Protein AF-A0A2V8GVE0-F1 (afdb_monomer_lite)

pLDDT: mean 89.44, std 14.19, range [32.19, 98.56]

Sequence (382 aa):
MRHPCCCCRKPTWKSSVTTFFLVCSLIFLTRPDLVVMVLPLAAVVIGSDREPARKLARSIAVGALPALAWTVFSLYYYGFPVPNTVYAKLGAGVPFGERIVQGGRYLLDSLGRDFVTLPAIVIGVALALRASLIEMALTGGSLLYIASVVSAGGDFMSGRFLSAPLVAAAVVIARSELTTRQVKVAAVTLGVLALPTLPATLFSSPGYSDSRIGDNGIADERAYYFQRYGLVAPRNELAQPDWIVRRRDVSIVCGNLGFTGIVSGPGAHLIDECALSDPLLAHLPAERTRQWRIGHFTRQLPTDYERSVAQGENVLTDPRTHSYYESIRTVTRGPLNSLERLREVARLNLGLVTTPDRNMYYATKVPRSSAVDPGPSHSTNR

Structure (mmCIF, N/CA/C/O backbone):
data_AF-A0A2V8GVE0-F1
#
_entry.id   AF-A0A2V8GVE0-F1
#
loop_
_atom_site.group_PDB
_atom_site.id
_atom_site.type_symbol
_atom_site.label_atom_id
_atom_site.label_alt_id
_atom_site.label_comp_id
_atom_site.label_asym_id
_atom_site.label_entity_id
_atom_site.label_seq_id
_atom_site.pdbx_PDB_ins_code
_atom_site.Cartn_x
_atom_site.Cartn_y
_atom_site.Cartn_z
_atom_site.occupancy
_atom_site.B_iso_or_equiv
_atom_site.auth_seq_id
_atom_site.auth_comp_id
_atom_site.auth_asym_id
_atom_site.auth_atom_id
_atom_site.pdbx_PDB_model_num
ATOM 1 N N . MET A 1 1 ? -51.377 0.306 37.338 1.00 36.53 1 MET A N 1
ATOM 2 C CA . MET A 1 1 ? -51.103 0.067 35.905 1.00 36.53 1 MET A CA 1
ATOM 3 C C . MET A 1 1 ? -49.604 -0.147 35.747 1.00 36.53 1 MET A C 1
ATOM 5 O O . MET A 1 1 ? -48.846 0.775 36.005 1.00 36.53 1 MET A O 1
ATOM 9 N N . ARG A 1 2 ? -49.168 -1.384 35.476 1.00 32.19 2 ARG A N 1
ATOM 10 C CA . ARG A 1 2 ? -47.751 -1.732 35.277 1.00 32.19 2 ARG A CA 1
ATOM 11 C C . ARG A 1 2 ? -47.460 -1.685 33.776 1.00 32.19 2 ARG A C 1
ATOM 13 O O . ARG A 1 2 ? -48.111 -2.400 33.022 1.00 32.19 2 ARG A O 1
ATOM 20 N N . HIS A 1 3 ? -46.524 -0.836 33.359 1.00 32.78 3 HIS A N 1
ATOM 21 C CA . HIS A 1 3 ? -46.003 -0.827 31.992 1.00 32.78 3 HIS A CA 1
ATOM 22 C C . HIS A 1 3 ? -45.251 -2.140 31.711 1.00 32.78 3 HIS A C 1
ATOM 24 O O . HIS A 1 3 ? -44.452 -2.556 32.554 1.00 32.78 3 HIS A O 1
ATOM 30 N N . PRO A 1 4 ? -45.487 -2.813 30.571 1.00 39.53 4 PRO A N 1
ATOM 31 C CA . PRO A 1 4 ? -44.789 -4.044 30.244 1.00 39.53 4 PRO A CA 1
ATOM 32 C C . PRO A 1 4 ? -43.372 -3.752 29.743 1.00 39.53 4 PRO A C 1
ATOM 34 O O . PRO A 1 4 ? -43.135 -2.836 28.956 1.00 39.53 4 PRO A O 1
ATOM 37 N N . CYS A 1 5 ? -42.436 -4.564 30.230 1.00 35.91 5 CYS A N 1
ATOM 38 C CA . CYS A 1 5 ? -41.020 -4.559 29.900 1.00 35.91 5 CYS A CA 1
ATOM 39 C C . CYS A 1 5 ? -40.764 -4.643 28.388 1.00 35.91 5 CYS A C 1
ATOM 41 O O . CYS A 1 5 ? -41.299 -5.513 27.698 1.00 35.91 5 CYS A O 1
ATOM 43 N N . CYS A 1 6 ? -39.856 -3.793 27.902 1.00 36.03 6 CYS A N 1
ATOM 44 C CA . CYS A 1 6 ? -39.221 -3.937 26.598 1.00 36.03 6 CYS A CA 1
ATOM 45 C C . CYS A 1 6 ? -38.568 -5.324 26.494 1.00 36.03 6 CYS A C 1
ATOM 47 O O . CYS A 1 6 ? -37.608 -5.630 27.200 1.00 36.03 6 CYS A O 1
ATOM 49 N N . CYS A 1 7 ? -39.084 -6.163 25.597 1.00 36.25 7 CYS A N 1
ATOM 50 C CA . CYS A 1 7 ? -38.412 -7.380 25.162 1.00 36.25 7 CYS A CA 1
ATOM 51 C C . CYS A 1 7 ? -37.050 -7.017 24.556 1.00 36.25 7 CYS A C 1
ATOM 53 O O . CYS A 1 7 ? -36.975 -6.550 23.419 1.00 36.25 7 CYS A O 1
ATOM 55 N N . CYS A 1 8 ? -35.967 -7.285 25.287 1.00 38.78 8 CYS A N 1
ATOM 56 C CA . CYS A 1 8 ? -34.626 -7.385 24.725 1.00 38.78 8 CYS A CA 1
ATOM 57 C C . CYS A 1 8 ? -34.619 -8.498 23.667 1.00 38.78 8 CYS A C 1
ATOM 59 O O . CYS A 1 8 ? -34.442 -9.677 23.984 1.00 38.78 8 CYS A O 1
ATOM 61 N N . ARG A 1 9 ? -34.815 -8.137 22.393 1.00 36.81 9 ARG A N 1
ATOM 62 C CA . ARG A 1 9 ? -34.467 -9.015 21.272 1.00 36.81 9 ARG A CA 1
ATOM 63 C C . ARG A 1 9 ? -32.974 -9.307 21.387 1.00 36.81 9 ARG A C 1
ATOM 65 O O . ARG A 1 9 ? -32.152 -8.424 21.163 1.00 36.81 9 ARG A O 1
ATOM 72 N N . LYS A 1 10 ? -32.622 -10.542 21.758 1.00 35.25 10 LYS A N 1
ATOM 73 C CA . LYS A 1 10 ? -31.241 -11.026 21.673 1.00 35.25 10 LYS A CA 1
ATOM 74 C C . LYS A 1 10 ? -30.776 -10.814 20.224 1.00 35.25 10 LYS A C 1
ATOM 76 O O . LYS A 1 10 ? -31.458 -11.313 19.325 1.00 35.25 10 LYS A O 1
ATOM 81 N N . PRO A 1 11 ? -29.677 -10.084 19.967 1.00 42.09 11 PRO A N 1
ATOM 82 C CA . PRO A 1 11 ? -29.168 -9.949 18.612 1.00 42.09 11 PRO A CA 1
ATOM 83 C C . PRO A 1 11 ? -28.873 -11.352 18.077 1.00 42.09 11 PRO A C 1
ATOM 85 O O . PRO A 1 11 ? -28.279 -12.184 18.761 1.00 42.09 11 PRO A O 1
ATOM 88 N N . THR A 1 12 ? -29.358 -11.670 16.883 1.00 42.50 12 THR A N 1
ATOM 89 C CA . THR A 1 12 ? -29.126 -12.972 16.255 1.00 42.50 12 THR A CA 1
ATOM 90 C C . THR A 1 12 ? -27.696 -13.015 15.713 1.00 42.50 12 THR A C 1
ATOM 92 O O . THR A 1 12 ? -27.452 -12.701 14.550 1.00 42.50 12 THR A O 1
ATOM 95 N N . TRP A 1 13 ? -26.746 -13.420 16.560 1.00 48.47 13 TRP A N 1
ATOM 96 C CA . TRP A 1 13 ? -25.298 -13.508 16.292 1.00 48.47 13 TRP A CA 1
ATOM 97 C C . TRP A 1 13 ? -24.895 -14.376 15.079 1.00 48.47 13 TRP A C 1
ATOM 99 O O . TRP A 1 13 ? -23.768 -14.312 14.604 1.00 48.47 13 TRP A O 1
ATOM 109 N N . LYS A 1 14 ? -25.807 -15.168 14.498 1.00 47.47 14 LYS A N 1
ATOM 110 C CA . LYS A 1 14 ? -25.500 -16.015 13.327 1.00 47.47 14 LYS A CA 1
ATOM 111 C C . LYS A 1 14 ? -25.126 -15.209 12.075 1.00 47.47 14 LYS A C 1
ATOM 113 O O . LYS A 1 14 ? -24.325 -15.684 11.279 1.00 47.47 14 LYS A O 1
ATOM 118 N N . SER A 1 15 ? -25.684 -14.005 11.910 1.00 60.50 15 SER A N 1
ATOM 119 C CA . SER A 1 15 ? -25.342 -13.107 10.797 1.00 60.50 15 SER A CA 1
ATOM 120 C C . SER A 1 15 ? -24.114 -12.242 11.089 1.00 60.50 15 SER A C 1
ATOM 122 O O . SER A 1 15 ? -23.591 -11.637 10.163 1.00 60.50 15 SER A O 1
ATOM 124 N N . SER A 1 16 ? -23.637 -12.146 12.335 1.00 82.38 16 SER A N 1
ATOM 125 C CA . SER A 1 16 ? -22.609 -11.158 12.683 1.00 82.38 16 SER A CA 1
ATOM 126 C C . SER A 1 16 ? -21.197 -11.603 12.308 1.00 82.38 16 SER A C 1
ATOM 128 O O . SER A 1 16 ? -20.428 -10.773 11.839 1.00 82.38 16 SER A O 1
ATOM 130 N N . VAL A 1 17 ? -20.855 -12.891 12.447 1.00 93.19 17 VAL A N 1
ATOM 131 C CA . VAL A 1 17 ? -19.498 -13.385 12.134 1.00 93.19 17 VAL A CA 1
ATOM 132 C C . VAL A 1 17 ? -19.235 -13.387 10.629 1.00 93.19 17 VAL A C 1
ATOM 134 O O . VAL A 1 17 ? -18.231 -12.840 10.185 1.00 93.19 17 VAL A O 1
ATOM 137 N N . THR A 1 18 ? -20.148 -13.938 9.824 1.00 95.88 18 THR A N 1
ATOM 138 C CA . THR A 1 18 ? -20.007 -13.911 8.358 1.00 95.88 18 THR A CA 1
ATOM 139 C C . THR A 1 18 ? -19.933 -12.477 7.841 1.00 95.88 18 THR A C 1
ATOM 141 O O . THR A 1 18 ? -19.058 -12.171 7.037 1.00 95.88 18 THR A O 1
ATOM 144 N N . THR A 1 19 ? -20.793 -11.579 8.338 1.00 95.88 19 THR A N 1
ATOM 145 C CA . THR A 1 19 ? -20.747 -10.156 7.970 1.00 95.88 19 THR A CA 1
ATOM 146 C C . THR A 1 19 ? -19.445 -9.495 8.416 1.00 95.88 19 THR A C 1
ATOM 148 O O . THR A 1 19 ? -18.876 -8.723 7.653 1.00 95.88 19 THR A O 1
ATOM 151 N N . PHE A 1 20 ? -18.925 -9.815 9.603 1.00 96.00 20 PHE A N 1
ATOM 152 C CA . PHE A 1 20 ? -17.635 -9.301 10.063 1.00 96.00 20 PHE A CA 1
ATOM 153 C C . PHE A 1 20 ? -16.496 -9.699 9.111 1.00 96.00 20 PHE A C 1
ATOM 155 O O . PHE A 1 20 ? -15.770 -8.832 8.632 1.00 96.00 20 PHE A O 1
ATOM 162 N N . PHE A 1 21 ? -16.380 -10.983 8.759 1.00 97.62 21 PHE A N 1
ATOM 163 C CA . PHE A 1 21 ? -15.340 -11.441 7.829 1.00 97.62 21 PHE A CA 1
ATOM 164 C C . PHE A 1 21 ? -15.564 -10.960 6.393 1.00 97.62 21 PHE A C 1
ATOM 166 O O . PHE A 1 21 ? -14.591 -10.728 5.679 1.00 97.62 21 PHE A O 1
ATOM 173 N N . LEU A 1 22 ? -16.815 -10.727 5.986 1.00 97.62 22 LEU A N 1
ATOM 174 C CA . LEU A 1 22 ? -17.121 -10.033 4.739 1.00 97.62 22 LEU A CA 1
ATOM 175 C C . LEU A 1 22 ? -16.559 -8.607 4.752 1.00 97.62 22 LEU A C 1
ATOM 177 O O . LEU A 1 22 ? -15.901 -8.206 3.796 1.00 97.62 22 LEU A O 1
ATOM 181 N N . VAL A 1 23 ? -16.747 -7.858 5.842 1.00 96.94 23 VAL A N 1
ATOM 182 C CA . VAL A 1 23 ? -16.157 -6.520 5.999 1.00 96.94 23 VAL A CA 1
ATOM 183 C C . VAL A 1 23 ? -14.628 -6.591 5.996 1.00 96.94 23 VAL A C 1
ATOM 185 O O . VAL A 1 23 ? -14.002 -5.792 5.306 1.00 96.94 23 VAL A O 1
ATOM 188 N N . CYS A 1 24 ? -14.010 -7.568 6.670 1.00 97.56 24 CYS A N 1
ATOM 189 C CA . CYS A 1 24 ? -12.560 -7.782 6.589 1.00 97.56 24 CYS A CA 1
ATOM 190 C C . CYS A 1 24 ? -12.086 -8.027 5.148 1.00 97.56 24 CYS A C 1
ATOM 192 O O . CYS A 1 24 ? -11.068 -7.469 4.740 1.00 97.56 24 CYS A O 1
ATOM 194 N N . SER A 1 25 ? -12.833 -8.800 4.355 1.00 98.00 25 SER A N 1
ATOM 195 C CA . SER A 1 25 ? -12.536 -8.987 2.931 1.00 98.00 25 SER A CA 1
ATOM 196 C C . SER A 1 25 ? -12.637 -7.687 2.143 1.00 98.00 25 SER A C 1
ATOM 198 O O . SER A 1 25 ? -11.761 -7.397 1.338 1.00 98.00 25 SER A O 1
ATOM 200 N N . LEU A 1 26 ? -13.666 -6.870 2.381 1.00 97.44 26 LEU A N 1
ATOM 201 C CA . LEU A 1 26 ? -13.810 -5.568 1.720 1.00 97.44 26 LEU A CA 1
ATOM 202 C C . LEU A 1 26 ? -12.691 -4.589 2.118 1.00 97.44 26 LEU A C 1
ATOM 204 O O . LEU A 1 26 ? -12.216 -3.817 1.283 1.00 97.44 26 LEU A O 1
ATOM 208 N N . ILE A 1 27 ? -12.219 -4.653 3.367 1.00 97.00 27 ILE A N 1
ATOM 209 C CA . ILE A 1 27 ? -11.027 -3.921 3.816 1.00 97.00 27 ILE A CA 1
ATOM 210 C C . ILE A 1 27 ? -9.805 -4.390 3.026 1.00 97.00 27 ILE A C 1
ATOM 212 O O . ILE A 1 27 ? -9.098 -3.560 2.466 1.00 97.00 27 ILE A O 1
ATOM 216 N N . PHE A 1 28 ? -9.595 -5.702 2.891 1.00 96.69 28 PHE A N 1
ATOM 217 C CA . PHE A 1 28 ? -8.491 -6.236 2.092 1.00 96.69 28 PHE A CA 1
ATOM 218 C C . PHE A 1 28 ? -8.541 -5.766 0.629 1.00 96.69 28 PHE A C 1
ATOM 220 O O . PHE A 1 28 ? -7.516 -5.371 0.084 1.00 96.69 28 PHE A O 1
ATOM 227 N N . LEU A 1 29 ? -9.723 -5.745 0.005 1.00 96.00 29 LEU A N 1
ATOM 228 C CA . LEU A 1 29 ? -9.881 -5.312 -1.390 1.00 96.00 29 LEU A CA 1
ATOM 229 C C . LEU A 1 29 ? -9.614 -3.816 -1.611 1.00 96.00 29 LEU A C 1
ATOM 231 O O . LEU A 1 29 ? -9.273 -3.416 -2.721 1.00 96.00 29 LEU A O 1
ATOM 235 N N . THR A 1 30 ? -9.770 -2.985 -0.581 1.00 94.75 30 THR A N 1
ATOM 236 C CA . THR A 1 30 ? -9.532 -1.535 -0.676 1.00 94.75 30 THR A CA 1
ATOM 237 C C . THR A 1 30 ? -8.115 -1.157 -0.244 1.00 94.75 30 THR A C 1
ATOM 239 O O . THR A 1 30 ? -7.458 -0.338 -0.893 1.00 94.75 30 THR A O 1
ATOM 242 N N . ARG A 1 31 ? -7.637 -1.760 0.848 1.00 92.88 31 ARG A N 1
ATOM 243 C CA . ARG A 1 31 ? -6.337 -1.533 1.486 1.00 92.88 31 ARG A CA 1
ATOM 244 C C . ARG A 1 31 ? -5.851 -2.833 2.150 1.00 92.88 31 ARG A C 1
ATOM 246 O O . ARG A 1 31 ? -6.129 -3.054 3.331 1.00 92.88 31 ARG A O 1
ATOM 253 N N . PRO A 1 32 ? -5.107 -3.693 1.426 1.00 93.56 32 PRO A N 1
ATOM 254 C CA . PRO A 1 32 ? -4.607 -4.964 1.960 1.00 93.56 32 PRO A CA 1
ATOM 255 C C . PRO A 1 32 ? -3.796 -4.825 3.257 1.00 93.56 32 PRO A C 1
ATOM 257 O O . PRO A 1 32 ? -3.831 -5.702 4.115 1.00 93.56 32 PRO A O 1
ATOM 260 N N . ASP A 1 33 ? -3.089 -3.711 3.425 1.00 93.00 33 ASP A N 1
ATOM 261 C CA . ASP A 1 33 ? -2.290 -3.378 4.604 1.00 93.00 33 ASP A CA 1
ATOM 262 C C . ASP A 1 33 ? -3.129 -3.174 5.879 1.00 93.00 33 ASP A C 1
ATOM 264 O O . ASP A 1 33 ? -2.677 -3.528 6.970 1.00 93.00 33 ASP A O 1
ATOM 268 N N . LEU A 1 34 ? -4.382 -2.714 5.758 1.00 96.38 34 LEU A N 1
ATOM 269 C CA . LEU A 1 34 ? -5.298 -2.563 6.897 1.00 96.38 34 LEU A CA 1
ATOM 270 C C . LEU A 1 34 ? -5.754 -3.901 7.484 1.00 96.38 34 LEU A C 1
ATOM 272 O O . LEU A 1 34 ? -6.307 -3.918 8.585 1.00 96.38 34 LEU A O 1
ATOM 276 N N . VAL A 1 35 ? -5.478 -5.029 6.819 1.00 95.94 35 VAL A N 1
ATOM 277 C CA . VAL A 1 35 ? -5.663 -6.351 7.430 1.00 95.94 35 VAL A CA 1
ATOM 278 C C . VAL A 1 35 ? -4.898 -6.428 8.751 1.00 95.94 35 VAL A C 1
ATOM 280 O O . VAL A 1 35 ? -5.469 -6.872 9.742 1.00 95.94 35 VAL A O 1
ATOM 283 N N . VAL A 1 36 ? -3.670 -5.892 8.811 1.00 96.88 36 VAL A N 1
ATOM 284 C CA . VAL A 1 36 ? -2.852 -5.838 10.039 1.00 96.88 36 VAL A CA 1
ATOM 285 C C . VAL A 1 36 ? -3.597 -5.148 11.183 1.00 96.88 36 VAL A C 1
ATOM 287 O O . VAL A 1 36 ? -3.546 -5.606 12.323 1.00 96.88 36 VAL A O 1
ATOM 290 N N . MET A 1 37 ? -4.334 -4.083 10.871 1.00 97.50 37 MET A N 1
ATOM 291 C CA . MET A 1 37 ? -5.102 -3.320 11.849 1.00 97.50 37 MET A CA 1
ATOM 292 C C . MET A 1 37 ? -6.318 -4.090 12.375 1.00 97.50 37 MET A C 1
ATOM 294 O O . MET A 1 37 ? -6.649 -3.985 13.551 1.00 97.50 37 MET A O 1
ATOM 298 N N . VAL A 1 38 ? -6.996 -4.876 11.538 1.00 97.00 38 VAL A N 1
ATOM 299 C CA . VAL A 1 38 ? -8.190 -5.626 11.970 1.00 97.00 38 VAL A CA 1
ATOM 300 C C . VAL A 1 38 ? -7.871 -6.988 12.587 1.00 97.00 38 VAL A C 1
ATOM 302 O O . VAL A 1 38 ? -8.754 -7.577 13.209 1.00 97.00 38 VAL A O 1
ATOM 305 N N . LEU A 1 39 ? -6.630 -7.481 12.471 1.00 96.88 39 LEU A N 1
ATOM 306 C CA . LEU A 1 39 ? -6.217 -8.792 12.991 1.00 96.88 39 LEU A CA 1
ATOM 307 C C . LEU A 1 39 ? -6.560 -9.002 14.478 1.00 96.88 39 LEU A C 1
ATOM 309 O O . LEU A 1 39 ? -7.178 -10.026 14.782 1.00 96.88 39 LEU A O 1
ATOM 313 N N . PRO A 1 40 ? -6.243 -8.083 15.417 1.00 97.94 40 PRO A N 1
ATOM 314 C CA . PRO A 1 40 ? -6.566 -8.312 16.826 1.00 97.94 40 PRO A CA 1
ATOM 315 C C . PRO A 1 40 ? -8.072 -8.369 17.088 1.00 97.94 40 PRO A C 1
ATOM 317 O O . PRO A 1 40 ? -8.536 -9.200 17.867 1.00 97.94 40 PRO A O 1
ATOM 320 N N . LEU A 1 41 ? -8.856 -7.536 16.397 1.00 96.50 41 LEU A N 1
ATOM 321 C CA . LEU A 1 41 ? -10.313 -7.568 16.503 1.00 96.50 41 LEU A CA 1
ATOM 322 C C . LEU A 1 41 ? -10.883 -8.875 15.939 1.00 96.50 41 LEU A C 1
ATOM 324 O O . LEU A 1 41 ? -11.760 -9.475 16.556 1.00 96.50 41 LEU A O 1
ATOM 328 N N . ALA A 1 42 ? -10.352 -9.361 14.815 1.00 97.00 42 ALA A N 1
ATOM 329 C CA . ALA A 1 42 ? -10.733 -10.653 14.254 1.00 97.00 42 ALA A CA 1
ATOM 330 C C . ALA A 1 42 ? -10.420 -11.808 15.217 1.00 97.00 42 ALA A C 1
ATOM 332 O O . ALA A 1 42 ? -11.256 -12.693 15.396 1.00 97.00 42 ALA A O 1
ATOM 333 N N . ALA A 1 43 ? -9.268 -11.770 15.895 1.00 97.19 43 ALA A N 1
ATOM 334 C CA . ALA A 1 43 ? -8.914 -12.749 16.918 1.00 97.19 43 ALA A CA 1
ATOM 335 C C . ALA A 1 43 ? -9.900 -12.732 18.100 1.00 97.19 43 ALA A C 1
ATOM 337 O O . ALA A 1 43 ? -10.329 -13.794 18.549 1.00 97.19 43 ALA A O 1
ATOM 338 N N . VAL A 1 44 ? -10.323 -11.548 18.561 1.00 96.12 44 VAL A N 1
ATOM 339 C CA . VAL A 1 44 ? -11.350 -11.416 19.611 1.00 96.12 44 VAL A CA 1
ATOM 340 C C . VAL A 1 44 ? -12.700 -11.961 19.150 1.00 96.12 44 VAL A C 1
ATOM 342 O O . VAL A 1 44 ? -13.346 -12.680 19.911 1.00 96.12 44 VAL A O 1
ATOM 345 N N . VAL A 1 45 ? -13.126 -11.669 17.916 1.00 94.31 45 VAL A N 1
ATOM 346 C CA . VAL A 1 45 ? -14.384 -12.192 17.354 1.00 94.31 45 VAL A CA 1
ATOM 347 C C . VAL A 1 45 ? -14.355 -13.720 17.278 1.00 94.31 45 VAL A C 1
ATOM 349 O O . VAL A 1 45 ? -15.307 -14.359 17.716 1.00 94.31 45 VAL A O 1
ATOM 352 N N . ILE A 1 46 ? -13.256 -14.309 16.794 1.00 94.88 46 ILE A N 1
ATOM 353 C CA . ILE A 1 46 ? -13.066 -15.768 16.737 1.00 94.88 46 ILE A CA 1
ATOM 354 C C . ILE A 1 46 ? -13.069 -16.372 18.145 1.00 94.88 46 ILE A C 1
ATOM 356 O O . ILE A 1 46 ? -13.779 -17.341 18.389 1.00 94.88 46 ILE A O 1
ATOM 360 N N . GLY A 1 47 ? -12.303 -15.800 19.079 1.00 94.06 47 GLY A N 1
ATOM 361 C CA . GLY A 1 47 ? -12.174 -16.319 20.445 1.00 94.06 47 GLY A CA 1
ATOM 362 C C . GLY A 1 47 ? -13.425 -16.138 21.310 1.00 94.06 47 GLY A C 1
ATOM 363 O O . GLY A 1 47 ? -13.598 -16.846 22.300 1.00 94.06 47 GLY A O 1
ATOM 364 N N . SER A 1 48 ? -14.304 -15.203 20.942 1.00 90.88 48 SER A N 1
ATOM 365 C CA . SER A 1 48 ? -15.576 -14.962 21.636 1.00 90.88 48 SER A CA 1
ATOM 366 C C . SER A 1 48 ? -16.726 -15.805 21.083 1.00 90.88 48 SER A C 1
ATOM 368 O O 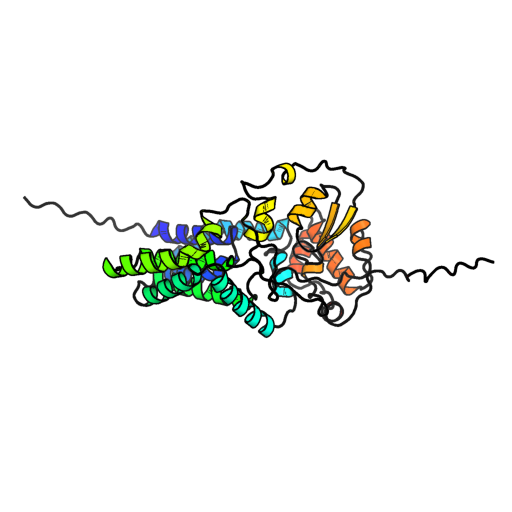. SER A 1 48 ? -17.742 -15.958 21.768 1.00 90.88 48 SER A O 1
ATOM 370 N N . ASP A 1 49 ? -16.587 -16.347 19.871 1.00 89.94 49 ASP A N 1
ATOM 371 C CA . ASP A 1 49 ? -17.604 -17.184 19.243 1.00 89.94 49 ASP A CA 1
ATOM 372 C C . ASP A 1 49 ? -17.733 -18.532 19.971 1.00 89.94 49 ASP A C 1
ATOM 374 O O . ASP A 1 49 ? -16.750 -19.164 20.357 1.00 89.94 49 ASP A O 1
ATOM 378 N N . ARG A 1 50 ? -18.975 -18.958 20.210 1.00 91.56 50 ARG A N 1
ATOM 379 C CA . ARG A 1 50 ? -19.294 -20.189 20.959 1.00 91.56 50 ARG A CA 1
ATOM 380 C C . ARG A 1 50 ? -19.912 -21.271 20.080 1.00 91.56 50 ARG A C 1
ATOM 382 O O . ARG A 1 50 ? -20.391 -22.279 20.597 1.00 91.56 50 ARG A O 1
ATOM 389 N N . GLU A 1 51 ? -19.961 -21.056 18.770 1.00 90.56 51 GLU A N 1
ATOM 390 C CA . GLU A 1 51 ? -20.509 -22.029 17.834 1.00 90.56 51 GLU A CA 1
ATOM 391 C C . GLU A 1 51 ? -19.496 -23.157 17.564 1.00 90.56 51 GLU A C 1
ATOM 393 O O . GLU A 1 51 ? -18.294 -23.006 17.790 1.00 90.56 51 GLU A O 1
ATOM 398 N N . PRO A 1 52 ? -19.948 -24.318 17.058 1.00 93.56 52 PRO A N 1
ATOM 399 C CA . PRO A 1 52 ? -19.042 -25.399 16.689 1.00 93.56 52 PRO A CA 1
ATOM 400 C C . PRO A 1 52 ? -17.988 -24.937 15.673 1.00 93.56 52 PRO A C 1
ATOM 402 O O . PRO A 1 52 ? -18.325 -24.270 14.691 1.00 93.56 52 PRO A O 1
ATOM 405 N N . ALA A 1 53 ? -16.736 -25.385 15.831 1.00 94.06 53 ALA A N 1
ATOM 406 C CA . ALA A 1 53 ? -15.602 -24.965 14.997 1.00 94.06 53 ALA A CA 1
ATOM 407 C C . ALA A 1 53 ? -15.869 -25.083 13.484 1.00 94.06 53 ALA A C 1
ATOM 409 O O . ALA A 1 53 ? -15.513 -24.198 12.711 1.00 94.06 53 ALA A O 1
ATOM 410 N N . ARG A 1 54 ? -16.576 -26.137 13.050 1.00 95.19 54 ARG A N 1
ATOM 411 C CA . ARG A 1 54 ? -16.972 -26.325 11.643 1.00 95.19 54 ARG A CA 1
ATOM 412 C C . ARG A 1 54 ? -17.873 -25.200 11.126 1.00 95.19 54 ARG A C 1
ATOM 414 O O . ARG A 1 54 ? -17.755 -24.794 9.972 1.00 95.19 54 ARG A O 1
ATOM 421 N N . LYS A 1 55 ? -18.794 -24.715 11.958 1.00 93.94 55 LYS A N 1
ATOM 422 C CA . LYS A 1 55 ? -19.716 -23.634 11.603 1.00 93.94 55 LYS A CA 1
ATOM 423 C C . LYS A 1 55 ? -18.991 -22.292 11.575 1.00 93.94 55 LYS A C 1
ATOM 425 O O . LYS A 1 55 ? -19.175 -21.556 10.611 1.00 93.94 55 LYS A O 1
ATOM 430 N N . LEU A 1 56 ? -18.127 -22.023 12.553 1.00 94.31 56 LEU A N 1
ATOM 431 C CA . LEU A 1 56 ? -17.261 -20.841 12.563 1.00 94.31 56 LEU A CA 1
ATOM 432 C C . LEU A 1 56 ? -16.357 -20.796 11.321 1.00 94.31 56 LEU A C 1
ATOM 434 O O . LEU A 1 56 ? -16.359 -19.804 10.596 1.00 94.31 56 LEU A O 1
ATOM 438 N N . ALA A 1 57 ? -15.671 -21.900 11.011 1.00 95.62 57 ALA A N 1
ATOM 439 C CA . ALA A 1 57 ? -14.828 -22.020 9.823 1.00 95.62 57 ALA A CA 1
ATOM 440 C C . ALA A 1 57 ? -15.613 -21.766 8.529 1.00 95.62 57 ALA A C 1
ATOM 442 O O . ALA A 1 57 ? -15.132 -21.058 7.647 1.00 95.62 57 ALA A O 1
ATOM 443 N N . ARG A 1 58 ? -16.849 -22.277 8.427 1.00 96.12 58 ARG A N 1
ATOM 444 C CA . ARG A 1 58 ? -17.729 -21.992 7.286 1.00 96.12 58 ARG A CA 1
ATOM 445 C C . ARG A 1 58 ? -18.075 -20.504 7.192 1.00 96.12 58 ARG A C 1
ATOM 447 O O . ARG A 1 58 ? -18.022 -19.959 6.097 1.00 96.12 58 ARG A O 1
ATOM 454 N N . SER A 1 59 ? -18.416 -19.850 8.301 1.00 95.81 59 SER A N 1
ATOM 455 C CA . SER A 1 59 ? -18.723 -18.412 8.317 1.00 95.81 59 SER A CA 1
ATOM 456 C C . SER A 1 59 ? -17.525 -17.563 7.887 1.00 95.81 59 SER A C 1
ATOM 458 O O . SER A 1 59 ? -17.687 -16.659 7.069 1.00 95.81 59 SER A O 1
ATOM 460 N N . ILE A 1 60 ? -16.324 -17.891 8.378 1.00 96.62 60 ILE A N 1
ATOM 461 C CA . ILE A 1 60 ? -15.069 -17.241 7.973 1.00 96.62 60 ILE A CA 1
ATOM 462 C C . ILE A 1 60 ? -14.822 -17.463 6.481 1.00 96.62 60 ILE A C 1
ATOM 464 O O . ILE A 1 60 ? -14.607 -16.499 5.758 1.00 96.62 60 ILE A O 1
ATOM 468 N N . ALA A 1 61 ? -14.905 -18.710 6.005 1.00 96.44 61 ALA A N 1
ATOM 469 C CA . ALA A 1 61 ? -14.665 -19.046 4.605 1.00 96.44 61 ALA A CA 1
ATOM 470 C C . ALA A 1 61 ? -15.634 -18.319 3.662 1.00 96.44 61 ALA A C 1
ATOM 472 O O . ALA A 1 61 ? -15.207 -17.783 2.645 1.00 96.44 61 ALA A O 1
ATOM 473 N N . VAL A 1 62 ? -16.922 -18.251 4.019 1.00 97.44 62 VAL A N 1
ATOM 474 C CA . VAL A 1 62 ? -17.936 -17.523 3.241 1.00 97.44 62 VAL A CA 1
ATOM 475 C C . VAL A 1 62 ? -17.668 -16.015 3.261 1.00 97.44 62 VAL A C 1
ATOM 477 O O . VAL A 1 62 ? -17.718 -15.381 2.211 1.00 97.44 62 VAL A O 1
ATOM 480 N N . GLY A 1 63 ? -17.341 -15.436 4.420 1.00 97.12 63 GLY A N 1
ATOM 481 C CA . GLY A 1 63 ? -16.974 -14.019 4.520 1.00 97.12 63 GLY A CA 1
ATOM 482 C C . GLY A 1 63 ? -15.680 -13.675 3.770 1.00 97.12 63 GLY A C 1
ATOM 483 O O . GLY A 1 63 ? -15.563 -12.585 3.218 1.00 97.12 63 GLY A O 1
ATOM 484 N N . ALA A 1 64 ? -14.734 -14.615 3.687 1.00 97.69 64 ALA A N 1
ATOM 485 C CA . ALA A 1 64 ? -13.454 -14.481 2.991 1.00 97.69 64 ALA A CA 1
ATOM 486 C C . ALA A 1 64 ? -13.561 -14.556 1.455 1.00 97.69 64 ALA A C 1
ATOM 488 O O . ALA A 1 64 ? -12.593 -14.235 0.763 1.00 97.69 64 ALA A O 1
ATOM 489 N N . LEU A 1 65 ? -14.710 -14.973 0.903 1.00 98.00 65 LEU A N 1
ATOM 490 C CA . LEU A 1 65 ? -14.866 -15.226 -0.535 1.00 98.00 65 LEU A CA 1
ATOM 491 C C . LEU A 1 65 ? -14.431 -14.058 -1.433 1.00 98.00 65 LEU A C 1
ATOM 493 O O . LEU A 1 65 ? -13.726 -14.337 -2.400 1.00 98.00 65 LEU A O 1
ATOM 497 N N . PRO A 1 66 ? -14.760 -12.777 -1.157 1.00 98.19 66 PRO A N 1
ATOM 498 C CA . PRO A 1 66 ? -14.316 -11.685 -2.023 1.00 98.19 66 PRO A CA 1
ATOM 499 C C . PRO A 1 66 ? -12.791 -11.532 -2.063 1.00 98.19 66 PRO A C 1
ATOM 501 O O . PRO A 1 66 ? -12.226 -11.337 -3.136 1.00 98.19 66 PRO A O 1
ATOM 504 N N . ALA A 1 67 ? -12.115 -11.672 -0.916 1.00 97.69 67 ALA A N 1
ATOM 505 C CA . ALA A 1 67 ? -10.658 -11.608 -0.845 1.00 97.69 67 ALA A CA 1
ATOM 506 C C . ALA A 1 67 ? -10.012 -12.788 -1.587 1.00 97.69 67 ALA A C 1
ATOM 508 O O . ALA A 1 67 ? -9.113 -12.587 -2.398 1.00 97.69 67 ALA A O 1
ATOM 509 N N . LEU A 1 68 ? -10.522 -14.008 -1.374 1.00 97.44 68 LEU A N 1
ATOM 510 C CA . LEU A 1 68 ? -10.042 -15.211 -2.060 1.00 97.44 68 LEU A CA 1
ATOM 511 C C . LEU A 1 68 ? -10.246 -15.123 -3.577 1.00 97.44 68 LEU A C 1
ATOM 513 O O . LEU A 1 68 ? -9.327 -15.425 -4.335 1.00 97.44 68 LEU A O 1
ATOM 517 N N . ALA A 1 69 ? -11.422 -14.674 -4.022 1.00 98.12 69 ALA A N 1
ATOM 518 C CA . ALA A 1 69 ? -11.729 -14.492 -5.436 1.00 98.12 69 ALA A CA 1
ATOM 519 C C . ALA A 1 69 ? -10.783 -13.477 -6.088 1.00 98.12 69 ALA A C 1
ATOM 521 O O . ALA A 1 69 ? -10.270 -13.737 -7.175 1.00 98.12 69 ALA A O 1
ATOM 522 N N . TRP A 1 70 ? -10.490 -12.363 -5.408 1.00 97.94 70 TRP A N 1
ATOM 523 C CA . TRP A 1 70 ? -9.512 -11.387 -5.883 1.00 97.94 70 TRP A CA 1
ATOM 524 C C . TRP A 1 70 ? -8.094 -11.952 -5.944 1.00 97.94 70 TRP A C 1
ATOM 526 O O . TRP A 1 70 ? -7.407 -11.735 -6.935 1.00 97.94 70 TRP A O 1
ATOM 536 N N . THR A 1 71 ? -7.645 -12.708 -4.940 1.00 97.12 71 THR A N 1
ATOM 537 C CA . THR A 1 71 ? -6.306 -13.319 -4.963 1.00 97.12 71 THR A CA 1
ATOM 538 C C . THR A 1 71 ? -6.173 -14.353 -6.082 1.00 97.12 71 THR A C 1
ATOM 540 O O . THR A 1 71 ? -5.161 -14.361 -6.782 1.00 97.12 71 THR A O 1
ATOM 543 N N . VAL A 1 72 ? -7.198 -15.184 -6.305 1.00 97.62 72 VAL A N 1
ATOM 544 C CA . VAL A 1 72 ? -7.240 -16.128 -7.436 1.00 97.62 72 VAL A CA 1
ATOM 545 C C . VAL A 1 72 ? -7.228 -15.374 -8.764 1.00 97.62 72 VAL A C 1
ATOM 547 O O . VAL A 1 72 ? -6.440 -15.708 -9.648 1.00 97.62 72 VAL A O 1
ATOM 550 N N . PHE A 1 73 ? -8.043 -14.324 -8.893 1.00 98.00 73 PHE A N 1
ATOM 551 C CA . PHE A 1 73 ? -8.039 -13.460 -10.070 1.00 98.00 73 PHE A CA 1
ATOM 552 C C . PHE A 1 73 ? -6.671 -12.805 -10.288 1.00 98.00 73 PHE A C 1
ATOM 554 O O . PHE A 1 73 ? -6.183 -12.800 -11.410 1.00 98.00 73 PHE A O 1
ATOM 561 N N . SER A 1 74 ? -6.018 -12.307 -9.238 1.00 97.38 74 SER A N 1
ATOM 562 C CA . SER A 1 74 ? -4.705 -11.664 -9.325 1.00 97.38 74 SER A CA 1
ATOM 563 C C . SER A 1 74 ? -3.629 -12.638 -9.801 1.00 97.38 74 SER A C 1
ATOM 565 O O . SER A 1 74 ? -2.857 -12.315 -10.703 1.00 97.38 74 SER A O 1
ATOM 567 N N . LEU A 1 75 ? -3.618 -13.862 -9.264 1.00 97.12 75 LEU A N 1
ATOM 568 C CA . LEU A 1 75 ? -2.732 -14.930 -9.730 1.00 97.12 75 LEU A CA 1
ATOM 569 C C . LEU A 1 75 ? -2.995 -15.286 -11.194 1.00 97.12 75 LEU A C 1
ATOM 571 O O . LEU A 1 75 ? -2.057 -15.438 -11.969 1.00 97.12 75 LEU A O 1
ATOM 575 N N . TYR A 1 76 ? -4.261 -15.387 -11.592 1.00 97.94 76 TYR A N 1
ATOM 576 C CA . TYR A 1 76 ? -4.622 -15.697 -12.970 1.00 97.94 76 TYR A CA 1
ATOM 577 C C . TYR A 1 76 ? -4.267 -14.556 -13.938 1.00 97.94 76 TYR A C 1
ATOM 579 O O . TYR A 1 76 ? -3.642 -14.791 -14.969 1.00 97.94 76 TYR A O 1
ATOM 587 N N . TYR A 1 77 ? -4.631 -13.316 -13.615 1.00 97.75 77 TYR A N 1
ATOM 588 C CA . TYR A 1 77 ? -4.533 -12.165 -14.511 1.00 97.75 77 TYR A CA 1
ATOM 589 C C . TYR A 1 77 ? -3.146 -11.513 -14.483 1.00 97.75 77 TYR A C 1
ATOM 591 O O . TYR A 1 77 ? -2.527 -11.355 -15.531 1.00 97.75 77 TYR A O 1
ATOM 599 N N . TYR A 1 78 ? -2.619 -11.197 -13.298 1.00 96.75 78 TYR A N 1
ATOM 600 C CA . TYR A 1 78 ? -1.308 -10.555 -13.139 1.00 96.75 78 TYR A CA 1
ATOM 601 C C . TYR A 1 78 ? -0.158 -11.555 -12.978 1.00 96.75 78 TYR A C 1
ATOM 603 O O . TYR A 1 78 ? 0.996 -11.186 -13.171 1.00 96.75 78 TYR A O 1
ATOM 611 N N . GLY A 1 79 ? -0.451 -12.809 -12.622 1.00 97.19 79 GLY A N 1
ATOM 612 C CA . GLY A 1 79 ? 0.574 -13.825 -12.373 1.00 97.19 79 GLY A CA 1
ATOM 613 C C . GLY A 1 79 ? 1.173 -13.799 -10.969 1.00 97.19 79 GLY A C 1
ATOM 614 O O . GLY A 1 79 ? 2.058 -14.596 -10.679 1.00 97.19 79 GLY A O 1
ATOM 615 N N . PHE A 1 80 ? 0.697 -12.915 -10.089 1.00 96.69 80 PHE A N 1
ATOM 616 C CA . PHE A 1 80 ? 1.198 -12.758 -8.722 1.00 96.69 80 PHE A CA 1
ATOM 617 C C . PHE A 1 80 ? 0.038 -12.541 -7.735 1.00 96.69 80 PHE A C 1
ATOM 619 O O . PHE A 1 80 ? -0.976 -11.936 -8.096 1.00 96.69 80 PHE A O 1
ATOM 626 N N . PRO A 1 81 ? 0.151 -13.021 -6.483 1.00 95.12 81 PRO A N 1
ATOM 627 C CA . PRO A 1 81 ? -0.919 -12.936 -5.488 1.00 95.12 81 PRO A CA 1
ATOM 628 C C . PRO A 1 81 ? -1.005 -11.561 -4.818 1.00 95.12 81 PRO A C 1
ATOM 630 O O . PRO A 1 81 ? -2.017 -11.250 -4.191 1.00 95.12 81 PRO A O 1
ATOM 633 N N . VAL A 1 82 ? 0.057 -10.755 -4.920 1.00 93.62 82 VAL A N 1
ATOM 634 C CA . VAL A 1 82 ? 0.152 -9.417 -4.332 1.00 93.62 82 VAL A CA 1
ATOM 635 C C . VAL A 1 82 ? 0.588 -8.391 -5.384 1.00 93.62 82 VAL A C 1
ATOM 637 O O . VAL A 1 82 ? 1.236 -8.762 -6.364 1.00 93.62 82 VAL A O 1
ATOM 640 N N . PRO A 1 83 ? 0.252 -7.099 -5.203 1.00 93.19 83 PRO A N 1
ATOM 641 C CA . PRO A 1 83 ? 0.605 -6.054 -6.162 1.00 93.19 83 PRO A CA 1
ATOM 642 C C . PRO A 1 83 ? 2.120 -5.892 -6.349 1.00 93.19 83 PRO A C 1
ATOM 644 O O . PRO A 1 83 ? 2.882 -6.008 -5.388 1.00 93.19 83 PRO A O 1
ATOM 647 N N . ASN A 1 84 ? 2.542 -5.495 -7.557 1.00 94.62 84 ASN A N 1
ATOM 648 C CA . ASN A 1 84 ? 3.950 -5.258 -7.918 1.00 94.62 84 ASN A CA 1
ATOM 649 C C . ASN A 1 84 ? 4.683 -4.315 -6.938 1.00 94.62 84 ASN A C 1
ATOM 651 O O . ASN A 1 84 ? 5.849 -4.504 -6.595 1.00 94.62 84 ASN A O 1
ATOM 655 N N . THR A 1 85 ? 3.955 -3.332 -6.403 1.00 93.38 85 THR A N 1
ATOM 656 C CA . THR A 1 85 ? 4.469 -2.354 -5.438 1.00 93.38 85 THR A CA 1
ATOM 657 C C . THR A 1 85 ? 4.946 -2.973 -4.123 1.00 93.38 85 THR A C 1
ATOM 659 O O . THR A 1 85 ? 5.791 -2.371 -3.462 1.00 93.38 85 THR A O 1
ATOM 662 N N . VAL A 1 86 ? 4.464 -4.163 -3.739 1.00 93.50 86 VAL A N 1
ATOM 663 C CA . VAL A 1 86 ? 4.972 -4.895 -2.567 1.00 93.50 86 VAL A CA 1
ATOM 664 C C . VAL A 1 86 ? 6.423 -5.304 -2.801 1.00 93.50 86 VAL A C 1
ATOM 666 O O . VAL A 1 86 ? 7.280 -5.006 -1.967 1.00 93.50 86 VAL A O 1
ATOM 669 N N . TYR A 1 87 ? 6.715 -5.907 -3.956 1.00 94.00 87 TYR A N 1
ATOM 670 C CA . TYR A 1 87 ? 8.073 -6.297 -4.341 1.00 94.00 87 TYR A CA 1
ATOM 671 C C . TYR A 1 87 ? 8.968 -5.063 -4.505 1.00 94.00 87 TYR A C 1
ATOM 673 O O . TYR A 1 87 ? 10.050 -5.002 -3.923 1.00 94.00 87 TYR A O 1
ATOM 681 N N . ALA A 1 88 ? 8.465 -4.018 -5.167 1.00 94.06 88 ALA A N 1
ATOM 682 C CA . ALA A 1 88 ? 9.214 -2.785 -5.383 1.00 94.06 88 ALA A CA 1
ATOM 683 C C . ALA A 1 88 ? 9.548 -2.027 -4.085 1.00 94.06 88 ALA A C 1
ATOM 685 O O . ALA A 1 88 ? 10.633 -1.457 -3.958 1.00 94.06 88 ALA A O 1
ATOM 686 N N . LYS A 1 89 ? 8.640 -1.990 -3.103 1.00 91.62 89 LYS A N 1
ATOM 687 C CA . LYS A 1 89 ? 8.869 -1.254 -1.850 1.00 91.62 89 LYS A CA 1
ATOM 688 C C . LYS A 1 89 ? 9.620 -2.085 -0.818 1.00 91.62 89 LYS A C 1
ATOM 690 O O . LYS A 1 89 ? 10.627 -1.627 -0.288 1.00 91.62 89 LYS A O 1
ATOM 695 N N . LEU A 1 90 ? 9.157 -3.303 -0.534 1.00 88.00 90 LEU A N 1
ATOM 696 C CA . LEU A 1 90 ? 9.749 -4.138 0.516 1.00 88.00 90 LEU A CA 1
ATOM 697 C C . LEU A 1 90 ? 11.020 -4.853 0.038 1.00 88.00 90 LEU A C 1
ATOM 699 O O . LEU A 1 90 ? 11.924 -5.102 0.833 1.00 88.00 90 LEU A O 1
ATOM 703 N N . GLY A 1 91 ? 11.125 -5.133 -1.264 1.00 88.19 91 GLY A N 1
ATOM 704 C CA . GLY A 1 91 ? 12.290 -5.753 -1.899 1.00 88.19 91 GLY A CA 1
ATOM 705 C C . GLY A 1 91 ? 13.409 -4.780 -2.280 1.00 88.19 91 GLY A C 1
ATOM 706 O O . GLY A 1 91 ? 14.427 -5.227 -2.815 1.00 88.19 91 GLY A O 1
ATOM 707 N N . ALA A 1 92 ? 13.264 -3.482 -1.979 1.00 90.25 92 ALA A N 1
ATOM 708 C CA . ALA A 1 92 ? 14.232 -2.435 -2.323 1.00 90.25 92 ALA A CA 1
ATOM 709 C C . ALA A 1 92 ? 15.626 -2.647 -1.700 1.00 90.25 92 ALA A C 1
ATOM 711 O O . ALA A 1 92 ? 16.605 -2.120 -2.211 1.00 90.25 92 ALA A O 1
ATOM 712 N N . GLY A 1 93 ? 15.741 -3.437 -0.628 1.00 89.38 93 GLY A N 1
ATOM 713 C CA . GLY A 1 93 ? 17.033 -3.752 -0.006 1.00 89.38 93 GLY A CA 1
ATOM 714 C C . GLY A 1 93 ? 17.569 -2.681 0.950 1.00 89.38 93 GLY A C 1
ATOM 715 O O . GLY A 1 93 ? 18.695 -2.811 1.416 1.00 89.38 93 GLY A O 1
ATOM 716 N N . VAL A 1 94 ? 16.770 -1.663 1.287 1.00 89.50 94 VAL A N 1
ATOM 717 C CA . VAL A 1 94 ? 17.126 -0.653 2.301 1.00 89.50 94 VAL A CA 1
ATOM 718 C C . VAL A 1 94 ? 17.295 -1.323 3.671 1.00 89.50 94 VAL A C 1
ATOM 720 O O . VAL A 1 94 ? 16.392 -2.068 4.070 1.00 89.50 94 VAL A O 1
ATOM 723 N N . PRO A 1 95 ? 18.382 -1.072 4.423 1.00 91.38 95 PRO A N 1
ATOM 724 C CA . PRO A 1 95 ? 18.595 -1.664 5.743 1.00 91.38 95 PRO A CA 1
ATOM 725 C C . PRO A 1 95 ? 17.452 -1.394 6.729 1.00 91.38 95 PRO A C 1
ATOM 727 O O . PRO A 1 95 ? 16.876 -0.309 6.766 1.00 91.38 95 PRO A O 1
ATOM 730 N N . PHE A 1 96 ? 17.131 -2.379 7.574 1.00 92.56 96 PHE A N 1
ATOM 731 C CA . PHE A 1 96 ? 16.008 -2.275 8.516 1.00 92.56 96 PHE A CA 1
ATOM 732 C C . PHE A 1 96 ? 16.140 -1.085 9.478 1.00 92.56 96 PHE A C 1
ATOM 734 O O . PHE A 1 96 ? 15.164 -0.371 9.690 1.00 92.56 96 PHE A O 1
ATOM 741 N N . GLY A 1 97 ? 17.342 -0.834 10.011 1.00 94.56 97 GLY A N 1
ATOM 742 C CA . GLY A 1 97 ? 17.590 0.293 10.918 1.00 94.56 97 GLY A CA 1
ATOM 743 C C . GLY A 1 97 ? 17.292 1.650 10.276 1.00 94.56 97 GLY A C 1
ATOM 744 O O . GLY A 1 97 ? 16.630 2.485 10.888 1.00 94.56 97 GLY A O 1
ATOM 745 N N . GLU A 1 98 ? 17.689 1.841 9.014 1.00 93.19 98 GLU A N 1
ATOM 746 C CA . GLU A 1 98 ? 17.382 3.059 8.255 1.00 93.19 98 GLU A CA 1
ATOM 747 C C . GLU A 1 98 ? 15.875 3.237 8.046 1.00 93.19 98 GLU A C 1
ATOM 749 O O . GLU A 1 98 ? 15.356 4.343 8.216 1.00 93.19 98 GLU A O 1
ATOM 754 N N . ARG A 1 99 ? 15.148 2.146 7.757 1.00 93.62 99 ARG A N 1
ATOM 755 C CA . ARG A 1 99 ? 13.683 2.188 7.647 1.00 93.62 99 ARG A CA 1
ATOM 756 C C . ARG A 1 99 ? 13.037 2.605 8.963 1.00 93.62 99 ARG A C 1
ATOM 758 O O . ARG A 1 99 ? 12.201 3.494 8.953 1.00 93.62 99 ARG A O 1
ATOM 765 N N . ILE A 1 100 ? 13.449 2.040 10.096 1.00 96.75 100 ILE A N 1
ATOM 766 C CA . ILE A 1 100 ? 12.883 2.410 11.403 1.00 96.75 100 ILE A CA 1
ATOM 767 C C . ILE A 1 100 ? 13.110 3.895 11.715 1.00 96.75 100 ILE A C 1
ATOM 769 O O . ILE A 1 100 ? 12.169 4.584 12.115 1.00 96.75 100 ILE A O 1
ATOM 773 N N . VAL A 1 101 ? 14.323 4.411 11.479 1.00 96.88 101 VAL A N 1
ATOM 774 C CA . VAL A 1 101 ? 14.630 5.842 11.660 1.00 96.88 101 VAL A CA 1
ATOM 775 C C . VAL A 1 101 ? 13.727 6.704 10.778 1.00 96.88 101 VAL A C 1
ATOM 777 O O . VAL A 1 101 ? 13.152 7.688 11.247 1.00 96.88 101 VAL A O 1
ATOM 780 N N . GLN A 1 102 ? 13.552 6.316 9.516 1.00 96.38 102 GLN A N 1
ATOM 781 C CA . GLN A 1 102 ? 12.680 7.022 8.587 1.00 96.38 102 GLN A CA 1
ATOM 782 C C . GLN A 1 102 ? 11.200 6.960 8.992 1.00 96.38 102 GLN A C 1
ATOM 784 O O . GLN A 1 102 ? 10.505 7.972 8.932 1.00 96.38 102 GLN A O 1
ATOM 789 N N . GLY A 1 103 ? 10.725 5.814 9.481 1.00 96.75 103 GLY A N 1
ATOM 790 C CA . GLY A 1 103 ? 9.377 5.664 10.024 1.00 96.75 103 GLY A CA 1
ATOM 791 C C . GLY A 1 103 ? 9.129 6.575 11.230 1.00 96.75 103 GLY A C 1
ATOM 792 O O . GLY A 1 103 ? 8.066 7.182 11.336 1.00 96.75 103 GLY A O 1
ATOM 793 N N . GLY A 1 104 ? 10.131 6.751 12.098 1.00 96.88 104 GLY A N 1
ATOM 794 C CA . GLY A 1 104 ? 10.085 7.731 13.187 1.00 96.88 104 GLY A CA 1
ATOM 795 C C . GLY A 1 104 ? 9.976 9.172 12.678 1.00 96.88 104 GLY A C 1
ATOM 796 O O . GLY A 1 104 ? 9.119 9.924 13.142 1.00 96.88 104 GLY A O 1
ATOM 797 N N . ARG A 1 105 ? 10.778 9.543 11.667 1.00 96.88 105 ARG A N 1
ATOM 798 C CA . ARG A 1 105 ? 10.679 10.858 11.0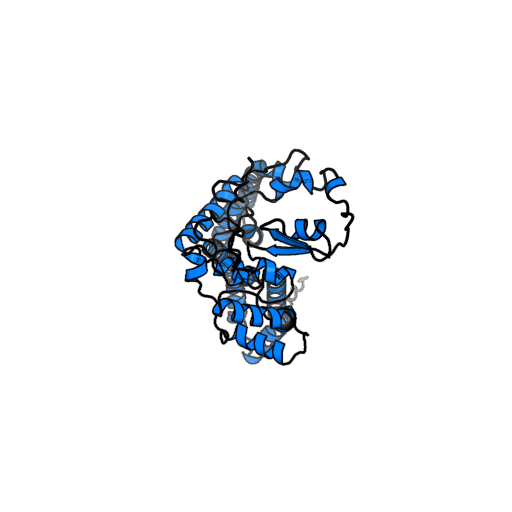01 1.00 96.88 105 ARG A CA 1
ATOM 799 C C . ARG A 1 105 ? 9.301 11.087 10.386 1.00 96.88 105 ARG A C 1
ATOM 801 O O . ARG A 1 105 ? 8.810 12.206 10.447 1.00 96.88 105 ARG A O 1
ATOM 808 N N . TYR A 1 106 ? 8.670 10.046 9.848 1.00 96.75 106 TYR A N 1
ATOM 809 C CA . TYR A 1 106 ? 7.313 10.113 9.309 1.00 96.75 106 TYR A CA 1
ATOM 810 C C . TYR A 1 106 ? 6.253 10.413 10.374 1.00 96.75 106 TYR A C 1
ATOM 812 O O . TYR A 1 106 ? 5.392 11.265 10.155 1.00 96.75 106 TYR A O 1
ATOM 820 N N . LEU A 1 107 ? 6.337 9.787 11.551 1.00 96.06 107 LEU A N 1
ATOM 821 C CA . LEU A 1 107 ? 5.439 10.127 12.659 1.00 96.06 107 LEU A CA 1
ATOM 822 C C . LEU A 1 107 ? 5.674 11.561 13.159 1.00 96.06 107 LEU A C 1
ATOM 824 O O . LEU A 1 107 ? 4.714 12.282 13.416 1.00 96.06 107 LEU A O 1
ATOM 828 N N . LEU A 1 108 ? 6.935 11.994 13.257 1.00 94.56 108 LEU A N 1
ATOM 829 C CA . LEU A 1 108 ? 7.275 13.356 13.680 1.00 94.56 108 LEU A CA 1
ATOM 830 C C . LEU A 1 108 ? 6.834 14.421 12.666 1.00 94.56 108 LEU A C 1
ATOM 832 O O . LEU A 1 108 ? 6.347 15.469 13.080 1.00 94.56 108 LEU A O 1
ATOM 836 N N . ASP A 1 109 ? 6.944 14.154 11.360 1.00 94.69 109 ASP A N 1
ATOM 837 C CA . ASP A 1 109 ? 6.455 15.063 10.312 1.00 94.69 109 ASP A CA 1
ATOM 838 C C . ASP A 1 109 ? 4.948 15.323 10.454 1.00 94.69 109 ASP A C 1
ATOM 840 O O . ASP A 1 109 ? 4.509 16.467 10.327 1.00 94.69 109 ASP A O 1
ATOM 844 N N . SER A 1 110 ? 4.166 14.305 10.839 1.00 91.44 110 SER A N 1
ATOM 845 C CA . SER A 1 110 ? 2.733 14.480 11.103 1.00 91.44 110 SER A CA 1
ATOM 846 C C . SER A 1 110 ? 2.463 15.521 12.188 1.00 91.44 110 SER A C 1
ATOM 848 O O . SER A 1 110 ? 1.503 16.270 12.048 1.00 91.44 110 SER A O 1
ATOM 850 N N . LEU A 1 111 ? 3.295 15.620 13.235 1.00 88.75 111 LEU A N 1
ATOM 851 C CA . LEU A 1 111 ? 3.129 16.648 14.271 1.00 88.75 111 LEU A CA 1
ATOM 852 C C . LEU A 1 111 ? 3.366 18.060 13.736 1.00 88.75 111 LEU A C 1
ATOM 854 O O . LEU A 1 111 ? 2.822 18.998 14.297 1.00 88.75 111 LEU A O 1
ATOM 858 N N . GLY A 1 112 ? 4.168 18.229 12.684 1.00 86.56 112 GLY A N 1
ATOM 859 C CA . GLY A 1 112 ? 4.442 19.542 12.096 1.00 86.56 112 GLY A CA 1
ATOM 860 C C . GLY A 1 112 ? 3.321 20.070 11.198 1.00 86.56 112 GLY A C 1
ATOM 861 O O . GLY A 1 112 ? 3.286 21.267 10.919 1.00 86.56 112 GLY A O 1
ATOM 862 N N . ARG A 1 113 ? 2.420 19.194 10.731 1.00 87.19 113 ARG A N 1
ATOM 863 C CA . ARG A 1 113 ? 1.383 19.518 9.730 1.00 87.19 113 ARG A CA 1
ATOM 864 C C . ARG A 1 113 ? -0.040 19.271 10.224 1.00 87.19 113 ARG A C 1
ATOM 866 O O . ARG A 1 113 ? -0.956 19.979 9.816 1.00 87.19 113 ARG A O 1
ATOM 873 N N . ASP A 1 114 ? -0.223 18.295 11.108 1.00 89.88 114 ASP A N 1
ATOM 874 C CA . ASP A 1 114 ? -1.501 17.935 11.711 1.00 89.88 114 ASP A CA 1
ATOM 875 C C . ASP A 1 114 ? -1.340 17.658 13.213 1.00 89.88 114 ASP A C 1
ATOM 877 O O . ASP A 1 114 ? -1.011 16.554 13.658 1.00 89.88 114 ASP A O 1
ATOM 881 N N . PHE A 1 115 ? -1.638 18.684 14.010 1.00 91.81 115 PHE A N 1
ATOM 882 C CA . PHE A 1 115 ? -1.574 18.620 15.467 1.00 91.81 115 PHE A CA 1
ATOM 883 C C . PHE A 1 115 ? -2.747 17.855 16.104 1.00 91.81 115 PHE A C 1
ATOM 885 O O . PHE A 1 115 ? -2.779 17.718 17.324 1.00 91.81 115 PHE A O 1
ATOM 892 N N . VAL A 1 116 ? -3.720 17.365 15.332 1.00 93.50 116 VAL A N 1
ATOM 893 C CA . VAL A 1 116 ? -4.902 16.657 15.849 1.00 93.50 116 VAL A CA 1
ATOM 894 C C . VAL A 1 116 ? -4.686 15.150 15.827 1.00 93.50 116 VAL A C 1
ATOM 896 O O . VAL A 1 116 ? -5.000 14.476 16.810 1.00 93.50 116 VAL A O 1
ATOM 899 N N . THR A 1 117 ? -4.134 14.617 14.734 1.00 94.88 117 THR A N 1
ATOM 900 C CA . THR A 1 117 ? -4.096 13.169 14.483 1.00 94.88 117 THR A CA 1
ATOM 901 C C . THR A 1 117 ? -3.426 12.375 15.605 1.00 94.88 117 THR A C 1
ATOM 903 O O . THR A 1 117 ? -4.042 11.478 16.187 1.00 94.88 117 THR A O 1
ATOM 906 N N . LEU A 1 118 ? -2.175 12.694 15.944 1.00 94.81 118 LEU A N 1
ATOM 907 C CA . LEU A 1 118 ? -1.434 11.934 16.955 1.00 94.81 118 LEU A CA 1
ATOM 908 C C . LEU A 1 118 ? -1.990 12.133 18.375 1.00 94.81 118 LEU A C 1
ATOM 910 O O . LEU A 1 118 ? -2.177 11.126 19.062 1.00 94.81 118 LEU A O 1
ATOM 914 N N . PRO A 1 119 ? -2.342 13.356 18.827 1.00 93.75 119 PRO A N 1
ATOM 915 C CA . PRO A 1 119 ? -3.021 13.530 20.110 1.00 93.75 119 PRO A CA 1
ATOM 916 C C . PRO A 1 119 ? -4.352 12.783 20.212 1.00 93.75 119 PRO A C 1
ATOM 918 O O . PRO A 1 119 ? -4.614 12.162 21.241 1.00 93.75 119 PRO A O 1
ATOM 921 N N . ALA A 1 120 ? -5.170 12.767 19.155 1.00 95.38 120 ALA A N 1
ATOM 922 C CA . ALA A 1 120 ? -6.411 11.996 19.140 1.00 95.38 120 ALA A CA 1
ATOM 923 C C . ALA A 1 120 ? -6.143 10.489 19.280 1.00 95.38 120 ALA A C 1
ATOM 925 O O . ALA A 1 120 ? -6.818 9.825 20.066 1.00 95.38 120 ALA A O 1
ATOM 926 N N . ILE A 1 121 ? -5.120 9.958 18.597 1.00 96.81 121 ILE A N 1
ATOM 927 C CA . ILE A 1 121 ? -4.686 8.560 18.754 1.00 96.81 121 ILE A CA 1
ATOM 928 C C . ILE A 1 121 ? -4.251 8.282 20.198 1.00 96.81 121 ILE A C 1
ATOM 930 O O . ILE A 1 121 ? -4.698 7.298 20.783 1.00 96.81 121 ILE A O 1
ATOM 934 N N . VAL A 1 122 ? -3.444 9.155 20.808 1.00 95.44 122 VAL A N 1
ATOM 935 C CA . VAL A 1 122 ? -2.995 9.003 22.205 1.00 95.44 122 VAL A CA 1
ATOM 936 C C . VAL A 1 122 ? -4.173 9.019 23.185 1.00 95.44 122 VAL A C 1
ATOM 938 O O . VAL A 1 122 ? -4.238 8.174 24.079 1.00 95.44 122 VAL A O 1
ATOM 941 N N . ILE A 1 123 ? -5.134 9.931 23.006 1.00 93.94 123 ILE A N 1
ATOM 942 C CA . ILE A 1 123 ? -6.356 9.980 23.823 1.00 93.94 123 ILE A CA 1
ATOM 943 C C . ILE A 1 123 ? -7.166 8.691 23.637 1.00 93.94 123 ILE A C 1
ATOM 945 O O . ILE A 1 123 ? -7.590 8.091 24.625 1.00 93.94 123 ILE A O 1
ATOM 949 N N . GLY A 1 124 ? -7.344 8.231 22.395 1.00 95.50 124 GLY A N 1
ATOM 950 C CA . GLY A 1 124 ? -8.025 6.973 22.090 1.00 95.50 124 GLY A CA 1
ATOM 951 C C . GLY A 1 124 ? -7.364 5.774 22.772 1.00 95.50 124 GLY A C 1
ATOM 952 O O . GLY A 1 124 ? -8.056 4.963 23.383 1.00 95.50 124 GLY A O 1
ATOM 953 N N . VAL A 1 125 ? -6.029 5.702 22.763 1.00 97.38 125 VAL A N 1
ATOM 954 C CA . VAL A 1 125 ? -5.268 4.670 23.485 1.00 97.38 125 VAL A CA 1
ATOM 955 C C . VAL A 1 125 ? -5.544 4.735 24.985 1.00 97.38 125 VAL A C 1
ATOM 957 O O . VAL A 1 125 ? -5.883 3.716 25.583 1.00 97.38 125 VAL A O 1
ATOM 960 N N . ALA A 1 126 ? -5.451 5.920 25.594 1.00 95.50 126 ALA A N 1
ATOM 961 C CA . ALA A 1 126 ? -5.671 6.094 27.028 1.00 95.50 126 ALA A CA 1
ATOM 962 C C . ALA A 1 126 ? -7.091 5.691 27.462 1.00 95.50 126 ALA A C 1
ATOM 964 O O . ALA A 1 126 ? -7.265 5.070 28.511 1.00 95.50 126 ALA A O 1
ATOM 965 N N . LEU A 1 127 ? -8.102 6.015 26.651 1.00 95.38 127 LEU A N 1
ATOM 966 C CA . LEU A 1 127 ? -9.492 5.637 26.909 1.00 95.38 127 LEU A CA 1
ATOM 967 C C . LEU A 1 127 ? -9.733 4.138 26.697 1.00 95.38 127 LEU A C 1
ATOM 969 O O . LEU A 1 127 ? -10.440 3.517 27.492 1.00 95.38 127 LEU A O 1
ATOM 973 N N . ALA A 1 128 ? -9.095 3.532 25.691 1.00 96.50 128 ALA A N 1
ATOM 974 C CA . ALA A 1 128 ? -9.228 2.105 25.406 1.00 96.50 128 ALA A CA 1
ATOM 975 C C . ALA A 1 128 ? -8.779 1.213 26.571 1.00 96.50 128 ALA A C 1
ATOM 977 O O . ALA A 1 128 ? -9.347 0.142 26.758 1.00 96.50 128 ALA A O 1
ATOM 978 N N . LEU A 1 129 ? -7.817 1.657 27.391 1.00 93.81 129 LEU A N 1
ATOM 979 C CA . LEU A 1 129 ? -7.339 0.911 28.567 1.00 93.81 129 LEU A CA 1
ATOM 980 C C . LEU A 1 129 ? -8.430 0.637 29.615 1.00 93.81 129 LEU A C 1
ATOM 982 O O . LEU A 1 129 ? -8.251 -0.226 30.471 1.00 93.81 129 LEU A O 1
ATOM 986 N N . ARG A 1 130 ? -9.536 1.385 29.576 1.00 93.25 130 ARG A N 1
ATOM 987 C CA . ARG A 1 130 ? -10.695 1.212 30.467 1.00 93.25 130 ARG A CA 1
ATOM 988 C C . ARG A 1 130 ? -11.961 0.807 29.710 1.00 93.25 130 ARG A C 1
ATOM 990 O O . ARG A 1 130 ? -13.037 0.794 30.298 1.00 93.25 130 ARG A O 1
ATOM 997 N N . ALA A 1 131 ? -11.841 0.534 28.414 1.00 93.31 131 ALA A N 1
ATOM 998 C CA . ALA A 1 131 ? -12.958 0.198 27.544 1.00 93.31 131 ALA A CA 1
ATOM 999 C C . ALA A 1 131 ? -13.164 -1.323 27.459 1.00 93.31 131 ALA A C 1
ATOM 1001 O O . ALA A 1 131 ? -12.506 -2.100 28.153 1.00 93.31 131 ALA A O 1
ATOM 1002 N N . SER A 1 132 ? -14.101 -1.766 26.616 1.00 93.94 132 SER A N 1
ATOM 1003 C CA . SER A 1 132 ? -14.315 -3.197 26.416 1.00 93.94 132 SER A CA 1
ATOM 1004 C C . SER A 1 132 ? -13.177 -3.824 25.602 1.00 93.94 132 SER A C 1
ATOM 1006 O O . SER A 1 132 ? -12.395 -3.140 24.936 1.00 93.94 132 SER A O 1
ATOM 1008 N N . LEU A 1 133 ? -13.121 -5.159 25.602 1.00 95.00 133 LEU A N 1
ATOM 1009 C CA . LEU A 1 133 ? -12.142 -5.922 24.827 1.00 95.00 133 LEU A CA 1
ATOM 1010 C C . LEU A 1 133 ? -12.177 -5.583 23.322 1.00 95.00 133 LEU A C 1
ATOM 1012 O O . LEU A 1 133 ? -11.152 -5.680 22.653 1.00 95.00 133 LEU A O 1
ATOM 1016 N N . ILE A 1 134 ? -13.329 -5.156 22.790 1.00 94.44 134 ILE A N 1
ATOM 1017 C CA . ILE A 1 134 ? -13.477 -4.750 21.385 1.00 94.44 134 ILE A CA 1
ATOM 1018 C C . ILE A 1 134 ? -12.712 -3.452 21.113 1.00 94.44 134 ILE A C 1
ATOM 1020 O O . ILE A 1 134 ? -11.915 -3.402 20.177 1.00 94.44 134 ILE A O 1
ATOM 1024 N N . GLU A 1 135 ? -12.922 -2.411 21.924 1.00 95.56 135 GLU A N 1
ATOM 1025 C CA . GLU A 1 135 ? -12.190 -1.148 21.799 1.00 95.56 135 GLU A CA 1
ATOM 1026 C C . GLU A 1 135 ? -10.691 -1.352 22.058 1.00 95.56 135 GLU A C 1
ATOM 1028 O O . GLU A 1 135 ? -9.867 -0.808 21.324 1.00 95.56 135 GLU A O 1
ATOM 1033 N N . MET A 1 136 ? -10.319 -2.197 23.028 1.00 97.00 136 MET A N 1
ATOM 1034 C CA . MET A 1 136 ? -8.919 -2.578 23.247 1.00 97.00 136 MET A CA 1
ATOM 1035 C C . MET A 1 136 ? -8.306 -3.263 22.023 1.00 97.00 136 MET A C 1
ATOM 1037 O O . MET A 1 136 ? -7.179 -2.942 21.652 1.00 97.00 136 MET A O 1
ATOM 1041 N N . ALA A 1 137 ? -9.024 -4.183 21.376 1.00 97.50 137 ALA A N 1
ATOM 1042 C CA . ALA A 1 137 ? -8.539 -4.878 20.187 1.00 97.50 137 ALA A CA 1
ATOM 1043 C C . ALA A 1 137 ? -8.427 -3.947 18.974 1.00 97.50 137 ALA A C 1
ATOM 1045 O O . ALA A 1 137 ? -7.451 -4.030 18.230 1.00 97.50 137 ALA A O 1
ATOM 1046 N N . LEU A 1 138 ? -9.377 -3.026 18.796 1.00 97.06 138 LEU A N 1
ATOM 1047 C CA . LEU A 1 138 ? -9.318 -2.002 17.752 1.00 97.06 138 LEU A CA 1
ATOM 1048 C C . LEU A 1 138 ? -8.111 -1.066 17.947 1.00 97.06 138 LEU A C 1
ATOM 1050 O O . LEU A 1 138 ? -7.372 -0.787 16.998 1.00 97.06 138 LEU A O 1
ATOM 1054 N N . THR A 1 139 ? -7.868 -0.626 19.182 1.00 98.12 139 THR A N 1
ATOM 1055 C CA . THR A 1 139 ? -6.691 0.176 19.541 1.00 98.12 139 THR A CA 1
ATOM 1056 C C . THR A 1 139 ? -5.399 -0.615 19.368 1.00 98.12 139 THR A C 1
ATOM 1058 O O . THR A 1 139 ? -4.460 -0.122 18.748 1.00 98.12 139 THR A O 1
ATOM 1061 N N . GLY A 1 140 ? -5.343 -1.857 19.855 1.00 98.38 140 GLY A N 1
ATOM 1062 C CA . GLY A 1 140 ? -4.181 -2.734 19.701 1.00 98.38 140 GLY A CA 1
ATOM 1063 C C . GLY A 1 140 ? -3.845 -2.990 18.231 1.00 98.38 140 GLY A C 1
ATOM 1064 O O . GLY A 1 140 ? -2.682 -2.937 17.841 1.00 98.38 140 GLY A O 1
ATOM 1065 N N . GLY A 1 141 ? -4.868 -3.164 17.394 1.00 98.44 141 GLY A N 1
ATOM 1066 C CA . GLY A 1 141 ? -4.738 -3.239 15.944 1.00 98.44 141 GLY A CA 1
ATOM 1067 C C . GLY A 1 141 ? -4.202 -1.957 15.317 1.00 98.44 141 GLY A C 1
ATOM 1068 O O . GLY A 1 141 ? -3.294 -2.007 14.491 1.00 98.44 141 GLY A O 1
ATOM 1069 N N . SER A 1 142 ? -4.696 -0.798 15.756 1.00 98.44 142 SER A N 1
ATOM 1070 C CA . SER A 1 142 ? -4.190 0.510 15.311 1.00 98.44 142 SER A CA 1
ATOM 1071 C C . SER A 1 142 ? -2.701 0.677 15.629 1.00 98.44 142 SER A C 1
ATOM 1073 O O . SER A 1 142 ? -1.934 1.110 14.772 1.00 98.44 142 SER A O 1
ATOM 1075 N N . LEU A 1 143 ? -2.273 0.281 16.831 1.00 98.50 143 LEU A N 1
ATOM 1076 C CA . LEU A 1 143 ? -0.868 0.326 17.245 1.00 98.50 143 LEU A CA 1
ATOM 1077 C C . LEU A 1 143 ? -0.000 -0.664 16.458 1.00 98.50 143 LEU A C 1
ATOM 1079 O O . LEU A 1 143 ? 1.097 -0.305 16.035 1.00 98.50 143 LEU A O 1
ATOM 1083 N N . LEU A 1 144 ? -0.497 -1.880 16.209 1.00 98.56 144 LEU A N 1
ATOM 1084 C CA . LEU A 1 144 ? 0.195 -2.876 15.387 1.00 98.56 144 LEU A CA 1
ATOM 1085 C C . LEU A 1 144 ? 0.389 -2.385 13.946 1.00 98.56 144 LEU A C 1
ATOM 1087 O O . LEU A 1 144 ? 1.450 -2.578 13.357 1.00 98.56 144 LEU A O 1
ATOM 1091 N N . TYR A 1 145 ? -0.618 -1.717 13.392 1.00 98.56 145 TYR A N 1
ATOM 1092 C CA . TYR A 1 145 ? -0.544 -1.120 12.066 1.00 98.56 145 TYR A CA 1
ATOM 1093 C C . TYR A 1 145 ? 0.400 0.091 12.018 1.00 98.56 145 TYR A C 1
ATOM 1095 O O . TYR A 1 145 ? 1.211 0.196 11.105 1.00 98.56 145 TYR A O 1
ATOM 1103 N N . ILE A 1 146 ? 0.405 0.965 13.029 1.00 98.44 146 ILE A N 1
ATOM 1104 C CA . ILE A 1 146 ? 1.420 2.031 13.122 1.00 98.44 146 ILE A CA 1
ATOM 1105 C C . ILE A 1 146 ? 2.830 1.424 13.197 1.00 98.44 146 ILE A C 1
ATOM 1107 O O . ILE A 1 146 ? 3.741 1.895 12.517 1.00 98.44 146 ILE A O 1
ATOM 1111 N N . ALA A 1 147 ? 3.015 0.344 13.960 1.00 98.19 147 ALA A N 1
ATOM 1112 C CA . ALA A 1 147 ? 4.293 -0.357 14.032 1.00 98.19 147 ALA A CA 1
ATOM 1113 C C . ALA A 1 147 ? 4.708 -0.963 12.678 1.00 98.19 147 ALA A C 1
ATOM 1115 O O . ALA A 1 147 ? 5.887 -0.901 12.321 1.00 98.19 147 ALA A O 1
ATOM 1116 N N . SER A 1 148 ? 3.767 -1.503 11.892 1.00 97.19 148 SER A N 1
ATOM 1117 C CA . SER A 1 148 ? 4.065 -2.006 10.543 1.00 97.19 148 SER A CA 1
ATOM 1118 C C . SER A 1 148 ? 4.408 -0.882 9.560 1.00 97.19 148 SER A C 1
ATOM 1120 O O . SER A 1 148 ? 5.313 -1.035 8.742 1.00 97.19 148 SER A O 1
ATOM 1122 N N . VAL A 1 149 ? 3.765 0.281 9.680 1.00 96.69 149 VAL A N 1
ATOM 1123 C CA . VAL A 1 149 ? 4.106 1.480 8.901 1.00 96.69 149 VAL A CA 1
ATOM 1124 C C . VAL A 1 149 ? 5.526 1.945 9.229 1.00 96.69 149 VAL A C 1
ATOM 1126 O O . VAL A 1 149 ? 6.315 2.194 8.317 1.00 96.69 149 VAL A O 1
ATOM 1129 N N . VAL A 1 150 ? 5.897 2.003 10.512 1.00 97.19 150 VAL A N 1
ATOM 1130 C CA . VAL A 1 150 ? 7.262 2.364 10.932 1.00 97.19 150 VAL A CA 1
ATOM 1131 C C . VAL A 1 150 ? 8.286 1.341 10.432 1.00 97.19 150 VAL A C 1
ATOM 1133 O O . VAL A 1 150 ? 9.338 1.732 9.931 1.00 97.19 150 VAL A O 1
ATOM 1136 N N . SER A 1 151 ? 7.976 0.042 10.485 1.00 95.62 151 SER A N 1
ATOM 1137 C CA . SER A 1 151 ? 8.880 -1.017 10.004 1.00 95.62 151 SER A CA 1
ATOM 1138 C C . SER A 1 151 ? 9.106 -0.993 8.484 1.00 95.62 151 SER A C 1
ATOM 1140 O O . SER A 1 151 ? 10.180 -1.381 8.002 1.00 95.62 151 SER A O 1
ATOM 1142 N N . ALA A 1 152 ? 8.127 -0.481 7.734 1.00 93.81 152 ALA A N 1
ATOM 1143 C CA . ALA A 1 152 ? 8.219 -0.221 6.300 1.00 93.81 152 ALA A CA 1
ATOM 1144 C C . ALA A 1 152 ? 8.939 1.099 5.955 1.00 93.81 152 ALA A C 1
ATOM 1146 O O . ALA A 1 152 ? 9.311 1.298 4.799 1.00 93.81 152 ALA A O 1
ATOM 1147 N N . GLY A 1 153 ? 9.172 1.977 6.937 1.00 93.94 153 GLY A N 1
ATOM 1148 C CA . GLY A 1 153 ? 9.801 3.286 6.753 1.00 93.94 153 GLY A CA 1
ATOM 1149 C C . GLY A 1 153 ? 8.842 4.458 6.553 1.00 93.94 153 GLY A C 1
ATOM 1150 O O . GLY A 1 153 ? 9.285 5.532 6.165 1.00 93.94 153 GLY A O 1
ATOM 1151 N N . GLY A 1 154 ? 7.548 4.291 6.834 1.00 95.12 154 GLY A N 1
ATOM 1152 C CA . GLY A 1 154 ? 6.538 5.339 6.673 1.00 95.12 154 GLY A CA 1
ATOM 1153 C C . GLY A 1 154 ? 6.027 5.486 5.236 1.00 95.12 154 GLY A C 1
ATOM 1154 O O . GLY A 1 154 ? 5.950 4.517 4.479 1.00 95.12 154 GLY A O 1
AT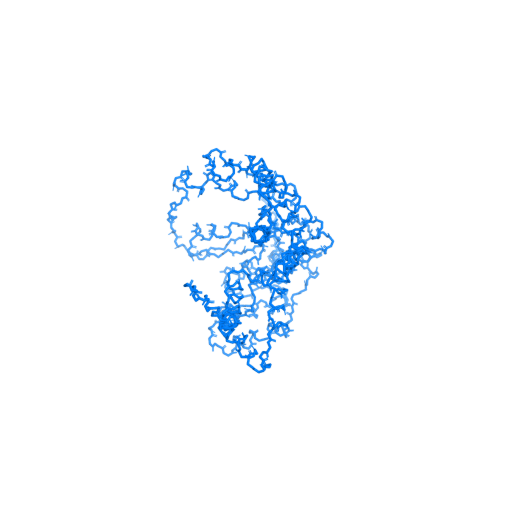OM 1155 N N . ASP A 1 155 ? 5.657 6.710 4.861 1.00 94.62 155 ASP A N 1
ATOM 1156 C CA . ASP A 1 155 ? 5.304 7.111 3.492 1.00 94.62 155 ASP A CA 1
ATOM 1157 C C . ASP A 1 155 ? 6.039 8.419 3.144 1.00 94.62 155 ASP A C 1
ATOM 1159 O O . ASP A 1 155 ? 6.525 9.132 4.021 1.00 94.62 155 ASP A O 1
ATOM 1163 N N . PHE A 1 156 ? 6.109 8.745 1.858 1.00 94.38 156 PHE A N 1
ATOM 1164 C CA . PHE A 1 156 ? 6.488 10.077 1.395 1.00 94.38 156 PHE A CA 1
ATOM 1165 C C . PHE A 1 156 ? 5.319 11.071 1.476 1.00 94.38 156 PHE A C 1
ATOM 1167 O O . PHE A 1 156 ? 5.558 12.276 1.499 1.00 94.38 156 PHE A O 1
ATOM 1174 N N . MET A 1 157 ? 4.073 10.577 1.518 1.00 95.31 157 MET A N 1
ATOM 1175 C CA . MET A 1 157 ? 2.864 11.385 1.701 1.00 95.31 157 MET A CA 1
ATOM 1176 C C . MET A 1 157 ? 2.594 11.602 3.194 1.00 95.31 157 MET A C 1
ATOM 1178 O O . MET A 1 157 ? 2.218 10.651 3.885 1.00 95.31 157 MET A O 1
ATOM 1182 N N . SER A 1 158 ? 2.743 12.831 3.690 1.00 94.06 158 SER A N 1
ATOM 1183 C CA . SER A 1 158 ? 2.551 13.140 5.114 1.00 94.06 158 SER A CA 1
ATOM 1184 C C . SER A 1 158 ? 1.195 12.665 5.657 1.00 94.06 158 SER A C 1
ATOM 1186 O O . SER A 1 158 ? 0.165 12.797 4.994 1.00 94.06 158 SER A O 1
ATOM 1188 N N . GLY A 1 159 ? 1.195 12.074 6.858 1.00 93.19 159 GLY A N 1
ATOM 1189 C CA . GLY A 1 159 ? -0.006 11.699 7.622 1.00 93.19 159 GLY A CA 1
ATOM 1190 C C . GLY A 1 159 ? -0.899 10.598 7.024 1.00 93.19 159 GLY A C 1
ATOM 1191 O O . GLY A 1 159 ? -1.742 10.050 7.735 1.00 93.19 159 GLY A O 1
ATOM 1192 N N . ARG A 1 160 ? -0.707 10.207 5.758 1.00 95.00 160 ARG A N 1
ATOM 1193 C CA . ARG A 1 160 ? -1.590 9.307 4.994 1.00 95.00 160 ARG A CA 1
ATOM 1194 C C . ARG A 1 160 ? -1.953 8.016 5.727 1.00 95.00 160 ARG A C 1
ATOM 1196 O O . ARG A 1 160 ? -3.116 7.623 5.768 1.00 95.00 160 ARG A O 1
ATOM 1203 N N . PHE A 1 161 ? -0.963 7.321 6.279 1.00 96.31 161 PHE A N 1
ATOM 1204 C CA . PHE A 1 161 ? -1.189 6.053 6.973 1.00 96.31 161 PHE A CA 1
ATOM 1205 C C . PHE A 1 161 ? -1.753 6.217 8.390 1.00 96.31 161 PHE A C 1
ATOM 1207 O O . PHE A 1 161 ? -2.162 5.229 8.986 1.00 96.31 161 PHE A O 1
ATOM 1214 N N . LEU A 1 162 ? -1.831 7.431 8.935 1.00 97.19 162 LEU A N 1
ATOM 1215 C CA . LEU A 1 162 ? -2.401 7.667 10.265 1.00 97.19 162 LEU A CA 1
ATOM 1216 C C . LEU A 1 162 ? -3.920 7.880 10.234 1.00 97.19 162 LEU A C 1
ATOM 1218 O O . LEU A 1 162 ? -4.560 7.800 11.280 1.00 97.19 162 LEU A O 1
ATOM 1222 N N . SER A 1 163 ? -4.521 8.067 9.055 1.00 95.38 163 SER A N 1
ATOM 1223 C CA . SER A 1 163 ? -5.962 8.318 8.924 1.00 95.38 163 SER A CA 1
ATOM 1224 C C . SER A 1 163 ? -6.831 7.170 9.452 1.00 95.38 163 SER A C 1
ATOM 1226 O O . SER A 1 163 ? -7.817 7.418 10.139 1.00 95.38 163 SER A O 1
ATOM 1228 N N . ALA A 1 164 ? -6.478 5.908 9.180 1.00 96.88 164 ALA A N 1
ATOM 1229 C CA . ALA A 1 164 ? -7.244 4.769 9.696 1.00 96.88 164 ALA A CA 1
ATOM 1230 C C . ALA A 1 164 ? -7.128 4.628 11.234 1.00 96.88 164 ALA A C 1
ATOM 1232 O O . ALA A 1 164 ? -8.171 4.556 11.890 1.00 96.88 164 ALA A O 1
ATOM 1233 N N . PRO A 1 165 ? -5.921 4.687 11.840 1.00 98.19 165 PRO A N 1
ATOM 1234 C CA . PRO A 1 165 ? -5.767 4.809 13.292 1.00 98.19 165 PRO A CA 1
ATOM 1235 C C . PRO A 1 165 ? -6.527 5.983 13.913 1.00 98.19 165 PRO A C 1
ATOM 1237 O O . PRO A 1 165 ? -7.121 5.819 14.976 1.00 98.19 165 PRO A O 1
ATOM 1240 N N . LEU A 1 166 ? -6.558 7.147 13.255 1.00 97.62 166 LEU A N 1
ATOM 1241 C CA . LEU A 1 166 ? -7.330 8.302 13.716 1.00 97.62 166 LEU A CA 1
ATOM 1242 C C . LEU A 1 166 ? -8.828 7.989 13.780 1.00 97.62 166 LEU A C 1
ATOM 1244 O O . LEU A 1 166 ? -9.473 8.292 14.781 1.00 97.62 166 LEU A O 1
ATOM 1248 N N . VAL A 1 167 ? -9.387 7.361 12.742 1.00 97.44 167 VAL A N 1
ATOM 1249 C CA . VAL A 1 167 ? -10.804 6.964 12.729 1.00 97.44 167 VAL A CA 1
ATOM 1250 C C . VAL A 1 167 ? -11.097 5.965 13.849 1.00 97.44 167 VAL A C 1
ATOM 1252 O O . VAL A 1 167 ? -12.089 6.119 14.559 1.00 97.44 167 VAL A O 1
ATOM 1255 N N . ALA A 1 168 ? -10.226 4.977 14.065 1.00 97.69 168 ALA A N 1
ATOM 1256 C CA . ALA A 1 168 ? -10.367 4.046 15.182 1.00 97.69 168 ALA A CA 1
ATOM 1257 C C . ALA A 1 168 ? -10.325 4.757 16.542 1.00 97.69 168 ALA A C 1
ATOM 1259 O O . ALA A 1 168 ? -11.180 4.506 17.392 1.00 97.69 168 ALA A O 1
ATOM 1260 N N . ALA A 1 169 ? -9.389 5.687 16.731 1.00 97.62 169 ALA A N 1
ATOM 1261 C CA . ALA A 1 169 ? -9.309 6.493 17.941 1.00 97.62 169 ALA A CA 1
ATOM 1262 C C . ALA A 1 169 ? -10.574 7.337 18.151 1.00 97.62 169 ALA A C 1
ATOM 1264 O O . ALA A 1 169 ? -11.109 7.366 19.257 1.00 97.62 169 ALA A O 1
ATOM 1265 N N . ALA A 1 170 ? -11.108 7.953 17.093 1.00 96.19 170 ALA A N 1
ATOM 1266 C CA . ALA A 1 170 ? -12.358 8.706 17.146 1.00 96.19 170 ALA A CA 1
ATOM 1267 C C . ALA A 1 170 ? -13.548 7.823 17.555 1.00 96.19 170 ALA A C 1
ATOM 1269 O O . ALA A 1 170 ? -14.361 8.246 18.375 1.00 96.19 170 ALA A O 1
ATOM 1270 N N . VAL A 1 171 ? -13.627 6.583 17.054 1.00 96.31 171 VAL A N 1
ATOM 1271 C CA . VAL A 1 171 ? -14.648 5.605 17.472 1.00 96.31 171 VAL A CA 1
ATOM 1272 C C . VAL A 1 171 ? -14.518 5.275 18.960 1.00 96.31 171 VAL A C 1
ATOM 1274 O O . VAL A 1 171 ? -15.525 5.275 19.667 1.00 96.31 171 VAL A O 1
ATOM 1277 N N . VAL A 1 172 ? -13.302 5.032 19.457 1.00 96.44 172 VAL A N 1
ATOM 1278 C CA . VAL A 1 172 ? -13.068 4.755 20.885 1.00 96.44 172 VAL A CA 1
ATOM 1279 C C . VAL A 1 172 ? -13.448 5.958 21.750 1.00 96.44 172 VAL A C 1
ATOM 1281 O O . VAL A 1 172 ? -14.157 5.796 22.743 1.00 96.44 172 VAL A O 1
ATOM 1284 N N . ILE A 1 173 ? -13.038 7.168 21.360 1.00 94.38 173 ILE A N 1
ATOM 1285 C CA . ILE A 1 173 ? -13.381 8.410 22.065 1.00 94.38 173 ILE A CA 1
ATOM 1286 C C . ILE A 1 173 ? -14.901 8.596 22.111 1.00 94.38 173 ILE A C 1
ATOM 1288 O O . ILE A 1 173 ? -15.453 8.830 23.183 1.00 94.38 173 ILE A O 1
ATOM 1292 N N . ALA A 1 174 ? -15.588 8.447 20.976 1.00 93.44 174 ALA A N 1
ATOM 1293 C CA . ALA A 1 174 ? -17.033 8.645 20.873 1.00 93.44 174 ALA A CA 1
ATOM 1294 C C . ALA A 1 174 ? -17.847 7.625 21.685 1.00 93.44 174 ALA A C 1
ATOM 1296 O O . ALA A 1 174 ? -18.958 7.925 22.116 1.00 93.44 174 ALA A O 1
ATOM 1297 N N . ARG A 1 175 ? -17.308 6.418 21.885 1.00 94.06 175 ARG A N 1
ATOM 1298 C CA . ARG A 1 175 ? -17.942 5.349 22.672 1.00 94.06 175 ARG A CA 1
ATOM 1299 C C . ARG A 1 175 ? -17.573 5.376 24.153 1.00 94.06 175 ARG A C 1
ATOM 1301 O O . ARG A 1 175 ? -18.125 4.593 24.919 1.00 94.06 175 ARG A O 1
ATOM 1308 N N . SER A 1 176 ? -16.645 6.240 24.552 1.00 92.88 176 SER A N 1
ATOM 1309 C CA . SER A 1 176 ? -16.212 6.348 25.941 1.00 92.88 176 SER A CA 1
ATOM 1310 C C . SER A 1 176 ? -17.236 7.109 26.780 1.00 92.88 176 SER A C 1
ATOM 1312 O O . SER A 1 176 ? -17.754 8.148 26.370 1.00 92.88 176 SER A O 1
ATOM 1314 N N . GLU A 1 177 ? -17.489 6.627 27.994 1.00 92.25 177 GLU A N 1
ATOM 1315 C CA . GLU A 1 177 ? -18.356 7.298 28.963 1.00 92.25 177 GLU A CA 1
ATOM 1316 C C . GLU A 1 177 ? -17.619 8.492 29.591 1.00 92.25 177 GLU A C 1
ATOM 1318 O O . GLU A 1 177 ? -16.957 8.385 30.624 1.00 92.25 177 GLU A O 1
ATOM 1323 N N . LEU A 1 178 ? -17.688 9.645 28.922 1.00 90.88 178 LEU A N 1
ATOM 1324 C CA . LEU A 1 178 ? -17.048 10.886 29.354 1.00 90.88 178 LEU A CA 1
ATOM 1325 C C . LEU A 1 178 ? -18.051 11.820 30.036 1.00 90.88 178 LEU A C 1
ATOM 1327 O O . LEU A 1 178 ? -19.171 12.023 29.571 1.00 90.88 178 LEU A O 1
ATOM 1331 N N . THR A 1 179 ? -17.620 12.471 31.114 1.00 94.12 179 THR A N 1
ATOM 1332 C CA . THR A 1 179 ? -18.388 13.557 31.739 1.00 94.12 179 THR A CA 1
ATOM 1333 C C . THR A 1 179 ? -18.489 14.765 30.803 1.00 94.12 179 THR A C 1
ATOM 1335 O O . THR A 1 179 ? -17.585 15.032 30.008 1.00 94.12 179 THR A O 1
ATOM 1338 N N . THR A 1 180 ? -19.527 15.593 30.961 1.00 94.19 180 THR A N 1
ATOM 1339 C CA . THR A 1 180 ? -19.692 16.841 30.189 1.00 94.19 180 THR A CA 1
ATOM 1340 C C . THR A 1 180 ? -18.458 17.744 30.255 1.00 94.19 180 THR A C 1
ATOM 1342 O O . THR A 1 180 ? -18.099 18.383 29.268 1.00 94.19 180 THR A O 1
ATOM 1345 N N . ARG A 1 181 ? -17.774 17.792 31.409 1.00 94.56 181 ARG A N 1
ATOM 1346 C CA . ARG A 1 181 ? -16.524 18.547 31.563 1.00 94.56 181 ARG A CA 1
ATOM 1347 C C . ARG A 1 181 ? -15.411 17.968 30.689 1.00 94.56 181 ARG A C 1
ATOM 1349 O O . ARG A 1 181 ? -14.746 18.736 30.005 1.00 94.56 181 ARG A O 1
ATOM 1356 N N . GLN A 1 182 ? -15.220 16.648 30.690 1.00 91.75 182 GLN A N 1
ATOM 1357 C CA . GLN A 1 182 ? -14.211 15.983 29.856 1.00 91.75 182 GLN A CA 1
ATOM 1358 C C . GLN A 1 182 ? -14.491 16.175 28.367 1.00 91.75 182 GLN A C 1
ATOM 1360 O O . GLN A 1 182 ? -13.565 16.489 27.629 1.00 91.75 182 GLN A O 1
ATOM 1365 N N . VAL A 1 183 ? -15.753 16.069 27.940 1.00 89.81 183 VAL A N 1
ATOM 1366 C CA . VAL A 1 183 ? -16.147 16.336 26.547 1.00 89.81 183 VAL A CA 1
ATOM 1367 C C . VAL A 1 183 ? -15.815 17.775 26.157 1.00 89.81 183 VAL A C 1
ATOM 1369 O O . VAL A 1 183 ? -15.186 17.990 25.126 1.00 89.81 183 VAL A O 1
ATOM 1372 N N . LYS A 1 184 ? -16.169 18.764 26.992 1.00 91.38 184 LYS A N 1
ATOM 1373 C CA . LYS A 1 184 ? -15.832 20.177 26.740 1.00 91.38 184 LYS A CA 1
ATOM 1374 C C . LYS A 1 184 ? -14.323 20.396 26.645 1.00 91.38 184 LYS A C 1
ATOM 1376 O O . LYS A 1 184 ? -13.878 21.068 25.724 1.00 91.38 184 LYS A O 1
ATOM 1381 N N . VAL A 1 185 ? -13.544 19.822 27.565 1.00 91.31 185 VAL A N 1
ATOM 1382 C CA . VAL A 1 185 ? -12.076 19.921 27.540 1.00 91.31 185 VAL A CA 1
ATOM 1383 C C . VAL A 1 185 ? -11.521 19.295 26.263 1.00 91.31 185 VAL A C 1
ATOM 1385 O O . VAL A 1 185 ? -10.791 19.965 25.548 1.00 91.31 185 VAL A O 1
ATOM 1388 N N . ALA A 1 186 ? -11.914 18.064 25.928 1.00 87.62 186 ALA A N 1
ATOM 1389 C CA . ALA A 1 186 ? -11.452 17.384 24.721 1.00 87.62 186 ALA A CA 1
ATOM 1390 C C . ALA A 1 186 ? -11.822 18.158 23.446 1.00 87.62 186 ALA A C 1
ATOM 1392 O O . ALA A 1 186 ? -10.972 18.342 22.580 1.00 87.62 186 ALA A O 1
ATOM 1393 N N . ALA A 1 187 ? -13.055 18.663 23.351 1.00 88.69 187 ALA A N 1
ATOM 1394 C CA . ALA A 1 187 ? -13.514 19.454 22.213 1.00 88.69 187 ALA A CA 1
ATOM 1395 C C . ALA A 1 187 ? -12.734 20.769 22.067 1.00 88.69 187 ALA A C 1
ATOM 1397 O O . ALA A 1 187 ? -12.315 21.103 20.963 1.00 88.69 187 ALA A O 1
ATOM 1398 N N . VAL A 1 188 ? -12.493 21.494 23.166 1.00 93.19 188 VAL A N 1
ATOM 1399 C CA . VAL A 1 188 ? -11.685 22.723 23.147 1.00 93.19 188 VAL A CA 1
ATOM 1400 C C . VAL A 1 188 ? -10.237 22.408 22.780 1.00 93.19 188 VAL A C 1
ATOM 1402 O O . VAL A 1 188 ? -9.685 23.070 21.911 1.00 93.19 188 VAL A O 1
ATOM 1405 N N . THR A 1 189 ? -9.626 21.386 23.383 1.00 90.50 189 THR A N 1
ATOM 1406 C CA . THR A 1 189 ? -8.238 21.003 23.093 1.00 90.50 189 THR A CA 1
ATOM 1407 C C . THR A 1 189 ? -8.064 20.592 21.634 1.00 90.50 189 THR A C 1
ATOM 1409 O O . THR A 1 189 ? -7.212 21.154 20.953 1.00 90.50 189 THR A O 1
ATOM 1412 N N . LEU A 1 190 ? -8.886 19.670 21.123 1.00 89.50 190 LEU A N 1
ATOM 1413 C CA . LEU A 1 190 ? -8.821 19.249 19.720 1.00 89.50 190 LEU A CA 1
ATOM 1414 C C . LEU A 1 190 ? -9.168 20.400 18.770 1.00 89.50 190 LEU A C 1
ATOM 1416 O O . LEU A 1 190 ? -8.534 20.532 17.731 1.00 89.50 190 LEU A O 1
ATOM 1420 N N . GLY A 1 191 ? -10.119 21.261 19.142 1.00 91.50 191 GLY A N 1
ATOM 1421 C CA . GLY A 1 191 ? -10.466 22.458 18.378 1.00 91.50 191 GLY A CA 1
ATOM 1422 C C . GLY A 1 191 ? -9.298 23.436 18.261 1.00 91.50 191 GLY A C 1
ATOM 1423 O O . GLY A 1 191 ? -8.992 23.880 17.160 1.00 91.50 191 GLY A O 1
ATOM 1424 N N . VAL A 1 192 ? -8.597 23.717 19.364 1.00 93.94 192 VAL A N 1
ATOM 1425 C CA . VAL A 1 192 ? -7.394 24.568 19.375 1.00 93.94 192 VAL A CA 1
ATOM 1426 C C . VAL A 1 192 ? -6.273 23.945 18.544 1.00 93.94 192 VAL A C 1
ATOM 1428 O O . VAL A 1 192 ? -5.657 24.646 17.747 1.00 93.94 192 VAL A O 1
ATOM 1431 N N . LEU A 1 193 ? -6.042 22.634 18.672 1.00 92.31 193 LEU A N 1
ATOM 1432 C CA . LEU A 1 193 ? -5.053 21.908 17.863 1.00 92.31 193 LEU A CA 1
ATOM 1433 C C . LEU A 1 193 ? -5.413 21.891 16.369 1.00 92.31 193 LEU A C 1
ATOM 1435 O O . LEU A 1 193 ? -4.522 21.839 15.528 1.00 92.31 193 LEU A O 1
ATOM 1439 N N . ALA A 1 194 ? -6.701 21.963 16.028 1.00 92.25 194 ALA A N 1
ATOM 1440 C CA . ALA A 1 194 ? -7.164 22.029 14.647 1.00 92.25 194 ALA A CA 1
ATOM 1441 C C . ALA A 1 194 ? -7.026 23.429 14.027 1.00 92.25 194 ALA A C 1
ATOM 1443 O O . ALA A 1 194 ? -6.961 23.533 12.807 1.00 92.25 194 ALA A O 1
ATOM 1444 N N . LEU A 1 195 ? -6.956 24.513 14.817 1.00 92.62 195 LEU A N 1
ATOM 1445 C CA . LEU A 1 195 ? -6.903 25.883 14.275 1.00 92.62 195 LEU A CA 1
ATOM 1446 C C . LEU A 1 195 ? -5.787 26.085 13.229 1.00 92.62 195 LEU A C 1
ATOM 1448 O O . LEU A 1 195 ? -6.089 26.621 12.159 1.00 92.62 195 LEU A O 1
ATOM 1452 N N . PRO A 1 196 ? -4.534 25.631 13.451 1.00 90.38 196 PRO A N 1
ATOM 1453 C CA . PRO A 1 196 ? -3.468 25.774 12.459 1.00 90.38 196 PRO A CA 1
ATOM 1454 C C . PRO A 1 196 ? -3.698 24.956 11.181 1.00 90.38 196 PRO A C 1
ATOM 1456 O O . PRO A 1 196 ? -3.140 25.290 10.139 1.00 90.38 196 PRO A O 1
ATOM 1459 N N . THR A 1 197 ? -4.515 23.898 11.234 1.00 89.06 197 THR A N 1
ATOM 1460 C CA . THR A 1 197 ? -4.783 23.011 10.090 1.00 89.06 197 THR A CA 1
ATOM 1461 C C . THR A 1 197 ? -5.987 23.466 9.262 1.00 89.06 197 THR A C 1
ATOM 1463 O O . THR A 1 197 ? -6.226 22.933 8.177 1.00 89.06 197 THR A O 1
ATOM 1466 N N . LEU A 1 198 ? -6.740 24.476 9.713 1.00 89.38 198 LEU A N 1
ATOM 1467 C CA . LEU A 1 198 ? -7.920 24.986 9.009 1.00 89.38 198 LEU A CA 1
ATOM 1468 C C . LEU A 1 198 ? -7.631 25.478 7.578 1.00 89.38 198 LEU A C 1
ATOM 1470 O O . LEU A 1 198 ? -8.398 25.104 6.688 1.00 89.38 198 LEU A O 1
ATOM 1474 N N . PRO A 1 199 ? -6.546 26.230 7.289 1.00 87.94 199 PRO A N 1
ATOM 1475 C CA . PRO A 1 199 ? -6.200 26.598 5.912 1.00 87.94 199 PRO A CA 1
ATOM 1476 C C . PRO A 1 199 ? -5.900 25.374 5.042 1.00 87.94 199 PRO A C 1
ATOM 1478 O O . PRO A 1 199 ? -6.253 25.333 3.866 1.00 87.94 199 PRO A O 1
ATOM 1481 N N . ALA A 1 200 ? -5.299 24.339 5.627 1.00 86.00 200 ALA A N 1
ATOM 1482 C CA . ALA A 1 200 ? -5.044 23.091 4.930 1.00 86.00 200 ALA A CA 1
ATOM 1483 C C . ALA A 1 200 ? -6.311 22.236 4.787 1.00 86.00 200 ALA A C 1
ATOM 1485 O O . ALA A 1 200 ? -6.334 21.383 3.924 1.00 86.00 200 ALA A O 1
ATOM 1486 N N . THR A 1 201 ? -7.380 22.422 5.556 1.00 86.12 201 THR A N 1
ATOM 1487 C CA . THR A 1 201 ? -8.549 21.522 5.524 1.00 86.12 201 THR A CA 1
ATOM 1488 C C . THR A 1 201 ? -9.799 22.210 4.986 1.00 86.12 201 THR A C 1
ATOM 1490 O O . THR A 1 201 ? -10.175 21.991 3.836 1.00 86.12 201 THR A O 1
ATOM 1493 N N . LEU A 1 202 ? -10.443 23.042 5.804 1.00 87.06 202 LEU A N 1
ATOM 1494 C CA . LEU A 1 202 ? -11.733 23.670 5.506 1.00 87.06 202 LEU A CA 1
ATOM 1495 C C . LEU A 1 202 ? -11.608 24.950 4.672 1.00 87.06 202 LEU A C 1
ATOM 1497 O O . LEU A 1 202 ? -12.520 25.274 3.917 1.00 87.06 202 LEU A O 1
ATOM 1501 N N . PHE A 1 203 ? -10.491 25.671 4.791 1.00 89.00 203 PHE A N 1
ATOM 1502 C CA . PHE A 1 203 ? -10.291 26.987 4.174 1.00 89.00 203 PHE A CA 1
ATOM 1503 C C . PHE A 1 203 ? -9.160 26.995 3.141 1.00 89.00 203 PHE A C 1
ATOM 1505 O O . PHE A 1 203 ? -8.460 27.996 2.988 1.00 89.00 203 PHE A O 1
ATOM 1512 N N . SER A 1 204 ? -8.969 25.882 2.427 1.00 89.31 204 SER A N 1
ATOM 1513 C CA . SER A 1 204 ? -7.963 25.787 1.365 1.00 89.31 204 SER A CA 1
ATOM 1514 C C . SER A 1 204 ? -8.304 26.724 0.209 1.00 89.31 204 SER A C 1
ATOM 1516 O O . SER A 1 204 ? -9.183 26.449 -0.606 1.00 89.31 204 SER A O 1
ATOM 1518 N N . SER A 1 205 ? -7.608 27.858 0.170 1.00 86.44 205 SER A N 1
ATOM 1519 C CA . SER A 1 205 ? -7.734 28.886 -0.862 1.00 86.44 205 SER A CA 1
ATOM 1520 C C . SER A 1 205 ? -6.829 28.573 -2.063 1.00 86.44 205 SER A C 1
ATOM 1522 O O . SER A 1 205 ? -5.925 27.749 -1.937 1.00 86.44 205 SER A O 1
ATOM 1524 N N . PRO A 1 206 ? -6.977 29.259 -3.213 1.00 84.06 206 PRO A N 1
ATOM 1525 C CA . PRO A 1 206 ? -6.032 29.137 -4.334 1.00 84.06 206 PRO A CA 1
ATOM 1526 C C . PRO A 1 206 ? -4.557 29.404 -3.964 1.00 84.06 206 PRO A C 1
ATOM 1528 O O . PRO A 1 206 ? -3.649 28.992 -4.684 1.00 84.06 206 PRO A O 1
ATOM 1531 N N . GLY A 1 207 ? -4.307 30.088 -2.842 1.00 85.69 207 GLY A N 1
ATOM 1532 C CA . GLY A 1 207 ? -2.967 30.323 -2.301 1.00 85.69 207 GLY A CA 1
ATOM 1533 C C . GLY A 1 207 ? -2.414 29.187 -1.432 1.00 85.69 207 GLY A C 1
ATOM 1534 O O . GLY A 1 207 ? -1.270 29.281 -1.004 1.00 85.69 207 GLY A O 1
ATOM 1535 N N . TYR A 1 208 ? -3.189 28.135 -1.143 1.00 90.19 208 TYR A N 1
ATOM 1536 C CA . TYR A 1 208 ? -2.704 26.967 -0.405 1.00 90.19 208 TYR A CA 1
ATOM 1537 C C . TYR A 1 208 ? -1.744 26.157 -1.282 1.00 90.19 208 TYR A C 1
ATOM 1539 O O . TYR A 1 208 ? -2.151 25.530 -2.262 1.00 90.19 208 TYR A O 1
ATOM 1547 N N . SER A 1 209 ? -0.463 26.186 -0.924 1.00 90.94 209 SER A N 1
ATOM 1548 C CA . SER A 1 209 ? 0.588 25.439 -1.602 1.00 90.94 209 SER A CA 1
ATOM 1549 C C . SER A 1 209 ? 1.752 25.119 -0.672 1.00 90.94 209 SER A C 1
ATOM 1551 O O . SER A 1 209 ? 2.068 25.869 0.250 1.00 90.94 209 SER A O 1
ATOM 1553 N N . ASP A 1 210 ? 2.397 23.986 -0.933 1.00 91.25 210 ASP A N 1
ATOM 1554 C CA . ASP A 1 210 ? 3.698 23.628 -0.369 1.00 91.25 210 ASP A CA 1
ATOM 1555 C C . ASP A 1 210 ? 4.397 22.698 -1.360 1.00 91.25 210 ASP A C 1
ATOM 1557 O O . ASP A 1 210 ? 4.155 21.495 -1.395 1.00 91.25 210 ASP A O 1
ATOM 1561 N N . SER A 1 211 ? 5.244 23.268 -2.215 1.00 88.25 211 SER A N 1
ATOM 1562 C CA . SER A 1 211 ? 6.014 22.506 -3.204 1.00 88.25 211 SER A CA 1
ATOM 1563 C C . SER A 1 211 ? 7.310 21.925 -2.629 1.00 88.25 211 SER A C 1
ATOM 1565 O O . SER A 1 211 ? 8.119 21.360 -3.369 1.00 88.25 211 SER A O 1
ATOM 1567 N N . ARG A 1 212 ? 7.555 22.090 -1.323 1.00 90.19 212 ARG A N 1
ATOM 1568 C CA . ARG A 1 212 ? 8.780 21.624 -0.676 1.00 90.19 212 ARG A CA 1
ATOM 1569 C C . ARG A 1 212 ? 8.653 20.154 -0.312 1.00 90.19 212 ARG A C 1
ATOM 1571 O O . ARG A 1 212 ? 7.711 19.730 0.353 1.00 90.19 212 ARG A O 1
ATOM 1578 N N . ILE A 1 213 ? 9.669 19.395 -0.692 1.00 91.38 213 ILE A N 1
ATOM 1579 C CA . ILE A 1 213 ? 9.921 18.061 -0.159 1.00 91.38 213 ILE A CA 1
ATOM 1580 C C . ILE A 1 213 ? 10.950 18.257 0.951 1.00 91.38 213 ILE A C 1
ATOM 1582 O O . ILE A 1 213 ? 12.003 18.839 0.697 1.00 91.38 213 ILE A O 1
ATOM 1586 N N . GLY A 1 214 ? 10.633 17.841 2.179 1.00 86.00 214 GLY A N 1
ATOM 1587 C CA . GLY A 1 214 ? 11.579 17.959 3.289 1.00 86.00 214 GLY A CA 1
ATOM 1588 C C . GLY A 1 214 ? 12.838 17.123 3.047 1.00 86.00 214 GLY A C 1
ATOM 1589 O O . GLY A 1 214 ? 12.812 16.177 2.263 1.00 86.00 214 GLY A O 1
ATOM 1590 N N . ASP A 1 215 ? 13.922 17.406 3.771 1.00 89.06 215 ASP A N 1
ATOM 1591 C CA . ASP A 1 215 ? 15.179 16.634 3.678 1.00 89.06 215 ASP A CA 1
ATOM 1592 C C . ASP A 1 215 ? 14.989 15.146 4.021 1.00 89.06 215 ASP A C 1
ATOM 1594 O O . ASP A 1 215 ? 15.753 14.277 3.610 1.00 89.06 215 ASP A O 1
ATOM 1598 N N . ASN A 1 216 ? 13.930 14.836 4.771 1.00 90.94 216 ASN A N 1
ATOM 1599 C CA . ASN A 1 216 ? 13.488 13.477 5.066 1.00 90.94 216 ASN A CA 1
ATOM 1600 C C . ASN A 1 216 ? 12.717 12.820 3.902 1.00 90.94 216 ASN A C 1
ATOM 1602 O O . ASN A 1 216 ? 12.265 11.689 4.046 1.00 90.94 216 ASN A O 1
ATOM 1606 N N . GLY A 1 217 ? 12.512 13.493 2.771 1.00 93.12 217 GLY A N 1
ATOM 1607 C CA . GLY A 1 217 ? 11.744 12.984 1.637 1.00 93.12 217 GLY A CA 1
ATOM 1608 C C . GLY A 1 217 ? 10.229 12.932 1.866 1.00 93.12 217 GLY A C 1
ATOM 1609 O O . GLY A 1 217 ? 9.532 12.253 1.110 1.00 93.12 217 GLY A O 1
ATOM 1610 N N . ILE A 1 218 ? 9.696 13.607 2.885 1.00 95.81 218 ILE A N 1
ATOM 1611 C CA . ILE A 1 218 ? 8.259 13.642 3.189 1.00 95.81 218 ILE A CA 1
ATOM 1612 C C . ILE A 1 218 ? 7.689 14.985 2.740 1.00 95.81 218 ILE A C 1
ATOM 1614 O O . ILE A 1 218 ? 8.317 16.032 2.912 1.00 95.81 218 ILE A O 1
ATOM 1618 N N . ALA A 1 219 ? 6.511 14.951 2.124 1.00 95.06 219 ALA A N 1
ATOM 1619 C CA . ALA A 1 219 ? 5.852 16.131 1.588 1.00 95.06 219 ALA A CA 1
ATOM 1620 C C . ALA A 1 219 ? 4.352 16.130 1.902 1.00 95.06 219 ALA A C 1
ATOM 1622 O O . ALA A 1 219 ? 3.711 15.077 2.007 1.00 95.06 219 ALA A O 1
ATOM 1623 N N . ASP A 1 220 ? 3.782 17.332 1.992 1.00 94.06 220 ASP A N 1
ATOM 1624 C CA . ASP A 1 220 ? 2.340 17.522 1.851 1.00 94.06 220 ASP A CA 1
ATOM 1625 C C . ASP A 1 220 ? 1.994 17.442 0.360 1.00 94.06 220 ASP A C 1
ATOM 1627 O O . ASP A 1 220 ? 1.905 18.442 -0.347 1.00 94.06 220 ASP A O 1
ATOM 1631 N N . GLU A 1 221 ? 1.834 16.216 -0.138 1.00 93.06 221 GLU A N 1
ATOM 1632 C CA . GLU A 1 221 ? 1.525 15.966 -1.550 1.00 93.06 221 GLU A CA 1
ATOM 1633 C C . GLU A 1 221 ? 0.194 16.608 -1.970 1.00 93.06 221 GLU A C 1
ATOM 1635 O O . GLU A 1 221 ? 0.018 16.952 -3.137 1.00 93.06 221 GLU A O 1
ATOM 1640 N N . ARG A 1 222 ? -0.749 16.835 -1.042 1.00 91.56 222 ARG A N 1
ATOM 1641 C CA . ARG A 1 222 ? -1.973 17.563 -1.382 1.00 91.56 222 ARG A CA 1
ATOM 1642 C C . ARG A 1 222 ? -1.653 19.027 -1.659 1.00 91.56 222 ARG A C 1
ATOM 1644 O O . ARG A 1 222 ? -2.059 19.514 -2.709 1.00 91.56 222 ARG A O 1
ATOM 1651 N N . ALA A 1 223 ? -0.929 19.707 -0.772 1.00 92.50 223 ALA A N 1
ATOM 1652 C CA . ALA A 1 223 ? -0.498 21.088 -0.992 1.00 92.50 223 ALA A CA 1
ATOM 1653 C C . ALA A 1 223 ? 0.409 21.229 -2.226 1.00 92.50 223 ALA A C 1
ATOM 1655 O O . ALA A 1 223 ? 0.294 22.215 -2.953 1.00 92.50 223 ALA A O 1
ATOM 1656 N N . TYR A 1 224 ? 1.260 20.233 -2.493 1.00 92.62 224 TYR A N 1
ATOM 1657 C CA . TYR A 1 224 ? 2.151 20.190 -3.656 1.00 92.62 224 TYR A CA 1
ATOM 1658 C C . TYR A 1 224 ? 1.375 20.304 -4.974 1.00 92.62 224 TYR A C 1
ATOM 1660 O O . TYR A 1 224 ? 1.759 21.048 -5.874 1.00 92.62 224 TYR A O 1
ATOM 1668 N N . TYR A 1 225 ? 0.249 19.593 -5.076 1.00 90.38 225 TYR A N 1
ATOM 1669 C CA . TYR A 1 225 ? -0.572 19.551 -6.286 1.00 90.38 225 TYR A CA 1
ATOM 1670 C C . TYR A 1 225 ? -1.784 20.491 -6.267 1.00 90.38 225 TYR A C 1
ATOM 1672 O O . TYR A 1 225 ? -2.447 20.649 -7.296 1.00 90.38 225 TYR A O 1
ATOM 1680 N N . PHE A 1 226 ? -2.108 21.111 -5.129 1.00 91.25 226 PHE A N 1
ATOM 1681 C CA . PHE A 1 226 ? -3.379 21.815 -4.941 1.00 91.25 226 PHE A CA 1
ATOM 1682 C C . PHE A 1 226 ? -3.591 22.955 -5.940 1.00 91.25 226 PHE A C 1
ATOM 1684 O O . PHE A 1 226 ? -4.673 23.079 -6.507 1.00 91.25 226 PHE A O 1
ATOM 1691 N N . GLN A 1 227 ? -2.556 23.753 -6.212 1.00 88.19 227 GLN A N 1
ATOM 1692 C CA . GLN A 1 227 ? -2.657 24.883 -7.145 1.00 88.19 227 GLN A CA 1
ATOM 1693 C C . GLN A 1 227 ? -2.879 24.464 -8.597 1.00 88.19 227 GLN A C 1
ATOM 1695 O O . GLN A 1 227 ? -3.288 25.288 -9.411 1.00 88.19 227 GLN A O 1
ATOM 1700 N N . ARG A 1 228 ? -2.609 23.195 -8.913 1.00 86.19 228 ARG A N 1
ATOM 1701 C CA . ARG A 1 228 ? -2.682 22.640 -10.261 1.00 86.19 228 ARG A CA 1
ATOM 1702 C C . ARG A 1 228 ? -3.955 21.828 -10.484 1.00 86.19 228 ARG A C 1
ATOM 1704 O O . ARG A 1 228 ? -4.598 21.959 -11.518 1.00 86.19 228 ARG A O 1
ATOM 1711 N N . TYR A 1 229 ? -4.329 21.010 -9.500 1.00 86.12 229 TYR A N 1
ATOM 1712 C CA . TYR A 1 229 ? -5.421 20.034 -9.622 1.00 86.12 229 TYR A CA 1
ATOM 1713 C C . TYR A 1 229 ? -6.533 20.205 -8.577 1.00 86.12 229 TYR A C 1
ATOM 1715 O O . TYR A 1 229 ? -7.479 19.418 -8.543 1.00 86.12 229 TYR A O 1
ATOM 1723 N N . GLY A 1 230 ? -6.438 21.205 -7.698 1.00 87.06 230 GLY A N 1
ATOM 1724 C CA . GLY A 1 230 ? -7.496 21.537 -6.749 1.00 87.06 230 GLY A CA 1
ATOM 1725 C C . GLY A 1 230 ? -8.744 22.082 -7.447 1.00 87.06 230 GLY A C 1
ATOM 1726 O O . GLY A 1 230 ? -8.680 22.621 -8.546 1.00 87.06 230 GLY A O 1
ATOM 1727 N N . LEU A 1 231 ? -9.902 22.001 -6.786 1.00 84.44 231 LEU A N 1
ATOM 1728 C CA . LEU A 1 231 ? -11.181 22.467 -7.349 1.00 84.44 231 LEU A CA 1
ATOM 1729 C C . LEU A 1 231 ? -11.169 23.955 -7.756 1.00 84.44 231 LEU A C 1
ATOM 1731 O O . LEU A 1 231 ? -11.917 24.365 -8.643 1.00 84.44 231 LEU A O 1
ATOM 1735 N N . VAL A 1 232 ? -10.326 24.752 -7.095 1.00 84.69 232 VAL A N 1
ATOM 1736 C CA . VAL A 1 232 ? -10.161 26.196 -7.314 1.00 84.69 232 VAL A CA 1
ATOM 1737 C C . VAL A 1 232 ? -8.961 26.543 -8.211 1.00 84.69 232 VAL A C 1
ATOM 1739 O O . VAL A 1 232 ? -8.671 27.722 -8.402 1.00 84.69 232 VAL A O 1
ATOM 1742 N N . ALA A 1 233 ? -8.257 25.538 -8.743 1.00 79.44 233 ALA A N 1
ATOM 1743 C CA . ALA A 1 233 ? -7.128 25.709 -9.652 1.00 79.44 233 ALA A CA 1
ATOM 1744 C C . ALA A 1 233 ? -7.584 26.091 -11.078 1.00 79.44 233 ALA A C 1
ATOM 1746 O O . ALA A 1 233 ? -8.730 25.820 -11.461 1.00 79.44 233 ALA A O 1
ATOM 1747 N N . PRO A 1 234 ? -6.700 26.687 -11.902 1.00 74.38 234 PRO A N 1
ATOM 1748 C CA . PRO A 1 234 ? -6.973 26.919 -13.319 1.00 74.38 234 PRO A CA 1
ATOM 1749 C C . PRO A 1 234 ? -7.334 25.612 -14.045 1.00 74.38 234 PRO A C 1
ATOM 1751 O O . PRO A 1 234 ? -6.580 24.644 -14.025 1.00 74.38 234 PRO A O 1
ATOM 1754 N N . ARG A 1 235 ? -8.487 25.577 -14.726 1.00 71.00 235 ARG A N 1
ATOM 1755 C CA . ARG A 1 235 ? -9.058 24.333 -15.289 1.00 71.00 235 ARG A CA 1
ATOM 1756 C C . ARG A 1 235 ? -8.335 23.771 -16.517 1.00 71.00 235 ARG A C 1
ATOM 1758 O O . ARG A 1 235 ? -8.636 22.653 -16.925 1.00 71.00 235 ARG A O 1
ATOM 1765 N N . ASN A 1 236 ? -7.393 24.511 -17.095 1.00 71.44 236 ASN A N 1
ATOM 1766 C CA . ASN A 1 236 ? -6.712 24.108 -18.330 1.00 71.44 236 ASN A CA 1
ATOM 1767 C C . ASN A 1 236 ? -5.790 22.891 -18.123 1.00 71.44 236 ASN A C 1
ATOM 1769 O O . ASN A 1 236 ? -5.541 22.147 -19.061 1.00 71.44 236 ASN A O 1
ATOM 1773 N N . GLU A 1 237 ? -5.340 22.659 -16.888 1.00 69.94 237 GLU A N 1
ATOM 1774 C CA . GLU A 1 237 ? -4.464 21.549 -16.478 1.00 69.94 237 GLU A CA 1
ATOM 1775 C C . GLU A 1 237 ? -5.126 20.164 -16.577 1.00 69.94 237 GLU A C 1
ATOM 1777 O O . GLU A 1 237 ? -4.441 19.148 -16.664 1.00 69.94 237 GLU A O 1
ATOM 1782 N N . LEU A 1 238 ? -6.463 20.116 -16.554 1.00 73.69 238 LEU A N 1
ATOM 1783 C CA . LEU A 1 238 ? -7.254 18.884 -16.650 1.00 73.69 238 LEU A CA 1
ATOM 1784 C C . LEU A 1 238 ? -7.801 18.640 -18.063 1.00 73.69 238 LEU A C 1
ATOM 1786 O O . LEU A 1 238 ? -8.606 17.727 -18.258 1.00 73.69 238 LEU A O 1
ATOM 1790 N N . ALA A 1 239 ? -7.415 19.468 -19.039 1.00 79.75 239 ALA A N 1
ATOM 1791 C CA . ALA A 1 239 ? -7.788 19.247 -20.427 1.00 79.75 239 ALA A CA 1
ATOM 1792 C C . ALA A 1 239 ? -7.255 17.887 -20.894 1.00 79.75 239 ALA A C 1
ATOM 1794 O O . ALA A 1 239 ? -6.128 17.503 -20.572 1.00 79.75 239 ALA A O 1
ATOM 1795 N N . GLN A 1 240 ? -8.076 17.145 -21.641 1.00 78.19 240 GLN A N 1
ATOM 1796 C CA . GLN A 1 240 ? -7.614 15.894 -22.229 1.00 78.19 240 GLN A CA 1
ATOM 1797 C C . GLN A 1 240 ? -6.478 16.199 -23.215 1.00 78.19 240 GLN A C 1
ATOM 1799 O O . GLN A 1 240 ? -6.653 17.074 -24.064 1.00 78.19 240 GLN A O 1
ATOM 1804 N N . PRO A 1 241 ? -5.322 15.522 -23.104 1.00 83.06 241 PRO A N 1
ATOM 1805 C CA . PRO A 1 241 ? -4.236 15.713 -24.051 1.00 83.06 241 PRO A CA 1
ATOM 1806 C C . PRO A 1 241 ? -4.655 15.241 -25.446 1.00 83.06 241 PRO A C 1
ATOM 1808 O O . PRO A 1 241 ? -5.246 14.169 -25.588 1.00 83.06 241 PRO A O 1
ATOM 1811 N N . ASP A 1 242 ? -4.275 15.991 -26.478 1.00 84.38 242 ASP A N 1
ATOM 1812 C CA . ASP A 1 242 ? -4.375 15.517 -27.856 1.00 84.38 242 ASP A CA 1
ATOM 1813 C C . ASP A 1 242 ? -3.293 14.460 -28.102 1.00 84.38 242 ASP A C 1
ATOM 1815 O O . ASP A 1 242 ? -2.112 14.762 -28.303 1.00 84.38 242 ASP A O 1
ATOM 1819 N N . TRP A 1 243 ? -3.682 13.187 -28.058 1.00 86.94 243 TRP A N 1
ATOM 1820 C CA . TRP A 1 243 ? -2.746 12.091 -28.273 1.00 86.94 243 TRP A CA 1
ATOM 1821 C C . TRP A 1 243 ? -2.411 11.929 -29.749 1.00 86.94 243 TRP A C 1
ATOM 1823 O O . TRP A 1 243 ? -3.243 11.534 -30.565 1.00 86.94 243 TRP A O 1
ATOM 1833 N N . ILE A 1 244 ? -1.139 12.118 -30.079 1.00 73.94 244 ILE A N 1
ATOM 1834 C CA . ILE A 1 244 ? -0.607 11.712 -31.375 1.00 73.94 244 ILE A CA 1
ATOM 1835 C C . ILE A 1 244 ? -0.054 10.299 -31.214 1.00 73.94 244 ILE A C 1
ATOM 1837 O O . ILE A 1 244 ? 1.066 10.111 -30.740 1.00 73.94 244 ILE A O 1
ATOM 1841 N N . VAL A 1 245 ? -0.832 9.292 -31.614 1.00 76.19 245 VAL A N 1
ATOM 1842 C CA . VAL A 1 245 ? -0.383 7.893 -31.589 1.00 76.19 245 VAL A CA 1
ATOM 1843 C C . VAL A 1 245 ? 0.656 7.683 -32.693 1.00 76.19 245 VAL A C 1
ATOM 1845 O O . VAL A 1 245 ? 0.333 7.364 -33.836 1.00 76.19 245 VAL A O 1
ATOM 1848 N N . ARG A 1 246 ? 1.926 7.919 -32.360 1.00 64.00 246 ARG A N 1
ATOM 1849 C CA . ARG A 1 246 ? 3.080 7.533 -33.185 1.00 64.00 246 ARG A CA 1
ATOM 1850 C C . ARG A 1 246 ? 3.506 6.101 -32.836 1.00 64.00 246 ARG A C 1
ATOM 1852 O O . ARG A 1 246 ? 2.893 5.451 -31.991 1.00 64.00 246 ARG A O 1
ATOM 1859 N N . ARG A 1 247 ? 4.543 5.588 -33.517 1.00 67.88 247 ARG A N 1
ATOM 1860 C CA . ARG A 1 247 ? 5.201 4.313 -33.163 1.00 67.88 247 ARG A CA 1
ATOM 1861 C C . ARG A 1 247 ? 5.477 4.239 -31.656 1.00 67.88 247 ARG A C 1
ATOM 1863 O O . ARG A 1 247 ? 5.641 5.272 -31.018 1.00 67.88 247 ARG A O 1
ATOM 1870 N N . ARG A 1 248 ? 5.573 3.008 -31.141 1.00 78.31 248 ARG A N 1
ATOM 1871 C CA . ARG A 1 248 ? 5.878 2.713 -29.737 1.00 78.31 248 ARG A CA 1
ATOM 1872 C C . ARG A 1 248 ? 7.081 3.528 -29.260 1.00 78.31 248 ARG A C 1
ATOM 1874 O O . ARG A 1 248 ? 8.193 3.276 -29.716 1.00 78.31 248 ARG A O 1
ATOM 1881 N N . ASP A 1 249 ? 6.833 4.479 -28.369 1.00 85.88 249 ASP A N 1
ATOM 1882 C CA . ASP A 1 249 ? 7.864 5.333 -27.781 1.00 85.88 249 ASP A CA 1
ATOM 1883 C C . ASP A 1 249 ? 8.231 4.790 -26.402 1.00 85.88 249 ASP A C 1
ATOM 1885 O O . ASP A 1 249 ? 7.344 4.492 -25.599 1.00 85.88 249 ASP A O 1
ATOM 1889 N N . VAL A 1 250 ? 9.520 4.600 -26.143 1.00 92.25 250 VAL A N 1
ATOM 1890 C CA . VAL A 1 250 ? 10.009 4.056 -24.875 1.00 92.25 250 VAL A CA 1
ATOM 1891 C C . VAL A 1 250 ? 10.721 5.162 -24.131 1.00 92.25 250 VAL A C 1
ATOM 1893 O O . VAL A 1 250 ? 11.672 5.743 -24.641 1.00 92.25 250 VAL A O 1
ATOM 1896 N N . SER A 1 251 ? 10.285 5.431 -22.907 1.00 93.06 251 SER A N 1
ATOM 1897 C CA . SER A 1 251 ? 10.947 6.402 -22.043 1.00 93.06 251 SER A CA 1
ATOM 1898 C C . SER A 1 251 ? 11.127 5.845 -20.642 1.00 93.06 251 SER A C 1
ATOM 1900 O O . SER A 1 251 ? 10.361 5.000 -20.181 1.00 93.06 251 SER A O 1
ATOM 1902 N N . ILE A 1 252 ? 12.181 6.299 -19.973 1.00 94.94 252 ILE A N 1
ATOM 1903 C CA . ILE A 1 252 ? 12.508 5.900 -18.607 1.00 94.94 252 ILE A CA 1
ATOM 1904 C C . ILE A 1 252 ? 12.045 7.010 -17.675 1.00 94.94 252 ILE A C 1
ATOM 1906 O O . ILE A 1 252 ? 12.394 8.175 -17.871 1.00 94.94 252 ILE A O 1
ATOM 1910 N N . VAL A 1 253 ? 11.266 6.654 -16.661 1.00 94.69 253 VAL A N 1
ATOM 1911 C CA . VAL A 1 253 ? 10.684 7.610 -15.719 1.00 94.69 253 VAL A CA 1
ATOM 1912 C C . VAL A 1 253 ? 10.703 7.048 -14.303 1.00 94.69 253 VAL A C 1
ATOM 1914 O O . VAL A 1 253 ? 10.641 5.841 -14.096 1.00 94.69 253 VAL A O 1
ATOM 1917 N N . CYS A 1 254 ? 10.740 7.930 -13.311 1.00 92.25 254 CYS A N 1
ATOM 1918 C CA . CYS A 1 254 ? 10.374 7.605 -11.939 1.00 92.25 254 CYS A CA 1
ATOM 1919 C C . CYS A 1 254 ? 9.467 8.709 -11.402 1.00 92.25 254 CYS A C 1
ATOM 1921 O O . CYS A 1 254 ? 9.760 9.895 -11.551 1.00 92.25 254 CYS A O 1
ATOM 1923 N N . GLY A 1 255 ? 8.377 8.311 -10.745 1.00 87.50 255 GLY A N 1
ATOM 1924 C CA . GLY A 1 255 ? 7.367 9.244 -10.255 1.00 87.50 255 GLY A CA 1
ATOM 1925 C C . GLY A 1 255 ? 6.419 9.713 -11.360 1.00 87.50 255 GLY A C 1
ATOM 1926 O O . GLY A 1 255 ? 6.657 9.511 -12.549 1.00 87.50 255 GLY A O 1
ATOM 1927 N N . ASN A 1 256 ? 5.284 10.286 -10.952 1.00 87.25 256 ASN A N 1
ATOM 1928 C CA . ASN A 1 256 ? 4.239 10.796 -11.849 1.00 87.25 256 ASN A CA 1
ATOM 1929 C C . ASN A 1 256 ? 3.721 9.806 -12.910 1.00 87.25 256 ASN A C 1
ATOM 1931 O O . ASN A 1 256 ? 3.080 10.237 -13.859 1.00 87.25 256 ASN A O 1
ATOM 1935 N N . LEU A 1 257 ? 3.912 8.491 -12.735 1.00 89.69 257 LEU A N 1
ATOM 1936 C CA . LEU A 1 257 ? 3.563 7.458 -13.726 1.00 89.69 257 LEU A CA 1
ATOM 1937 C C . LEU A 1 257 ? 2.138 7.582 -14.267 1.00 89.69 257 LEU A C 1
ATOM 1939 O O . LEU A 1 257 ? 1.926 7.455 -15.466 1.00 89.69 257 LEU A O 1
ATOM 1943 N N . GLY A 1 258 ? 1.168 7.859 -13.389 1.00 88.19 258 GLY A N 1
ATOM 1944 C CA . GLY A 1 258 ? -0.221 8.057 -13.800 1.00 88.19 258 GLY A CA 1
ATOM 1945 C C . GLY A 1 258 ? -0.394 9.280 -14.702 1.00 88.19 258 GLY A C 1
ATOM 1946 O O . GLY A 1 258 ? -1.034 9.185 -15.743 1.00 88.19 258 GLY A O 1
ATOM 1947 N N . PHE A 1 259 ? 0.217 10.410 -14.337 1.00 86.69 259 PHE A N 1
ATOM 1948 C CA . PHE A 1 259 ? 0.141 11.641 -15.123 1.00 86.69 259 PHE A CA 1
ATOM 1949 C C . PHE A 1 259 ? 0.904 11.506 -16.443 1.00 86.69 259 PHE A C 1
ATOM 1951 O O . PHE A 1 259 ? 0.342 11.760 -17.503 1.00 86.69 259 PHE A O 1
ATOM 1958 N N . THR A 1 260 ? 2.151 11.034 -16.393 1.00 88.56 260 THR A N 1
ATOM 1959 C CA . THR A 1 260 ? 2.975 10.802 -17.582 1.00 88.56 260 THR A CA 1
ATOM 1960 C C . THR A 1 260 ? 2.305 9.808 -18.524 1.00 88.56 260 THR A C 1
ATOM 1962 O O . THR A 1 260 ? 2.233 10.073 -19.714 1.00 88.56 260 THR A O 1
ATOM 1965 N N . GLY A 1 261 ? 1.733 8.713 -18.015 1.00 89.06 261 GLY A N 1
ATOM 1966 C CA . GLY A 1 261 ? 1.009 7.741 -18.838 1.00 89.06 261 GLY A CA 1
ATOM 1967 C C . GLY A 1 261 ? -0.204 8.343 -19.552 1.00 89.06 261 GLY A C 1
ATOM 1968 O O . GLY A 1 261 ? -0.405 8.085 -20.736 1.00 89.06 261 GLY A O 1
ATOM 1969 N N . ILE A 1 262 ? -0.982 9.190 -18.865 1.00 87.81 262 ILE A N 1
ATOM 1970 C CA . ILE A 1 262 ? -2.118 9.901 -19.473 1.00 87.81 262 ILE A CA 1
ATOM 1971 C C . ILE A 1 262 ? -1.637 10.904 -20.526 1.00 87.81 262 ILE A C 1
ATOM 1973 O O . ILE A 1 262 ? -2.217 10.963 -21.604 1.00 87.81 262 ILE A O 1
ATOM 1977 N N . VAL A 1 263 ? -0.591 11.685 -20.249 1.00 86.94 263 VAL A N 1
ATOM 1978 C CA . VAL A 1 263 ? -0.088 12.715 -21.176 1.00 86.94 263 VAL A CA 1
ATOM 1979 C C . VAL A 1 263 ? 0.581 12.103 -22.405 1.00 86.94 263 VAL A C 1
ATOM 1981 O O . VAL A 1 263 ? 0.348 12.565 -23.519 1.00 86.94 263 VAL A O 1
ATOM 1984 N N . SER A 1 264 ? 1.377 11.048 -22.229 1.00 87.56 264 SER A N 1
ATOM 1985 C CA . SER A 1 264 ? 2.091 10.381 -23.323 1.00 87.56 264 SER A CA 1
ATOM 1986 C C . SER A 1 264 ? 1.171 9.569 -24.245 1.00 87.56 264 SER A C 1
ATOM 1988 O O . SER A 1 264 ? 1.549 9.270 -25.377 1.00 87.56 264 SER A O 1
ATOM 1990 N N . GLY A 1 265 ? -0.041 9.234 -23.794 1.00 87.62 265 GLY A N 1
ATOM 1991 C CA . GLY A 1 265 ? -1.034 8.523 -24.591 1.00 87.62 265 GLY A CA 1
ATOM 1992 C C . GLY A 1 265 ? -0.726 7.030 -24.798 1.00 87.62 265 GLY A C 1
ATOM 1993 O O . GLY A 1 265 ? 0.278 6.502 -24.316 1.00 87.62 265 GLY A O 1
ATOM 1994 N N . PRO A 1 266 ? -1.592 6.309 -25.532 1.00 87.38 266 PRO A N 1
ATOM 1995 C CA . PRO A 1 266 ? -1.582 4.842 -25.584 1.00 87.38 266 PRO A CA 1
ATOM 1996 C C . PRO A 1 266 ? -0.395 4.224 -26.344 1.00 87.38 266 PRO A C 1
ATOM 1998 O O . PRO A 1 266 ? -0.178 3.019 -26.253 1.00 87.38 266 PRO A O 1
ATOM 2001 N N . GLY A 1 267 ? 0.363 5.017 -27.110 1.00 86.25 267 GLY A N 1
ATOM 2002 C CA . GLY A 1 267 ? 1.549 4.549 -27.838 1.00 86.25 267 GLY A CA 1
ATOM 2003 C C . GLY A 1 267 ? 2.822 4.482 -26.988 1.00 86.25 267 GLY A C 1
ATOM 2004 O O . GLY A 1 267 ? 3.815 3.904 -27.428 1.00 86.25 267 GLY A O 1
ATOM 2005 N N . ALA A 1 268 ? 2.819 5.059 -25.786 1.00 89.88 268 ALA A N 1
ATOM 2006 C CA . ALA A 1 268 ? 4.002 5.122 -24.940 1.00 89.88 268 ALA A CA 1
ATOM 2007 C C . ALA A 1 268 ? 4.188 3.856 -24.093 1.00 89.88 268 ALA A C 1
ATOM 2009 O O . ALA A 1 268 ? 3.236 3.245 -23.606 1.00 89.88 268 ALA A O 1
ATOM 2010 N N . HIS A 1 269 ? 5.444 3.486 -23.866 1.00 92.69 269 HIS A N 1
ATOM 2011 C CA . HIS A 1 269 ? 5.849 2.469 -22.911 1.00 92.69 269 HIS A CA 1
ATOM 2012 C C . HIS A 1 269 ? 6.842 3.074 -21.920 1.00 92.69 269 HIS A C 1
ATOM 2014 O O . HIS A 1 269 ? 7.989 3.361 -22.257 1.00 92.69 269 HIS A O 1
ATOM 2020 N N . LEU A 1 270 ? 6.389 3.251 -20.683 1.00 94.69 270 LEU A N 1
ATOM 2021 C CA . LEU A 1 270 ? 7.182 3.852 -19.620 1.00 94.69 270 LEU A CA 1
ATOM 2022 C C . LEU A 1 270 ? 7.930 2.761 -18.850 1.00 94.69 270 LEU A C 1
ATOM 2024 O O . LEU A 1 270 ? 7.307 1.940 -18.174 1.00 94.69 270 LEU A O 1
ATOM 2028 N N . ILE A 1 271 ? 9.257 2.763 -18.936 1.00 96.75 271 ILE A N 1
ATOM 2029 C CA . ILE A 1 271 ? 10.116 1.989 -18.043 1.00 96.75 271 ILE A CA 1
ATOM 2030 C C . ILE A 1 271 ? 10.167 2.735 -16.712 1.00 96.75 271 ILE A C 1
ATOM 2032 O O . ILE A 1 271 ? 10.813 3.775 -16.588 1.00 96.75 271 ILE A O 1
ATOM 2036 N N . ASP A 1 272 ? 9.464 2.205 -15.717 1.00 96.50 272 ASP A N 1
ATOM 2037 C CA . ASP A 1 272 ? 9.445 2.767 -14.372 1.00 96.50 272 ASP A CA 1
ATOM 2038 C C . ASP A 1 272 ? 10.702 2.351 -13.603 1.00 96.50 272 ASP A C 1
ATOM 2040 O O . ASP A 1 272 ? 10.751 1.270 -13.012 1.00 96.50 272 ASP A O 1
ATOM 2044 N N . GLU A 1 273 ? 11.721 3.213 -13.572 1.00 95.12 273 GLU A N 1
ATOM 2045 C CA . GLU A 1 273 ? 12.966 2.926 -12.850 1.00 95.12 273 GLU A CA 1
ATOM 2046 C C . GLU A 1 273 ? 12.769 2.887 -11.325 1.00 95.12 273 GLU A C 1
ATOM 2048 O O . GLU A 1 273 ? 13.616 2.347 -10.615 1.00 95.12 273 GLU A O 1
ATOM 2053 N N . CYS A 1 274 ? 11.636 3.379 -10.807 1.00 95.25 274 CYS A N 1
ATOM 2054 C CA . CYS A 1 274 ? 11.229 3.202 -9.411 1.00 95.25 274 CYS A CA 1
ATOM 2055 C C . CYS A 1 274 ? 10.481 1.887 -9.145 1.00 95.25 274 CYS A C 1
ATOM 2057 O O . CYS A 1 274 ? 10.215 1.542 -7.987 1.00 95.25 274 CYS A O 1
ATOM 2059 N N . ALA A 1 275 ? 10.235 1.125 -10.210 1.00 96.06 275 ALA A N 1
ATOM 2060 C CA . ALA A 1 275 ? 9.734 -0.238 -10.237 1.00 96.06 275 ALA A CA 1
ATOM 2061 C C . ALA A 1 275 ? 8.348 -0.474 -9.626 1.00 96.06 275 ALA A C 1
ATOM 2063 O O . ALA A 1 275 ? 7.955 -1.616 -9.408 1.00 96.06 275 ALA A O 1
ATOM 2064 N N . LEU A 1 276 ? 7.575 0.573 -9.358 1.00 95.06 276 LEU A N 1
ATOM 2065 C CA . LEU A 1 276 ? 6.193 0.448 -8.908 1.00 95.06 276 LEU A CA 1
ATOM 2066 C C . LEU A 1 276 ? 5.330 -0.274 -9.953 1.00 95.06 276 LEU A C 1
ATOM 2068 O O . LEU A 1 276 ? 4.504 -1.107 -9.570 1.00 95.06 276 LEU A O 1
ATOM 2072 N N . SER A 1 277 ? 5.545 -0.013 -11.245 1.00 94.88 277 SER A N 1
ATOM 2073 C CA . SER A 1 277 ? 4.832 -0.662 -12.356 1.00 94.88 277 SER A CA 1
ATOM 2074 C C . SER A 1 277 ? 5.692 -1.561 -13.246 1.00 94.88 277 SER A C 1
ATOM 2076 O O . SER A 1 277 ? 5.128 -2.334 -14.015 1.00 94.88 277 SER A O 1
ATOM 2078 N N . ASP A 1 278 ? 7.023 -1.480 -13.171 1.00 97.00 278 ASP A N 1
ATOM 2079 C CA . ASP A 1 278 ? 7.895 -2.335 -13.984 1.00 97.00 278 ASP A CA 1
ATOM 2080 C C . ASP A 1 278 ? 8.022 -3.747 -13.364 1.00 97.00 278 ASP A C 1
ATOM 2082 O O . ASP A 1 278 ? 8.445 -3.868 -12.207 1.00 97.00 278 ASP A O 1
ATOM 2086 N N . PRO A 1 279 ? 7.662 -4.819 -14.098 1.00 95.69 279 PRO A N 1
ATOM 2087 C CA . PRO A 1 279 ? 7.592 -6.172 -13.553 1.00 95.69 279 PRO A CA 1
ATOM 2088 C C . PRO A 1 279 ? 8.955 -6.863 -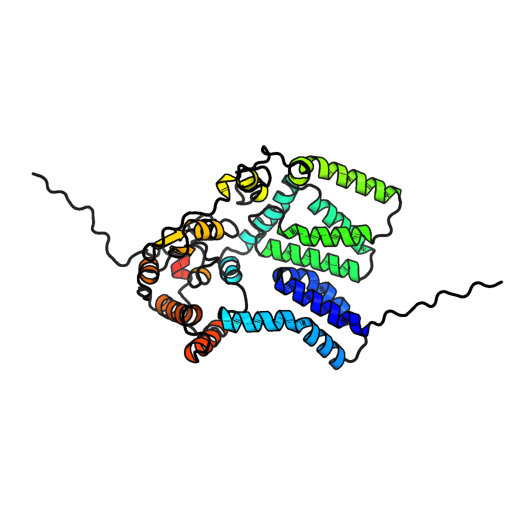13.429 1.00 95.69 279 PRO A C 1
ATOM 2090 O O . PRO A 1 279 ? 9.045 -7.866 -12.734 1.00 95.69 279 PRO A O 1
ATOM 2093 N N . LEU A 1 280 ? 10.015 -6.383 -14.088 1.00 97.44 280 LEU A N 1
ATOM 2094 C CA . LEU A 1 280 ? 11.364 -6.924 -13.895 1.00 97.44 280 LEU A CA 1
ATOM 2095 C C . LEU A 1 280 ? 12.068 -6.178 -12.762 1.00 97.44 280 LEU A C 1
ATOM 2097 O O . LEU A 1 280 ? 12.585 -6.793 -11.826 1.00 97.44 280 LEU A O 1
ATOM 2101 N N . LEU A 1 281 ? 12.063 -4.844 -12.829 1.00 97.50 281 LEU A N 1
ATOM 2102 C CA . LEU A 1 281 ? 12.801 -3.997 -11.892 1.00 97.50 281 LEU A CA 1
ATOM 2103 C C . LEU A 1 281 ? 12.266 -4.115 -10.455 1.00 97.50 281 LEU A C 1
ATOM 2105 O O . LEU A 1 281 ? 13.021 -3.898 -9.505 1.00 97.50 281 LEU A O 1
ATOM 2109 N N . ALA A 1 282 ? 11.004 -4.519 -10.263 1.00 96.62 282 ALA A N 1
ATOM 2110 C CA . ALA A 1 282 ? 10.417 -4.717 -8.931 1.00 96.62 282 ALA A CA 1
ATOM 2111 C C . ALA A 1 282 ? 11.092 -5.843 -8.139 1.00 96.62 282 ALA A C 1
ATOM 2113 O O . ALA A 1 282 ? 11.057 -5.840 -6.907 1.00 96.62 282 ALA A O 1
ATOM 2114 N N . HIS A 1 283 ? 11.753 -6.770 -8.835 1.00 95.38 283 HIS A N 1
ATOM 2115 C CA . HIS A 1 283 ? 12.488 -7.884 -8.241 1.00 95.38 283 HIS A CA 1
ATOM 2116 C C . HIS A 1 283 ? 13.991 -7.602 -8.089 1.00 95.38 283 HIS A C 1
ATOM 2118 O O . HIS A 1 283 ? 14.722 -8.426 -7.530 1.00 95.38 283 HIS A O 1
ATOM 2124 N N . LEU A 1 284 ? 14.450 -6.420 -8.512 1.00 96.12 284 LEU A N 1
ATOM 2125 C CA . LEU A 1 284 ? 15.820 -5.944 -8.336 1.00 96.12 284 LEU A CA 1
ATOM 2126 C C . LEU A 1 284 ? 15.934 -5.013 -7.111 1.00 96.12 284 LEU A C 1
ATOM 2128 O O . LEU A 1 284 ? 14.979 -4.297 -6.773 1.00 96.12 284 LEU A O 1
ATOM 2132 N N . PRO A 1 285 ? 17.089 -5.014 -6.415 1.00 95.06 285 PRO A N 1
ATOM 2133 C CA . PRO A 1 285 ? 17.340 -4.077 -5.326 1.00 95.06 285 PRO A CA 1
ATOM 2134 C C . PRO A 1 285 ? 17.447 -2.641 -5.851 1.00 95.06 285 PRO A C 1
ATOM 2136 O O . PRO A 1 285 ? 17.806 -2.414 -7.006 1.00 95.06 285 PRO A O 1
ATOM 2139 N N . ALA A 1 286 ? 17.158 -1.674 -4.984 1.00 93.00 286 ALA A N 1
ATOM 2140 C CA . ALA A 1 286 ? 17.392 -0.268 -5.276 1.00 93.00 286 ALA A CA 1
ATOM 2141 C C . ALA A 1 286 ? 18.895 0.008 -5.438 1.00 93.00 286 ALA A C 1
ATOM 2143 O O . ALA A 1 286 ? 19.734 -0.635 -4.803 1.00 93.00 286 ALA A O 1
ATOM 2144 N N . GLU A 1 287 ? 19.231 0.981 -6.278 1.00 88.06 287 GLU A N 1
ATOM 2145 C CA . GLU A 1 287 ? 20.604 1.428 -6.482 1.00 88.06 287 GLU A CA 1
ATOM 2146 C C . GLU A 1 287 ? 21.141 2.094 -5.204 1.00 88.06 287 GLU A C 1
ATOM 2148 O O . GLU A 1 287 ? 20.569 3.067 -4.715 1.00 88.06 287 GLU A O 1
ATOM 2153 N N . ARG A 1 288 ? 22.262 1.593 -4.669 1.00 80.75 288 ARG A N 1
ATOM 2154 C CA . ARG A 1 288 ? 22.829 2.062 -3.391 1.00 80.75 288 ARG A CA 1
ATOM 2155 C C . ARG A 1 288 ? 23.339 3.507 -3.432 1.00 80.75 288 ARG A C 1
ATOM 2157 O O . ARG A 1 288 ? 23.360 4.184 -2.412 1.00 80.75 288 ARG A O 1
ATOM 2164 N N . THR A 1 289 ? 23.832 3.953 -4.583 1.00 67.94 289 THR A N 1
ATOM 2165 C CA . THR A 1 289 ? 24.512 5.250 -4.759 1.00 67.94 289 THR A CA 1
ATOM 2166 C C . THR A 1 289 ? 23.549 6.426 -4.877 1.00 67.94 289 THR A C 1
ATOM 2168 O O . THR A 1 289 ? 23.976 7.570 -4.721 1.00 67.94 289 THR A O 1
ATOM 2171 N N . ARG A 1 290 ? 22.265 6.175 -5.149 1.00 72.62 290 ARG A N 1
ATOM 2172 C CA . ARG A 1 290 ? 21.246 7.221 -5.239 1.00 72.62 290 ARG A CA 1
ATOM 2173 C C . ARG A 1 290 ? 20.580 7.420 -3.884 1.00 72.62 290 ARG A C 1
ATOM 2175 O O . ARG A 1 290 ? 20.276 6.460 -3.179 1.00 72.62 290 ARG A O 1
ATOM 2182 N N . GLN A 1 291 ? 20.333 8.680 -3.529 1.00 78.50 291 GLN A N 1
ATOM 2183 C CA . GLN A 1 291 ? 19.493 8.985 -2.376 1.00 78.50 291 GLN A CA 1
ATOM 2184 C C . GLN A 1 291 ? 18.104 8.397 -2.614 1.00 78.50 291 GLN A C 1
ATOM 2186 O O . GLN A 1 291 ? 17.486 8.640 -3.651 1.00 78.50 291 GLN A O 1
ATOM 2191 N N . TRP A 1 292 ? 17.628 7.601 -1.663 1.00 87.56 292 TRP A N 1
ATOM 2192 C CA . TRP A 1 292 ? 16.309 7.004 -1.739 1.00 87.56 292 TRP A CA 1
ATOM 2193 C C . TRP A 1 292 ? 15.285 7.876 -1.012 1.00 87.56 292 TRP A C 1
ATOM 2195 O O . TRP A 1 292 ? 15.549 8.444 0.045 1.00 87.56 292 TRP A O 1
ATOM 2205 N N . ARG A 1 293 ? 14.077 7.933 -1.569 1.00 91.69 293 ARG A N 1
ATOM 2206 C CA . ARG A 1 293 ? 12.881 8.487 -0.927 1.00 91.69 293 ARG A CA 1
ATOM 2207 C C . ARG A 1 293 ? 11.856 7.367 -0.854 1.00 91.69 293 ARG A C 1
ATOM 2209 O O . ARG A 1 293 ? 11.752 6.574 -1.789 1.00 91.69 293 ARG A O 1
ATOM 2216 N N . ILE A 1 294 ? 11.104 7.266 0.244 1.00 92.44 294 ILE A N 1
ATOM 2217 C CA . ILE A 1 294 ? 10.086 6.214 0.382 1.00 92.44 294 ILE A CA 1
ATOM 2218 C C . ILE A 1 294 ? 9.162 6.232 -0.845 1.00 92.44 294 ILE A C 1
ATOM 2220 O O . ILE A 1 294 ? 8.671 7.278 -1.262 1.00 92.44 294 ILE A O 1
ATOM 2224 N N . GLY A 1 295 ? 8.980 5.072 -1.479 1.00 88.88 295 GLY A N 1
ATOM 2225 C CA . GLY A 1 295 ? 8.187 4.939 -2.706 1.00 88.88 295 GLY A CA 1
ATOM 2226 C C . GLY A 1 295 ? 8.873 5.380 -4.007 1.00 88.88 295 GLY A C 1
ATOM 2227 O O . GLY A 1 295 ? 8.301 5.145 -5.062 1.00 88.88 295 GLY A O 1
ATOM 2228 N N . HIS A 1 296 ? 10.085 5.934 -3.948 1.00 92.88 296 HIS A N 1
ATOM 2229 C CA . HIS A 1 296 ? 10.883 6.398 -5.089 1.00 92.88 296 HIS A CA 1
ATOM 2230 C C . HIS A 1 296 ? 12.285 5.777 -5.026 1.00 92.88 296 HIS A C 1
ATOM 2232 O O . HIS A 1 296 ? 13.307 6.450 -4.902 1.00 92.88 296 HIS A O 1
ATOM 2238 N N . PHE A 1 297 ? 12.315 4.448 -5.028 1.00 93.50 297 PHE A N 1
ATOM 2239 C CA . PHE A 1 297 ? 13.540 3.662 -4.974 1.00 93.50 297 PHE A CA 1
ATOM 2240 C C . PHE A 1 297 ? 14.009 3.377 -6.404 1.00 93.50 297 PHE A C 1
ATOM 2242 O O . PHE A 1 297 ? 13.491 2.472 -7.049 1.00 93.50 297 PHE A O 1
ATOM 2249 N N . THR A 1 298 ? 14.960 4.138 -6.929 1.00 94.00 298 THR A N 1
ATOM 2250 C CA . THR A 1 298 ? 15.450 3.935 -8.301 1.00 94.00 298 THR A CA 1
ATOM 2251 C C . THR A 1 298 ? 16.280 2.656 -8.423 1.00 94.00 298 THR A C 1
ATOM 2253 O O . THR A 1 298 ? 17.067 2.341 -7.528 1.00 94.00 298 THR A O 1
ATOM 2256 N N . ARG A 1 299 ? 16.134 1.927 -9.530 1.00 94.50 299 ARG A N 1
ATOM 2257 C CA . ARG A 1 299 ? 16.916 0.735 -9.881 1.00 94.50 299 ARG A CA 1
ATOM 2258 C C . ARG A 1 299 ? 17.888 1.032 -11.007 1.00 94.50 299 ARG A C 1
ATOM 2260 O O . ARG A 1 299 ? 17.587 1.798 -11.917 1.00 94.50 299 ARG A O 1
ATOM 2267 N N . GLN A 1 300 ? 19.005 0.313 -11.000 1.00 94.88 300 GLN A N 1
ATOM 2268 C CA . GLN A 1 300 ? 19.809 0.168 -12.207 1.00 94.88 300 GLN A CA 1
ATOM 2269 C C . GLN A 1 300 ? 19.039 -0.676 -13.227 1.00 94.88 300 GLN A C 1
ATOM 2271 O O . GLN A 1 300 ? 18.528 -1.748 -12.896 1.00 94.88 300 GLN A O 1
ATOM 2276 N N . LEU A 1 301 ? 18.970 -0.201 -14.469 1.00 96.19 301 LEU A N 1
ATOM 2277 C CA . LEU A 1 301 ? 18.424 -0.989 -15.567 1.00 96.19 301 LEU A CA 1
ATOM 2278 C C . LEU A 1 301 ? 19.428 -2.092 -15.939 1.00 96.19 301 LEU A C 1
ATOM 2280 O O . LEU A 1 301 ? 20.622 -1.803 -16.058 1.00 96.19 301 LEU A O 1
ATOM 2284 N N . PRO A 1 302 ? 18.975 -3.338 -16.165 1.00 97.44 302 PRO A N 1
ATOM 2285 C CA . PRO A 1 302 ? 19.794 -4.355 -16.811 1.00 97.44 302 PRO A CA 1
ATOM 2286 C C . PRO A 1 302 ? 20.347 -3.867 -18.158 1.00 97.44 302 PRO A C 1
ATOM 2288 O O . PRO A 1 302 ? 19.689 -3.103 -18.869 1.00 97.44 302 PRO A O 1
ATOM 2291 N N . THR A 1 303 ? 21.544 -4.325 -18.520 1.00 97.31 303 THR A N 1
ATOM 2292 C CA . THR A 1 303 ? 22.173 -4.000 -19.807 1.00 97.31 303 THR A CA 1
ATOM 2293 C C . THR A 1 303 ? 21.259 -4.384 -20.970 1.00 97.31 303 THR A C 1
ATOM 2295 O O . THR A 1 303 ? 20.753 -5.504 -21.011 1.00 97.31 303 THR A O 1
ATOM 2298 N N . ASP A 1 304 ? 21.029 -3.439 -21.885 1.00 96.69 304 ASP A N 1
ATOM 2299 C CA . ASP A 1 304 ? 20.129 -3.541 -23.042 1.00 96.69 304 ASP A CA 1
ATOM 2300 C C . ASP A 1 304 ? 18.631 -3.721 -22.706 1.00 96.69 304 ASP A C 1
ATOM 2302 O O . ASP A 1 304 ? 17.831 -4.107 -23.567 1.00 96.69 304 ASP A O 1
ATOM 2306 N N . TYR A 1 305 ? 18.197 -3.396 -21.480 1.00 97.62 305 TYR A N 1
ATOM 2307 C CA . TYR A 1 305 ? 16.779 -3.484 -21.100 1.00 97.62 305 TYR A CA 1
ATOM 2308 C C . TYR A 1 305 ? 15.884 -2.535 -21.904 1.00 97.62 305 TYR A C 1
ATOM 2310 O O . TYR A 1 305 ? 14.830 -2.940 -22.390 1.00 97.62 305 TYR A O 1
ATOM 2318 N N . GLU A 1 306 ? 16.321 -1.294 -22.118 1.00 96.00 306 GLU A N 1
ATOM 2319 C CA . GLU A 1 306 ? 15.581 -0.315 -22.923 1.00 96.00 306 GLU A CA 1
ATOM 2320 C C . GLU A 1 306 ? 15.386 -0.805 -24.365 1.00 96.00 306 GLU A C 1
ATOM 2322 O O . GLU A 1 306 ? 14.271 -0.787 -24.891 1.00 96.00 306 GLU A O 1
ATOM 2327 N N . ARG A 1 307 ? 16.448 -1.356 -24.969 1.00 95.25 307 ARG A N 1
ATOM 2328 C CA . ARG A 1 307 ? 16.396 -1.980 -26.298 1.00 95.25 307 ARG A CA 1
ATOM 2329 C C . ARG A 1 307 ? 15.431 -3.167 -26.318 1.00 95.25 307 ARG A C 1
ATOM 2331 O O . ARG A 1 307 ? 14.615 -3.262 -27.232 1.00 95.25 307 ARG A O 1
ATOM 2338 N N . SER A 1 308 ? 15.480 -4.020 -25.294 1.00 96.25 308 SER A N 1
ATOM 2339 C CA . SER A 1 308 ? 14.579 -5.171 -25.143 1.00 96.25 308 SER A CA 1
ATOM 2340 C C . SER A 1 308 ? 13.105 -4.743 -25.117 1.00 96.25 308 SER A C 1
ATOM 2342 O O . SER A 1 308 ? 12.233 -5.322 -25.770 1.00 96.25 308 SER A O 1
ATOM 2344 N N . VAL A 1 309 ? 12.807 -3.675 -24.381 1.00 95.25 309 VAL A N 1
ATOM 2345 C CA . VAL A 1 309 ? 11.459 -3.113 -24.289 1.00 95.25 309 VAL A CA 1
ATOM 2346 C C . VAL A 1 309 ? 11.020 -2.489 -25.617 1.00 95.25 309 VAL A C 1
ATOM 2348 O O . VAL A 1 309 ? 9.893 -2.749 -26.052 1.00 95.25 309 VAL A O 1
ATOM 2351 N N . ALA A 1 310 ? 11.896 -1.724 -26.273 1.00 93.06 310 ALA A N 1
ATOM 2352 C CA . ALA A 1 310 ? 11.618 -1.045 -27.539 1.00 93.06 310 ALA A CA 1
ATOM 2353 C C . ALA A 1 310 ? 11.364 -2.018 -28.696 1.00 93.06 310 ALA A C 1
ATOM 2355 O O . ALA A 1 310 ? 10.391 -1.862 -29.432 1.00 93.06 310 ALA A O 1
ATOM 2356 N N . GLN A 1 311 ? 12.198 -3.051 -28.822 1.00 93.19 311 GLN A N 1
ATOM 2357 C CA . GLN A 1 311 ? 12.079 -4.070 -29.870 1.00 93.19 311 GLN A CA 1
ATOM 2358 C C . GLN A 1 311 ? 11.009 -5.116 -29.544 1.00 93.19 311 GLN A C 1
ATOM 2360 O O . GLN A 1 311 ? 10.509 -5.795 -30.433 1.00 93.19 311 GLN A O 1
ATOM 2365 N N . GLY A 1 312 ? 10.625 -5.240 -28.270 1.00 92.62 312 GLY A N 1
ATOM 2366 C CA . GLY A 1 312 ? 9.720 -6.294 -27.830 1.00 92.62 312 GLY A CA 1
ATOM 2367 C C . GLY A 1 312 ? 10.384 -7.669 -27.759 1.00 92.62 312 GLY A C 1
ATOM 2368 O O . GLY A 1 312 ? 9.680 -8.654 -27.574 1.00 92.62 312 GLY A O 1
ATOM 2369 N N . GLU A 1 313 ? 11.710 -7.749 -27.797 1.00 95.12 313 GLU A N 1
ATOM 2370 C CA . GLU A 1 313 ? 12.523 -8.971 -27.702 1.00 95.12 313 GLU A CA 1
ATOM 2371 C C . GLU A 1 313 ? 13.363 -8.936 -26.421 1.00 95.12 313 GLU A C 1
ATOM 2373 O O . GLU A 1 313 ? 13.477 -7.892 -25.791 1.00 95.12 313 GLU A O 1
ATOM 2378 N N . ASN A 1 314 ? 13.878 -10.063 -25.943 1.00 97.44 314 ASN A N 1
ATOM 2379 C CA . ASN A 1 314 ? 14.769 -10.064 -24.783 1.00 97.44 314 ASN A CA 1
ATOM 2380 C C . ASN A 1 314 ? 16.207 -10.176 -25.258 1.00 97.44 314 ASN A C 1
ATOM 2382 O O . ASN A 1 314 ? 16.647 -11.233 -25.698 1.00 97.44 314 ASN A O 1
ATOM 2386 N N . VAL A 1 315 ? 16.923 -9.064 -25.166 1.00 97.12 315 VAL A N 1
ATOM 2387 C CA . VAL A 1 315 ? 18.328 -8.958 -25.562 1.00 97.12 315 VAL A CA 1
ATOM 2388 C C . VAL A 1 315 ? 19.211 -8.635 -24.358 1.00 97.12 315 VAL A C 1
ATOM 2390 O O . VAL A 1 315 ? 20.296 -8.085 -24.512 1.00 97.12 315 VAL A O 1
ATOM 2393 N N . LEU A 1 316 ? 18.745 -8.967 -23.146 1.00 97.38 316 LEU A N 1
ATOM 2394 C CA . LEU A 1 316 ? 19.509 -8.761 -21.919 1.00 97.38 316 LEU A CA 1
ATOM 2395 C C . LEU A 1 316 ? 20.810 -9.564 -21.944 1.00 97.38 316 LEU A C 1
ATOM 2397 O O . LEU A 1 316 ? 20.797 -10.760 -22.242 1.00 97.38 316 LEU A O 1
ATOM 2401 N N . THR A 1 317 ? 21.911 -8.904 -21.581 1.00 94.62 317 THR A N 1
ATOM 2402 C CA . THR A 1 317 ? 23.261 -9.485 -21.641 1.00 94.62 317 THR A CA 1
ATOM 2403 C C . THR A 1 317 ? 23.525 -10.516 -20.540 1.00 94.62 317 THR A C 1
ATOM 2405 O O . THR A 1 317 ? 24.154 -11.538 -20.799 1.00 94.62 317 THR A O 1
ATOM 2408 N N . ASP A 1 318 ? 23.073 -10.262 -19.305 1.00 95.75 318 ASP A N 1
ATOM 2409 C CA . ASP A 1 318 ? 23.293 -11.174 -18.173 1.00 95.75 318 ASP A CA 1
ATOM 2410 C C . ASP A 1 318 ? 22.379 -12.412 -18.279 1.00 95.75 318 ASP A C 1
ATOM 2412 O O . ASP A 1 318 ? 21.157 -12.255 -18.198 1.00 95.75 318 ASP A O 1
ATOM 2416 N N . PRO A 1 319 ? 22.914 -13.647 -18.387 1.00 96.19 319 PRO A N 1
ATOM 2417 C CA . PRO A 1 319 ? 22.098 -14.844 -18.605 1.00 96.19 319 PRO A CA 1
ATOM 2418 C C . PRO A 1 319 ? 21.080 -15.128 -17.493 1.00 96.19 319 PRO A C 1
ATOM 2420 O O . PRO A 1 319 ? 19.990 -15.638 -17.765 1.00 96.19 319 PRO A O 1
ATOM 2423 N N . ARG A 1 320 ? 21.408 -14.800 -16.233 1.00 96.81 320 ARG A N 1
ATOM 2424 C CA . ARG A 1 320 ? 20.492 -15.019 -15.099 1.00 96.81 320 ARG A CA 1
ATOM 2425 C C . ARG A 1 320 ? 19.293 -14.083 -15.184 1.00 96.81 320 ARG A C 1
ATOM 2427 O O . ARG A 1 320 ? 18.152 -14.535 -15.106 1.00 96.81 320 ARG A O 1
ATOM 2434 N N . THR A 1 321 ? 19.545 -12.794 -15.388 1.00 97.75 321 THR A N 1
ATOM 2435 C CA . THR A 1 321 ? 18.489 -11.788 -15.542 1.00 97.75 321 THR A CA 1
ATOM 2436 C C . THR A 1 321 ? 17.700 -11.999 -16.831 1.00 97.75 321 THR A C 1
ATOM 2438 O O . THR A 1 321 ? 16.482 -11.849 -16.818 1.00 97.75 321 THR A O 1
ATOM 2441 N N . HIS A 1 322 ? 18.356 -12.420 -17.915 1.00 97.75 322 HIS A N 1
ATOM 2442 C CA . HIS A 1 322 ? 17.706 -12.789 -19.170 1.00 97.75 322 HIS A CA 1
ATOM 2443 C C . HIS A 1 322 ? 16.655 -13.887 -18.958 1.00 97.75 322 HIS A C 1
ATOM 2445 O O . HIS A 1 322 ? 15.496 -13.697 -19.318 1.00 97.75 322 HIS A O 1
ATOM 2451 N N . SER A 1 323 ? 17.033 -15.006 -18.329 1.00 97.44 323 SER A N 1
ATOM 2452 C CA . SER A 1 323 ? 16.128 -16.135 -18.052 1.00 97.44 323 SER A CA 1
ATOM 2453 C C . SER A 1 323 ? 14.961 -15.745 -17.135 1.00 97.44 323 SER A C 1
ATOM 2455 O O . SER A 1 323 ? 13.803 -16.106 -17.372 1.00 97.44 323 SER A O 1
ATOM 2457 N N . TYR A 1 324 ? 15.242 -14.933 -16.111 1.00 98.19 324 TYR A N 1
ATOM 2458 C CA . TYR A 1 324 ? 14.200 -14.406 -15.236 1.00 98.19 324 TYR A CA 1
ATOM 2459 C C . TYR A 1 324 ? 13.231 -13.484 -15.992 1.00 98.19 324 TYR A C 1
ATOM 2461 O O . TYR A 1 324 ? 12.014 -13.596 -15.834 1.00 98.19 324 TYR A O 1
ATOM 2469 N N . TYR A 1 325 ? 13.752 -12.604 -16.852 1.00 98.12 325 TYR A N 1
ATOM 2470 C CA . TYR A 1 325 ? 12.928 -11.706 -17.653 1.00 98.12 325 TYR A CA 1
ATOM 2471 C C . TYR A 1 325 ? 12.081 -12.459 -18.680 1.00 98.12 325 TYR A C 1
ATOM 2473 O O . TYR A 1 325 ? 10.928 -12.085 -18.863 1.00 98.12 325 TYR A O 1
ATOM 2481 N N . GLU A 1 326 ? 12.572 -13.550 -19.277 1.00 97.94 326 GLU A N 1
ATOM 2482 C CA . GLU A 1 326 ? 11.737 -14.429 -20.110 1.00 97.94 326 GLU A CA 1
ATOM 2483 C C . GLU A 1 326 ? 10.532 -14.963 -19.337 1.00 97.94 326 GLU A C 1
ATOM 2485 O O . GLU A 1 326 ? 9.400 -14.844 -19.798 1.00 97.94 326 GLU A O 1
ATOM 2490 N N . SER A 1 327 ? 10.743 -15.446 -18.110 1.00 98.12 327 SER A N 1
ATOM 2491 C CA . SER A 1 327 ? 9.643 -15.929 -17.264 1.00 98.12 327 SER A CA 1
ATOM 2492 C C . SER A 1 327 ? 8.616 -14.818 -16.989 1.00 98.12 327 SER A C 1
ATOM 2494 O O . SER A 1 327 ? 7.408 -15.021 -17.129 1.00 98.12 327 SER A O 1
ATOM 2496 N N . ILE A 1 328 ? 9.089 -13.606 -16.672 1.00 97.69 328 ILE A N 1
ATOM 2497 C CA . ILE A 1 328 ? 8.235 -12.421 -16.486 1.00 97.69 328 ILE A CA 1
ATOM 2498 C C . ILE A 1 328 ? 7.483 -12.063 -17.774 1.00 97.69 328 ILE A C 1
ATOM 2500 O O . ILE A 1 328 ? 6.291 -11.751 -17.725 1.00 97.69 328 ILE A O 1
ATOM 2504 N N . ARG A 1 329 ? 8.136 -12.114 -18.938 1.00 97.44 329 ARG A N 1
ATOM 2505 C CA . ARG A 1 329 ? 7.522 -11.833 -20.243 1.00 97.44 329 ARG A CA 1
ATOM 2506 C C . ARG A 1 329 ? 6.434 -12.851 -20.565 1.00 97.44 329 ARG A C 1
ATOM 2508 O O . ARG A 1 329 ? 5.339 -12.434 -20.935 1.00 97.44 329 ARG A O 1
ATOM 2515 N N . THR A 1 330 ? 6.681 -14.140 -20.351 1.00 97.94 330 THR A N 1
ATOM 2516 C CA . THR A 1 330 ? 5.678 -15.201 -20.525 1.00 97.94 330 THR A CA 1
ATOM 2517 C C . THR A 1 330 ? 4.452 -14.952 -19.647 1.00 97.94 330 THR A C 1
ATOM 2519 O O . THR A 1 330 ? 3.320 -15.006 -20.131 1.00 97.94 330 THR A O 1
ATOM 2522 N N . VAL A 1 331 ? 4.653 -14.586 -18.378 1.00 97.75 331 VAL A N 1
ATOM 2523 C CA . VAL A 1 331 ? 3.559 -14.290 -17.439 1.00 97.75 331 VAL A CA 1
ATOM 2524 C C . VAL A 1 331 ? 2.784 -13.015 -17.793 1.00 97.75 331 VAL A C 1
ATOM 2526 O O . VAL A 1 331 ? 1.554 -13.000 -17.706 1.00 97.75 331 VAL A O 1
ATOM 2529 N N . THR A 1 332 ? 3.470 -11.953 -18.216 1.00 95.62 332 THR A N 1
ATOM 2530 C CA . THR A 1 332 ? 2.861 -10.624 -18.432 1.00 95.62 332 THR A CA 1
ATOM 2531 C C . THR A 1 332 ? 2.338 -10.390 -19.849 1.00 95.62 332 THR A C 1
ATOM 2533 O O . THR A 1 332 ? 1.508 -9.504 -20.045 1.00 95.62 332 THR A O 1
ATOM 2536 N N . ARG A 1 333 ? 2.813 -11.154 -20.841 1.00 94.88 333 ARG A N 1
ATOM 2537 C CA . ARG A 1 333 ? 2.504 -10.945 -22.269 1.00 94.88 333 ARG A CA 1
ATOM 2538 C C . ARG A 1 333 ? 1.928 -12.178 -22.963 1.00 94.88 333 ARG A C 1
ATOM 2540 O O . ARG A 1 333 ? 1.393 -12.045 -24.059 1.00 94.88 333 ARG A O 1
ATOM 2547 N N . GLY A 1 334 ? 2.035 -13.362 -22.359 1.00 95.81 334 GLY A N 1
ATOM 2548 C CA . GLY A 1 334 ? 1.474 -14.591 -22.916 1.00 95.81 334 GLY A CA 1
ATOM 2549 C C . GLY A 1 334 ? -0.063 -14.626 -22.866 1.00 95.81 334 GLY A C 1
ATOM 2550 O O . GLY A 1 334 ? -0.672 -13.940 -22.041 1.00 95.81 334 GLY A O 1
ATOM 2551 N N . PRO A 1 335 ? -0.721 -15.459 -23.697 1.00 97.62 335 PRO A N 1
ATOM 2552 C CA . PRO A 1 335 ? -2.168 -15.658 -23.628 1.00 97.62 335 PRO A CA 1
ATOM 2553 C C . PRO A 1 335 ? -2.598 -16.157 -22.243 1.00 97.62 335 PRO A C 1
ATOM 2555 O O . PRO A 1 335 ? -2.004 -17.097 -21.715 1.00 97.62 335 PRO A O 1
ATOM 2558 N N . LEU A 1 336 ? -3.659 -15.575 -21.673 1.00 97.31 336 LEU A N 1
ATOM 2559 C CA . LEU A 1 336 ? -4.075 -15.842 -20.286 1.00 97.31 336 LEU A CA 1
ATOM 2560 C C . LEU A 1 336 ? -4.284 -17.337 -19.980 1.00 97.31 336 LEU A C 1
ATOM 2562 O O . LEU A 1 336 ? -3.849 -17.803 -18.929 1.00 97.31 336 LEU A O 1
ATOM 2566 N N . ASN A 1 337 ? -4.880 -18.079 -20.921 1.00 97.50 337 ASN A N 1
ATOM 2567 C CA . ASN A 1 337 ? -5.201 -19.508 -20.800 1.00 97.50 337 ASN A CA 1
ATOM 2568 C C . ASN A 1 337 ? -4.078 -20.454 -21.266 1.00 97.50 337 ASN A C 1
ATOM 2570 O O . ASN A 1 337 ? -4.293 -21.663 -21.350 1.00 97.50 337 ASN A O 1
ATOM 2574 N N . SER A 1 338 ? -2.896 -19.937 -21.614 1.00 97.81 338 SER A N 1
ATOM 2575 C CA . SER A 1 338 ? -1.778 -20.785 -22.036 1.00 97.81 338 SER A CA 1
ATOM 2576 C C . SER A 1 338 ? -1.279 -21.647 -20.872 1.00 97.81 338 SER A C 1
ATOM 2578 O O . SER A 1 338 ? -0.959 -21.127 -19.802 1.00 97.81 338 SER A O 1
ATOM 2580 N N . LEU A 1 339 ? -1.151 -22.963 -21.090 1.00 97.62 339 LEU A N 1
ATOM 2581 C CA . LEU A 1 339 ? -0.571 -23.881 -20.101 1.00 97.62 339 LEU A CA 1
ATOM 2582 C C . LEU A 1 339 ? 0.873 -23.496 -19.755 1.00 97.62 339 LEU A C 1
ATOM 2584 O O . LEU A 1 339 ? 1.277 -23.607 -18.600 1.00 97.62 339 LEU A O 1
ATOM 2588 N N . GLU A 1 340 ? 1.630 -23.010 -20.740 1.00 97.88 340 GLU A N 1
ATOM 2589 C CA . GLU A 1 340 ? 2.983 -22.488 -20.542 1.00 97.88 340 GLU A CA 1
ATOM 2590 C C . GLU A 1 340 ? 2.969 -21.304 -19.571 1.00 97.88 340 GLU A C 1
ATOM 2592 O O . GLU A 1 340 ? 3.679 -21.316 -18.567 1.00 97.88 340 GLU A O 1
ATOM 2597 N N . ARG A 1 341 ? 2.071 -20.336 -19.798 1.00 98.31 341 ARG A N 1
ATOM 2598 C CA . ARG A 1 341 ? 1.902 -19.182 -18.910 1.00 98.31 341 ARG A CA 1
ATOM 2599 C C . ARG A 1 341 ? 1.519 -19.606 -17.495 1.00 98.31 341 ARG A C 1
ATOM 2601 O O . ARG A 1 341 ? 2.142 -19.155 -16.540 1.00 98.31 341 ARG A O 1
ATOM 2608 N N . LEU A 1 342 ? 0.520 -20.476 -17.345 1.00 98.12 342 LEU A N 1
ATOM 2609 C CA . LEU A 1 342 ? 0.062 -20.949 -16.032 1.00 98.12 342 LEU A CA 1
ATOM 2610 C C . LEU A 1 342 ? 1.158 -21.724 -15.284 1.00 98.12 342 LEU A C 1
ATOM 2612 O O . LEU A 1 342 ? 1.299 -21.580 -14.067 1.00 98.12 342 LEU A O 1
ATOM 2616 N N . ARG A 1 343 ? 1.973 -22.503 -16.005 1.00 98.19 343 ARG A N 1
ATOM 2617 C CA . ARG A 1 343 ? 3.140 -23.186 -15.441 1.00 98.19 343 ARG A CA 1
ATOM 2618 C C . ARG A 1 343 ? 4.199 -22.191 -14.971 1.00 98.19 343 ARG A C 1
ATOM 2620 O O . ARG A 1 343 ? 4.731 -22.375 -13.878 1.00 98.19 343 ARG A O 1
ATOM 2627 N N . GLU A 1 344 ? 4.483 -21.143 -15.743 1.00 98.12 344 GLU A N 1
ATOM 2628 C CA . GLU A 1 344 ? 5.442 -20.108 -15.335 1.00 98.12 344 GLU A CA 1
ATOM 2629 C C . GLU A 1 344 ? 4.936 -19.258 -14.164 1.00 98.12 344 GLU A C 1
ATOM 2631 O O . GLU A 1 344 ? 5.711 -18.967 -13.254 1.00 98.12 344 GLU A O 1
ATOM 2636 N N . VAL A 1 345 ? 3.631 -18.964 -14.089 1.00 98.31 345 VAL A N 1
ATOM 2637 C CA . VAL A 1 345 ? 3.014 -18.356 -12.894 1.00 98.31 345 VAL A CA 1
ATOM 2638 C C . VAL A 1 345 ? 3.303 -19.208 -11.656 1.00 98.31 345 VAL A C 1
ATOM 2640 O O . VAL A 1 345 ? 3.769 -18.687 -10.641 1.00 98.31 345 VAL A O 1
ATOM 2643 N N . ALA A 1 346 ? 3.078 -20.523 -11.726 1.00 98.12 346 ALA A N 1
ATOM 2644 C CA . ALA A 1 346 ? 3.375 -21.415 -10.609 1.00 98.12 346 ALA A CA 1
ATOM 2645 C C . ALA A 1 346 ? 4.876 -21.432 -10.276 1.00 98.12 346 ALA A C 1
ATOM 2647 O O . ALA A 1 346 ? 5.244 -21.309 -9.110 1.00 98.12 346 ALA A O 1
ATOM 2648 N N . ARG A 1 347 ? 5.754 -21.529 -11.282 1.00 98.06 347 ARG A N 1
ATOM 2649 C CA . ARG A 1 347 ? 7.213 -21.563 -11.083 1.00 98.06 347 ARG A CA 1
ATOM 2650 C C . ARG A 1 347 ? 7.746 -20.298 -10.417 1.00 98.06 347 ARG A C 1
ATOM 2652 O O . ARG A 1 347 ? 8.533 -20.417 -9.480 1.00 98.06 347 ARG A O 1
ATOM 2659 N N . LEU A 1 348 ? 7.312 -19.113 -10.852 1.00 96.75 348 LEU A N 1
ATOM 2660 C CA . LEU A 1 348 ? 7.725 -17.839 -10.253 1.00 96.75 348 LEU A CA 1
ATOM 2661 C C . LEU A 1 348 ? 7.287 -17.740 -8.789 1.00 96.75 348 LEU A C 1
ATOM 2663 O O . LEU A 1 348 ? 8.102 -17.417 -7.927 1.00 96.75 348 LEU A O 1
ATOM 2667 N N . ASN A 1 349 ? 6.028 -18.071 -8.488 1.00 96.62 349 ASN A N 1
ATOM 2668 C CA . ASN A 1 349 ? 5.490 -17.959 -7.128 1.00 96.62 349 ASN A CA 1
ATOM 2669 C C . ASN A 1 349 ? 5.998 -19.048 -6.170 1.00 96.62 349 ASN A C 1
ATOM 2671 O O . ASN A 1 349 ? 6.019 -18.829 -4.962 1.00 96.62 349 ASN A O 1
ATOM 2675 N N . LEU A 1 350 ? 6.434 -20.198 -6.691 1.00 97.06 350 LEU A N 1
ATOM 2676 C CA . LEU A 1 350 ? 7.073 -21.268 -5.915 1.00 97.06 350 LEU A CA 1
ATOM 2677 C C . LEU A 1 350 ? 8.598 -21.101 -5.790 1.00 97.06 350 LEU A C 1
ATOM 2679 O O . LEU A 1 350 ? 9.247 -21.941 -5.172 1.00 97.06 350 LEU A O 1
ATOM 2683 N N . GLY A 1 351 ? 9.185 -20.049 -6.375 1.00 95.31 351 GLY A N 1
ATOM 2684 C CA . GLY A 1 351 ? 10.633 -19.813 -6.325 1.00 95.31 351 GLY A CA 1
ATOM 2685 C C . GLY A 1 351 ? 11.460 -20.813 -7.141 1.00 95.31 351 GLY A C 1
ATOM 2686 O O . GLY A 1 351 ? 12.624 -21.047 -6.832 1.00 95.31 351 GLY A O 1
ATOM 2687 N N . LEU A 1 352 ? 10.869 -21.416 -8.177 1.00 96.75 352 LEU A N 1
ATOM 2688 C CA . LEU A 1 352 ? 11.510 -22.418 -9.042 1.00 96.75 352 LEU A CA 1
ATOM 2689 C C . LEU A 1 352 ? 12.257 -21.802 -10.239 1.00 96.75 352 LEU A C 1
ATOM 2691 O O . LEU A 1 352 ? 12.836 -22.527 -11.047 1.00 96.75 352 LEU A O 1
ATOM 2695 N N . VAL A 1 353 ? 12.224 -20.476 -10.381 1.00 96.06 353 VAL A N 1
ATOM 2696 C CA . VAL A 1 353 ? 12.945 -19.728 -11.418 1.00 96.06 353 VAL A CA 1
ATOM 2697 C C . VAL A 1 353 ? 14.192 -19.101 -10.805 1.00 96.06 353 VAL A C 1
ATOM 2699 O O . VAL A 1 353 ? 14.129 -18.498 -9.734 1.00 96.06 353 VAL A O 1
ATOM 2702 N N . THR A 1 354 ? 15.329 -19.216 -11.491 1.00 94.31 354 THR A N 1
ATOM 2703 C CA . THR A 1 354 ? 16.579 -18.573 -11.075 1.00 94.31 354 THR A CA 1
ATOM 2704 C C . THR A 1 354 ? 16.411 -17.057 -11.043 1.00 94.31 354 THR A C 1
ATOM 2706 O O . THR A 1 354 ? 16.094 -16.444 -12.057 1.00 94.31 354 THR A O 1
ATOM 2709 N N . THR A 1 355 ? 16.633 -16.447 -9.881 1.00 94.69 355 THR A N 1
ATOM 2710 C CA . THR A 1 355 ? 16.518 -14.996 -9.706 1.00 94.69 355 THR A CA 1
ATOM 2711 C C . THR A 1 355 ? 17.783 -14.260 -10.164 1.00 94.69 355 THR A C 1
ATOM 2713 O O . THR A 1 355 ? 18.874 -14.839 -10.102 1.00 94.69 355 THR A O 1
ATOM 2716 N N . PRO A 1 356 ? 17.680 -12.973 -10.546 1.00 96.12 356 PRO A N 1
ATOM 2717 C CA . PRO A 1 356 ? 18.836 -12.132 -10.857 1.00 96.12 356 PRO A CA 1
ATOM 2718 C C . PRO A 1 356 ? 19.844 -12.053 -9.701 1.00 96.12 356 PRO A C 1
ATOM 2720 O O . PRO A 1 356 ? 19.473 -12.170 -8.527 1.00 96.12 356 PRO A O 1
ATOM 2723 N N . ASP A 1 357 ? 21.119 -11.807 -10.017 1.00 95.31 357 ASP A N 1
ATOM 2724 C CA . ASP A 1 357 ? 22.137 -11.551 -8.995 1.00 95.31 357 ASP A CA 1
ATOM 2725 C C . ASP A 1 357 ? 21.908 -10.177 -8.350 1.00 95.31 357 ASP A C 1
ATOM 2727 O O . ASP A 1 357 ? 22.255 -9.129 -8.896 1.00 95.31 357 ASP A O 1
ATOM 2731 N N . ARG A 1 358 ? 21.325 -10.180 -7.150 1.00 93.75 358 ARG A N 1
ATOM 2732 C CA . ARG A 1 358 ? 21.043 -8.951 -6.402 1.00 93.75 358 ARG A CA 1
ATOM 2733 C C . ARG A 1 358 ? 22.312 -8.157 -6.083 1.00 93.75 358 ARG A C 1
ATOM 2735 O O . ARG A 1 358 ? 22.249 -6.932 -6.069 1.00 93.75 358 ARG A O 1
ATOM 2742 N N . ASN A 1 359 ? 23.448 -8.811 -5.841 1.00 92.25 359 ASN A N 1
ATOM 2743 C CA . ASN A 1 359 ? 24.684 -8.104 -5.505 1.00 92.25 359 ASN A CA 1
ATOM 2744 C C . ASN A 1 359 ? 25.246 -7.351 -6.710 1.00 92.25 359 ASN A C 1
ATOM 2746 O O . ASN A 1 359 ? 25.765 -6.253 -6.527 1.00 92.25 359 ASN A O 1
ATOM 2750 N N . MET A 1 360 ? 25.073 -7.874 -7.927 1.00 93.94 360 MET A N 1
ATOM 2751 C CA . MET A 1 360 ? 25.412 -7.144 -9.152 1.00 93.94 360 MET A CA 1
ATOM 2752 C C . MET A 1 360 ? 24.648 -5.811 -9.220 1.00 93.94 360 MET A C 1
ATOM 2754 O O . 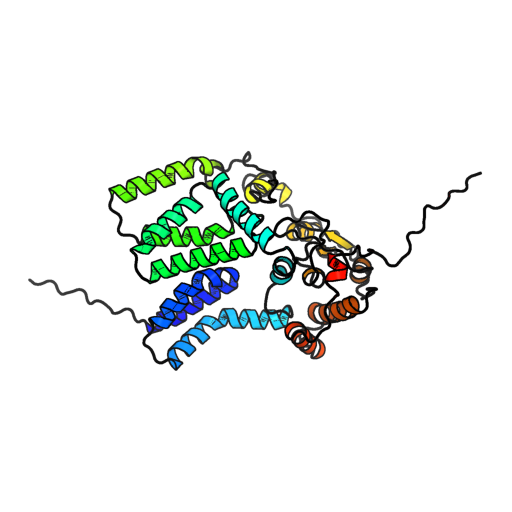MET A 1 360 ? 25.249 -4.753 -9.349 1.00 93.94 360 MET A O 1
ATOM 2758 N N . TYR A 1 361 ? 23.328 -5.831 -9.031 1.00 93.88 361 TYR A N 1
ATOM 2759 C CA . TYR A 1 361 ? 22.510 -4.611 -9.102 1.00 93.88 361 TYR A CA 1
ATOM 2760 C C . TYR A 1 361 ? 22.650 -3.676 -7.892 1.00 93.88 361 TYR A C 1
ATOM 2762 O O . TYR A 1 361 ? 22.331 -2.491 -7.996 1.00 93.88 361 TYR A O 1
ATOM 2770 N N . TYR A 1 362 ? 23.095 -4.183 -6.742 1.00 89.94 362 TYR A N 1
ATOM 2771 C CA . TYR A 1 362 ? 23.224 -3.388 -5.519 1.00 89.94 362 TYR A CA 1
ATOM 2772 C C . TYR A 1 362 ? 24.625 -2.791 -5.323 1.00 89.94 362 TYR A C 1
ATOM 2774 O O . TYR A 1 362 ? 24.752 -1.644 -4.893 1.00 89.94 362 TYR A O 1
ATOM 2782 N N . ALA A 1 363 ? 25.678 -3.569 -5.592 1.00 88.56 363 ALA A N 1
ATOM 2783 C CA . ALA A 1 363 ? 27.051 -3.241 -5.207 1.00 88.56 363 ALA A CA 1
ATOM 2784 C C . ALA A 1 363 ? 27.945 -2.801 -6.374 1.00 88.56 363 ALA A C 1
ATOM 2786 O O . ALA A 1 363 ? 28.979 -2.180 -6.125 1.00 88.56 363 ALA A O 1
ATOM 2787 N N . THR A 1 364 ? 27.579 -3.107 -7.622 1.00 90.00 364 THR A N 1
ATOM 2788 C CA . THR A 1 364 ? 28.360 -2.732 -8.810 1.00 90.00 364 THR A CA 1
ATOM 2789 C C . THR A 1 364 ? 27.591 -1.745 -9.685 1.00 90.00 364 THR A C 1
ATOM 2791 O O . THR A 1 364 ? 26.417 -1.468 -9.444 1.00 90.00 364 THR A O 1
ATOM 2794 N N . LYS A 1 365 ? 28.266 -1.168 -10.686 1.00 91.81 365 LYS A N 1
ATOM 2795 C CA . LYS A 1 365 ? 27.633 -0.332 -11.710 1.00 91.81 365 LYS A CA 1
ATOM 2796 C C . LYS A 1 365 ? 27.355 -1.188 -12.943 1.00 91.81 365 LYS A C 1
ATOM 2798 O O . LYS A 1 365 ? 28.294 -1.674 -13.570 1.00 91.81 365 LYS A O 1
ATOM 2803 N N . VAL A 1 366 ? 26.084 -1.344 -13.294 1.00 92.94 366 VAL A N 1
ATOM 2804 C CA . VAL A 1 366 ? 25.641 -2.106 -14.467 1.00 92.94 366 VAL A CA 1
ATOM 2805 C C . VAL A 1 366 ? 25.609 -1.171 -15.686 1.00 92.94 366 VAL A C 1
ATOM 2807 O O . VAL A 1 366 ? 24.952 -0.127 -15.632 1.00 92.94 366 VAL A O 1
ATOM 2810 N N . PRO A 1 367 ? 26.324 -1.479 -16.785 1.00 93.50 367 PRO A N 1
ATOM 2811 C CA . PRO A 1 367 ? 26.283 -0.656 -17.991 1.00 93.50 367 PRO A CA 1
ATOM 2812 C C . PRO A 1 367 ? 24.893 -0.723 -18.637 1.00 93.50 367 PRO A C 1
ATOM 2814 O O . PRO A 1 367 ? 24.283 -1.788 -18.693 1.00 93.50 367 PRO A O 1
ATOM 2817 N N . ARG A 1 368 ? 24.389 0.406 -19.156 1.00 91.69 368 ARG A N 1
ATOM 2818 C CA . ARG A 1 368 ? 23.060 0.462 -19.798 1.00 91.69 368 ARG A CA 1
ATOM 2819 C C . ARG A 1 368 ? 23.002 -0.244 -21.154 1.00 91.69 368 ARG A C 1
ATOM 2821 O O . ARG A 1 368 ? 21.943 -0.735 -21.526 1.00 91.69 368 ARG A O 1
ATOM 2828 N N . SER A 1 369 ? 24.116 -0.289 -21.877 1.00 89.06 369 SER A N 1
ATOM 2829 C CA . SER A 1 369 ? 24.218 -0.842 -23.229 1.00 89.06 369 SER A CA 1
ATOM 2830 C C . SER A 1 369 ? 25.455 -1.725 -23.333 1.00 89.06 369 SER A C 1
ATOM 2832 O O . SER A 1 369 ? 26.490 -1.402 -22.745 1.00 89.06 369 SER A O 1
ATOM 2834 N N . SER A 1 370 ? 25.346 -2.817 -24.087 1.00 85.06 370 SER A N 1
ATOM 2835 C CA . SER A 1 370 ? 26.491 -3.645 -24.486 1.00 85.06 370 SER A CA 1
ATOM 2836 C C . SER A 1 370 ? 27.253 -3.074 -25.684 1.00 85.06 370 SER A C 1
ATOM 2838 O O . SER A 1 370 ? 28.390 -3.472 -25.934 1.00 85.06 370 SER A O 1
ATOM 2840 N N . ALA A 1 371 ? 26.657 -2.129 -26.422 1.00 76.81 371 ALA A N 1
ATOM 2841 C CA . ALA A 1 371 ? 27.360 -1.409 -27.475 1.00 76.81 371 ALA A CA 1
ATOM 2842 C C . ALA A 1 371 ? 28.419 -0.491 -26.852 1.00 76.81 371 ALA A C 1
ATOM 2844 O O . ALA A 1 371 ? 28.102 0.319 -25.980 1.00 76.81 371 ALA A O 1
ATOM 2845 N N . VAL A 1 372 ? 29.662 -0.626 -27.313 1.00 59.53 372 VAL A N 1
ATOM 2846 C CA . VAL A 1 372 ? 30.761 0.284 -26.976 1.00 59.53 372 VAL A CA 1
ATOM 2847 C C . VAL A 1 372 ? 30.369 1.682 -27.455 1.00 59.53 372 VAL A C 1
ATOM 2849 O O . VAL A 1 372 ? 29.995 1.831 -28.619 1.00 59.53 372 VAL A O 1
ATOM 2852 N N . ASP A 1 373 ? 30.433 2.685 -26.574 1.00 48.81 373 ASP A N 1
ATOM 2853 C CA . ASP A 1 373 ? 30.313 4.092 -26.975 1.00 48.81 373 ASP A CA 1
ATOM 2854 C C . ASP A 1 373 ? 31.288 4.317 -28.140 1.00 48.81 373 ASP A C 1
ATOM 2856 O O . ASP A 1 373 ? 32.487 4.060 -27.965 1.00 48.81 373 ASP A O 1
ATOM 2860 N N . PRO A 1 374 ? 30.841 4.747 -29.334 1.00 41.44 374 PRO A N 1
ATOM 2861 C CA . PRO A 1 374 ? 31.784 5.206 -30.330 1.00 41.44 374 PRO A CA 1
ATOM 2862 C C . PRO A 1 374 ? 32.471 6.408 -29.683 1.00 41.44 374 PRO A C 1
ATOM 2864 O O . PRO A 1 374 ? 31.844 7.444 -29.466 1.00 41.44 374 PRO A O 1
ATOM 2867 N N . GLY A 1 375 ? 33.729 6.227 -29.271 1.00 39.81 375 GLY A N 1
ATOM 2868 C CA . GLY A 1 375 ? 34.532 7.289 -28.675 1.00 39.81 375 GLY A CA 1
ATOM 2869 C C . GLY A 1 375 ? 34.472 8.551 -29.539 1.00 39.81 375 GLY A C 1
ATOM 2870 O O . GLY A 1 375 ? 34.116 8.463 -30.718 1.00 39.81 375 GLY A O 1
ATOM 2871 N N . PRO A 1 376 ? 34.793 9.728 -28.973 1.00 40.97 376 PRO A N 1
ATOM 2872 C CA . PRO A 1 376 ? 34.618 10.996 -29.667 1.00 40.97 376 PRO A CA 1
ATOM 2873 C C . PRO A 1 376 ? 35.233 10.885 -31.058 1.00 40.97 376 PRO A C 1
ATOM 2875 O O . PRO A 1 376 ? 36.420 10.588 -31.195 1.00 40.97 376 PRO A O 1
ATOM 2878 N N . SER A 1 377 ? 34.399 11.052 -32.086 1.00 43.25 377 SER A N 1
ATOM 2879 C CA . SER A 1 377 ? 34.851 11.070 -33.466 1.00 43.25 377 SER A CA 1
ATOM 2880 C C . SER A 1 377 ? 35.936 12.132 -33.551 1.00 43.25 377 SER A C 1
ATOM 2882 O O . SER A 1 377 ? 35.639 13.322 -33.427 1.00 43.25 377 SER A O 1
ATOM 2884 N N . HIS A 1 378 ? 37.193 11.715 -33.697 1.00 40.06 378 HIS A N 1
ATOM 2885 C CA . HIS A 1 378 ? 38.269 12.635 -34.009 1.00 40.06 378 HIS A CA 1
ATOM 2886 C C . HIS A 1 378 ? 37.918 13.268 -35.352 1.00 40.06 378 HIS A C 1
ATOM 2888 O O . HIS A 1 378 ? 38.103 12.669 -36.409 1.00 40.06 378 HIS A O 1
ATOM 2894 N N . SER A 1 379 ? 37.368 14.479 -35.301 1.00 40.16 379 SER A N 1
ATOM 2895 C CA . SER A 1 379 ? 37.294 15.367 -36.443 1.00 40.16 379 SER A CA 1
ATOM 2896 C C . SER A 1 379 ? 38.729 15.738 -36.800 1.00 40.16 379 SER A C 1
ATOM 2898 O O . SER A 1 379 ? 39.289 16.711 -36.296 1.00 40.16 379 SER A O 1
ATOM 2900 N N . THR A 1 380 ? 39.362 14.927 -37.638 1.00 44.03 380 THR A N 1
ATOM 2901 C CA . THR A 1 380 ? 40.510 15.368 -38.417 1.00 44.03 380 THR A CA 1
ATOM 2902 C C . THR A 1 380 ? 39.994 16.362 -39.445 1.00 44.03 380 THR A C 1
ATOM 2904 O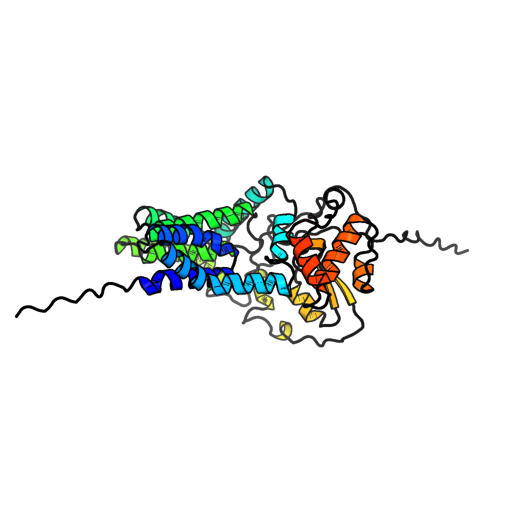 O . THR A 1 380 ? 39.567 15.956 -40.522 1.00 44.03 380 THR A O 1
ATOM 2907 N N . ASN A 1 381 ? 40.028 17.651 -39.113 1.00 42.56 381 ASN A N 1
ATOM 2908 C CA . ASN A 1 381 ? 39.989 18.701 -40.120 1.00 42.56 381 ASN A CA 1
ATOM 2909 C C . ASN A 1 381 ? 41.382 19.317 -40.233 1.00 42.56 381 ASN A C 1
ATOM 2911 O O . ASN A 1 381 ? 41.902 19.901 -39.282 1.00 42.56 381 ASN A O 1
ATOM 2915 N N . ARG A 1 382 ? 41.967 19.075 -41.410 1.00 37.31 382 ARG A N 1
ATOM 2916 C CA . ARG A 1 382 ? 42.973 19.926 -42.043 1.00 37.31 382 ARG A CA 1
ATOM 2917 C C . ARG A 1 382 ? 42.371 21.276 -42.397 1.00 37.31 382 ARG A C 1
ATOM 2919 O O . ARG A 1 382 ? 41.140 21.305 -42.630 1.00 37.31 382 ARG A O 1
#

Secondary structure (DSSP, 8-state):
-PPPP-------THHHHHHHHHHHHHHHHH-GGGHHHHHHHHHHHHHH--S-HHHHHHHHHHHTHHHHHHHHHHHHHTSSSS-HHHHHHHTT---HHHHHHHHHHHHHHHHHH-TTHHHHHHHHHHHHTTS-HHHHHHHHHHHHHHHHHHHHT--SBTTGGGHHHHHHHHHHHHHS---HHHHHHHHHHHHHHHGGGTTTTT---TT----PPPTTS-B-HHHHHHHHHSTTS-GGGGSPP-----S-EEEEE-S-HHHHHHHH-TTEEEEETT-SS-TTGGGSPPPTTSPPBTTB---PPPTTHHHHHHHTS---SSHHHHHHHHHHHHHHHS-TT-HHHHHHHHHHHTT-SPPP-HHHHHHSPPPS-SSPP---------

Foldseek 3Di:
DDDDDDPPPDPPCLPVLLVVLLVLLVCCVVPVLLNLLCVLLNVVVLVVDPDPPVSSVVSNVNSNVNNVVLQVVCCLAVLHSDALQCLLQVVQPPDQVQLLVLLVVLVVVLCVQAVQLVVLLVQLQVLLVVDDSNLVSSNVSLVSSSVVCSSSNHALAHCVSSVSSNVSSVVSVVPGPDDPVRVVVSCVVSVVSCVVNCCVPVVVDLPQADCDQDPSSHDNVCRNCCCQPNPRHDPPSVDQAPADQDAQAEDEDEPPCVVCDRNNDDSYDYNHQSRSPPNLNSNAHAAQPDDDHRSGRGWADAACNSVCVRVVHQPGPDPLSSQVVVLSCLCNPNDSPDPSNSVSSVCVNVVVRRHDDRCCGHPHHHDRYPDDDPPPPPPPDD

Radius of gyration: 26.24 Å; chains: 1; bounding box: 94×57×78 Å